Protein AF-A0A183HCG8-F1 (afdb_monomer)

Nearest PDB structures (foldseek):
  8xpn-assembly2_B  TM=3.662E-01  e=1.298E-03  Homo sapiens
  8xpn-assembly1_A  TM=2.727E-01  e=6.383E-04  Homo sapiens
  2ibi-assembly1_A  TM=2.693E-01  e=4.237E-03  Homo sapiens
  3nhe-assembly1_A  TM=2.664E-01  e=5.368E-03  Homo sapiens
  5cvo-assembly2_E  TM=2.152E-01  e=7.215E-03  Homo sapiens

Foldseek 3Di:
DVVVVVVCVPDPDPCCQFQKFKKKKWKAFPPPRDIDIDIDIDNWDFFFDDDDQWDWDKEWEDELQLDFIEIFIDTHHQQQFLLNVLVVVCVVVVHDSVQKDKFWAAPQQAGDPPLRVQNVDRNHTPVSHDPRIHIYIYGADFDPDPPDPVDGDGADKAKEFEKEKDAAPDPPCDLLRRIFIDTGFHIDIGHDDAPPDALQNRQVSVCSNQVQQFPPPDPDPDPDDDDDDPDPPLVPPCPPVDQWWKWQPASNQQAHPPDDSSVSHSGDTRDNDRDGHNDDGNHIYGYGDPSRCPPTGHSVSRPGYHYDPNVVVSCCVNVPDDDPVNSQCNQQDKDWDPFFDQDPVVRDGGIMIIGMDGPTDRNDFDFDDDPPTGMRRD

Structure (mmCIF, N/CA/C/O backbone):
data_AF-A0A183HCG8-F1
#
_entry.id   AF-A0A183HCG8-F1
#
loop_
_atom_site.group_PDB
_atom_site.id
_atom_site.type_symbol
_atom_site.label_atom_id
_atom_site.label_alt_id
_atom_site.label_comp_id
_atom_site.label_asym_id
_atom_site.label_entity_id
_atom_site.label_seq_id
_atom_site.pdbx_PDB_ins_code
_atom_site.Cartn_x
_atom_site.Cartn_y
_atom_site.Cartn_z
_atom_site.occupancy
_atom_site.B_iso_or_equiv
_atom_site.auth_seq_id
_atom_site.auth_comp_id
_atom_site.auth_asym_id
_atom_site.auth_atom_id
_atom_site.pdbx_PDB_model_num
ATOM 1 N N . MET A 1 1 ? 32.141 -0.908 -48.523 1.00 53.69 1 MET A N 1
ATOM 2 C CA . MET A 1 1 ? 32.744 -2.192 -48.948 1.00 53.69 1 MET A CA 1
ATOM 3 C C . MET A 1 1 ? 34.208 -2.301 -48.533 1.00 53.69 1 MET A C 1
ATOM 5 O O . MET A 1 1 ? 34.512 -3.203 -47.771 1.00 53.69 1 MET A O 1
ATOM 9 N N . VAL A 1 2 ? 35.066 -1.325 -48.863 1.00 76.38 2 VAL A N 1
ATOM 10 C CA . VAL A 1 2 ? 36.522 -1.360 -48.577 1.00 76.38 2 VAL A CA 1
ATOM 11 C C . VAL A 1 2 ? 36.903 -1.729 -47.131 1.00 76.38 2 VAL A C 1
ATOM 13 O O . VAL A 1 2 ? 37.800 -2.540 -46.925 1.00 76.38 2 VAL A O 1
ATOM 16 N N . ALA A 1 3 ? 36.220 -1.178 -46.120 1.00 77.81 3 ALA A N 1
ATOM 17 C CA . ALA A 1 3 ? 36.551 -1.449 -44.716 1.00 77.81 3 ALA A CA 1
ATOM 18 C C . ALA A 1 3 ? 36.284 -2.907 -44.292 1.00 77.81 3 ALA A C 1
ATOM 20 O O . ALA A 1 3 ? 37.035 -3.462 -43.495 1.00 77.81 3 ALA A O 1
ATOM 21 N N . TRP A 1 4 ? 35.238 -3.539 -44.836 1.00 83.31 4 TRP A N 1
ATOM 22 C CA . TRP A 1 4 ? 34.927 -4.943 -44.555 1.00 83.31 4 TRP A CA 1
ATOM 23 C C . TRP A 1 4 ? 35.895 -5.883 -45.275 1.00 83.31 4 TRP A C 1
ATOM 25 O O . TRP A 1 4 ? 36.419 -6.810 -44.665 1.00 83.31 4 TRP A O 1
ATOM 35 N N . ASP A 1 5 ? 36.220 -5.592 -46.536 1.00 82.81 5 ASP A N 1
ATOM 36 C CA . ASP A 1 5 ? 37.194 -6.381 -47.298 1.00 82.81 5 ASP A CA 1
ATOM 37 C C . ASP A 1 5 ? 38.589 -6.323 -46.652 1.00 82.81 5 ASP A C 1
ATOM 39 O O . ASP A 1 5 ? 39.310 -7.318 -46.613 1.00 82.81 5 ASP A O 1
ATOM 43 N N . ALA A 1 6 ? 38.963 -5.174 -46.079 1.00 81.62 6 ALA A N 1
ATOM 44 C CA . ALA A 1 6 ? 40.196 -5.015 -45.309 1.00 81.62 6 ALA A CA 1
ATOM 45 C C . ALA A 1 6 ? 40.185 -5.767 -43.964 1.00 81.62 6 ALA A C 1
ATOM 47 O O . ALA A 1 6 ? 41.242 -6.169 -43.477 1.00 81.62 6 ALA A O 1
ATOM 48 N N . HIS A 1 7 ? 39.017 -5.955 -43.345 1.00 81.19 7 HIS A N 1
ATOM 49 C CA . HIS A 1 7 ? 38.879 -6.809 -42.164 1.00 81.19 7 HIS A CA 1
ATOM 50 C C . HIS A 1 7 ? 38.998 -8.291 -42.545 1.00 81.19 7 HIS A C 1
ATOM 52 O O . HIS A 1 7 ? 39.832 -8.989 -41.977 1.00 81.19 7 HIS A O 1
ATOM 58 N N . LEU A 1 8 ? 38.288 -8.738 -43.588 1.00 83.25 8 LEU A N 1
ATOM 59 C CA . LEU A 1 8 ? 38.358 -10.120 -44.078 1.00 83.25 8 LEU A CA 1
ATOM 60 C C . LEU A 1 8 ? 39.754 -10.531 -44.559 1.00 83.25 8 LEU A C 1
ATOM 62 O O . LEU A 1 8 ? 40.122 -11.693 -44.433 1.00 83.25 8 LEU A O 1
ATOM 66 N N . LYS A 1 9 ? 40.550 -9.606 -45.109 1.00 84.44 9 LYS A N 1
ATOM 67 C CA . LYS A 1 9 ? 41.948 -9.889 -45.480 1.00 84.44 9 LYS A CA 1
ATOM 68 C C . LYS A 1 9 ? 42.846 -10.190 -44.276 1.00 84.44 9 LYS A C 1
ATOM 70 O O . LYS A 1 9 ? 43.870 -10.837 -44.462 1.00 84.44 9 LYS A O 1
ATOM 75 N N . ARG A 1 10 ? 42.493 -9.697 -43.085 1.00 82.88 10 ARG A N 1
ATOM 76 C CA . ARG A 1 10 ? 43.246 -9.920 -41.843 1.00 82.88 10 ARG A CA 1
ATOM 77 C C . ARG A 1 10 ? 42.734 -11.146 -41.093 1.00 82.88 10 ARG A C 1
ATOM 79 O O . ARG A 1 10 ? 43.531 -12.007 -40.750 1.00 82.88 10 ARG A O 1
ATOM 86 N N . ASP A 1 11 ? 41.415 -11.255 -40.937 1.00 79.44 11 ASP A N 1
ATOM 87 C CA . ASP A 1 11 ? 40.783 -12.215 -40.027 1.00 79.44 11 ASP A CA 1
ATOM 88 C C . ASP A 1 11 ? 39.715 -13.059 -40.745 1.00 79.44 11 ASP A C 1
ATOM 90 O O . ASP A 1 11 ? 38.521 -12.971 -40.464 1.00 79.44 11 ASP A O 1
ATOM 94 N N . LYS A 1 12 ? 40.123 -13.888 -41.714 1.00 85.31 12 LYS A N 1
ATOM 95 C CA . LYS A 1 12 ? 39.193 -14.787 -42.416 1.00 85.31 12 LYS A CA 1
ATOM 96 C C . LYS A 1 12 ? 38.988 -16.080 -41.627 1.00 85.31 12 LYS A C 1
ATOM 98 O O . LYS A 1 12 ? 39.884 -16.916 -41.564 1.00 85.31 12 LYS A O 1
ATOM 103 N N . SER A 1 13 ? 37.794 -16.287 -41.080 1.00 89.62 13 SER A N 1
ATOM 104 C CA . SER A 1 13 ? 37.419 -17.553 -40.440 1.00 89.62 13 SER A CA 1
ATOM 105 C C . SER A 1 13 ? 35.921 -17.831 -40.562 1.00 89.62 13 SER A C 1
ATOM 107 O O . SER A 1 13 ? 35.129 -16.919 -40.795 1.00 89.62 13 SER A O 1
ATOM 109 N N . ILE A 1 14 ? 35.525 -19.091 -40.344 1.00 87.25 14 ILE A N 1
ATOM 110 C CA . ILE A 1 14 ? 34.108 -19.486 -40.303 1.00 87.25 14 ILE A CA 1
ATOM 111 C C . ILE A 1 14 ? 33.335 -18.734 -39.212 1.00 87.25 14 ILE A C 1
ATOM 113 O O . ILE A 1 14 ? 32.168 -18.403 -39.398 1.00 87.25 14 ILE A O 1
ATOM 117 N N . ILE A 1 15 ? 34.001 -18.412 -38.098 1.00 85.75 15 ILE A N 1
ATOM 118 C CA . ILE A 1 15 ? 33.410 -17.625 -37.017 1.00 85.75 15 ILE A CA 1
ATOM 119 C C . ILE A 1 15 ? 33.109 -16.213 -37.516 1.00 85.75 15 ILE A C 1
ATOM 121 O O . ILE A 1 15 ? 31.991 -15.740 -37.350 1.00 85.75 15 ILE A O 1
ATOM 125 N N . VAL A 1 16 ? 34.051 -15.576 -38.216 1.00 85.88 16 VAL A N 1
ATOM 126 C CA . VAL A 1 16 ? 33.839 -14.232 -38.773 1.00 85.88 16 VAL A CA 1
ATOM 127 C C . VAL A 1 16 ? 32.716 -14.217 -39.813 1.00 85.88 16 VAL A C 1
ATOM 129 O O . VAL A 1 16 ? 31.877 -13.318 -39.817 1.00 85.88 16 VAL A O 1
ATOM 132 N N . ASP A 1 17 ? 32.631 -15.251 -40.649 1.00 84.62 17 ASP A N 1
ATOM 133 C CA . ASP A 1 17 ? 31.599 -15.350 -41.685 1.00 84.62 17 ASP A CA 1
ATOM 134 C C . ASP A 1 17 ? 30.179 -15.554 -41.134 1.00 84.62 17 ASP A C 1
ATOM 136 O O . ASP A 1 17 ? 29.204 -15.146 -41.781 1.00 84.62 17 ASP A O 1
ATOM 140 N N . LEU A 1 18 ? 30.050 -16.218 -39.982 1.00 86.56 18 LEU A N 1
ATOM 141 C CA . LEU A 1 18 ? 28.762 -16.552 -39.370 1.00 86.56 18 LEU A CA 1
ATOM 142 C C . LEU A 1 18 ? 28.316 -15.524 -38.325 1.00 86.56 18 LEU A C 1
ATOM 144 O O . LEU A 1 18 ? 27.137 -15.167 -38.289 1.00 86.56 18 LEU A O 1
ATOM 148 N N . PHE A 1 19 ? 29.251 -15.033 -37.514 1.00 88.00 19 PHE A N 1
ATOM 149 C CA . PHE A 1 19 ? 28.975 -14.387 -36.230 1.00 88.00 19 PHE A CA 1
ATOM 150 C C . PHE A 1 19 ? 29.461 -12.936 -36.131 1.00 88.00 19 PHE A C 1
ATOM 152 O O . PHE A 1 19 ? 29.106 -12.240 -35.181 1.00 88.00 19 PHE A O 1
ATOM 159 N N . THR A 1 20 ? 30.231 -12.435 -37.103 1.00 89.56 20 THR A N 1
ATOM 160 C CA . THR A 1 20 ? 30.727 -11.052 -37.073 1.00 89.56 20 THR A CA 1
ATOM 161 C C . THR A 1 20 ? 29.830 -10.103 -37.864 1.00 89.56 20 THR A C 1
ATOM 163 O O . THR A 1 20 ? 29.549 -10.302 -39.048 1.00 89.56 20 THR A O 1
ATOM 166 N N . GLY A 1 21 ? 29.403 -9.030 -37.201 1.00 90.94 21 GLY A N 1
ATOM 167 C CA . GLY A 1 21 ? 28.769 -7.871 -37.820 1.00 90.94 21 GLY A CA 1
ATOM 168 C C . GLY A 1 21 ? 29.730 -6.687 -37.949 1.00 90.94 21 GLY A C 1
ATOM 169 O O . GLY A 1 21 ? 30.900 -6.751 -37.568 1.00 90.94 21 GLY A O 1
ATOM 170 N N . GLN A 1 22 ? 29.230 -5.573 -38.479 1.00 92.19 22 GLN A N 1
ATOM 171 C CA . GLN A 1 22 ? 29.980 -4.319 -38.564 1.00 92.19 22 GLN A CA 1
ATOM 172 C C . GLN A 1 22 ? 29.150 -3.162 -38.014 1.00 92.19 22 GLN A C 1
ATOM 174 O O . GLN A 1 22 ? 28.020 -2.944 -38.453 1.00 92.19 22 GLN A O 1
ATOM 179 N N . LEU A 1 23 ? 29.723 -2.414 -37.075 1.00 93.19 23 LEU A N 1
ATOM 180 C CA . LEU A 1 23 ? 29.197 -1.142 -36.600 1.00 93.19 23 LEU A CA 1
ATOM 181 C C . LEU A 1 23 ? 29.728 -0.003 -37.465 1.00 93.19 23 LEU A C 1
ATOM 183 O O . LEU A 1 23 ? 30.845 -0.052 -37.984 1.00 93.19 23 LEU A O 1
ATOM 187 N N . ARG A 1 24 ? 28.931 1.053 -37.568 1.00 94.00 24 ARG A N 1
ATOM 188 C CA . ARG A 1 24 ? 29.330 2.361 -38.068 1.00 94.00 24 ARG A CA 1
ATOM 189 C C . ARG A 1 24 ? 29.208 3.360 -36.926 1.00 94.00 24 ARG A C 1
ATOM 191 O O . ARG A 1 24 ? 28.103 3.668 -36.496 1.00 94.00 24 ARG A O 1
ATOM 198 N N . SER A 1 25 ? 30.345 3.870 -36.474 1.00 93.38 25 SER A N 1
ATOM 199 C CA . SER A 1 25 ? 30.432 4.980 -35.530 1.00 93.38 25 SER A CA 1
ATOM 200 C C . SER A 1 25 ? 30.460 6.288 -36.308 1.00 93.38 25 SER A C 1
ATOM 202 O O . SER A 1 25 ? 31.381 6.516 -37.095 1.00 93.38 25 SER A O 1
ATOM 204 N N . THR A 1 26 ? 29.473 7.149 -36.104 1.00 93.69 26 THR A N 1
ATOM 205 C CA . THR A 1 26 ? 29.379 8.467 -36.732 1.00 93.69 26 THR A CA 1
ATOM 206 C C . THR A 1 26 ? 29.624 9.548 -35.691 1.00 93.69 26 THR A C 1
ATOM 208 O O . THR A 1 26 ? 28.961 9.572 -34.665 1.00 93.69 26 THR A O 1
ATOM 211 N N . LEU A 1 27 ? 30.584 10.431 -35.960 1.00 92.81 27 LEU A N 1
ATOM 212 C CA . LEU A 1 27 ? 30.895 11.603 -35.147 1.00 92.81 27 LEU A CA 1
ATOM 213 C C . LEU A 1 27 ? 30.522 12.863 -35.921 1.00 92.81 27 LEU A C 1
ATOM 215 O O . LEU A 1 27 ? 31.045 13.069 -37.021 1.00 92.81 27 LEU A O 1
ATOM 219 N N . THR A 1 28 ? 29.681 13.706 -35.332 1.00 93.38 28 THR A N 1
ATOM 220 C CA . THR A 1 28 ? 29.241 14.978 -35.915 1.00 93.38 28 THR A CA 1
ATOM 221 C C . THR A 1 28 ? 29.706 16.128 -35.032 1.00 93.38 28 THR A C 1
ATOM 223 O O . THR A 1 28 ? 29.388 16.187 -33.848 1.00 93.38 28 THR A O 1
ATOM 226 N N . CYS A 1 29 ? 30.486 17.048 -35.596 1.00 92.56 29 CYS A N 1
ATOM 227 C CA . CYS A 1 29 ? 30.934 18.237 -34.872 1.00 92.56 29 CYS A CA 1
ATOM 228 C C . CYS A 1 29 ? 29.793 19.252 -34.737 1.00 92.56 29 CYS A C 1
ATOM 230 O O . CYS A 1 29 ? 29.249 19.666 -35.754 1.00 92.56 29 CYS A O 1
ATOM 232 N N . LEU A 1 30 ? 29.499 19.734 -33.526 1.00 90.94 30 LEU A N 1
ATOM 233 C CA . LEU A 1 30 ? 28.408 20.697 -33.308 1.00 90.94 30 LEU A CA 1
ATOM 234 C C . LEU A 1 30 ? 28.749 22.140 -33.720 1.00 90.94 30 LEU A C 1
ATOM 236 O O . LEU A 1 30 ? 27.865 22.986 -33.777 1.00 90.94 30 LEU A O 1
ATOM 240 N N . ASN A 1 31 ? 30.016 22.433 -34.026 1.00 89.94 31 ASN A N 1
ATOM 241 C CA . ASN A 1 31 ? 30.445 23.766 -34.462 1.00 89.94 31 ASN A CA 1
ATOM 242 C C . ASN A 1 31 ? 30.423 23.940 -35.992 1.00 89.94 31 ASN A C 1
ATOM 244 O O . ASN A 1 31 ? 30.090 25.006 -36.493 1.00 89.94 31 ASN A O 1
ATOM 248 N N . CYS A 1 32 ? 30.806 22.907 -36.752 1.00 91.19 32 CYS A N 1
ATOM 249 C CA . CYS A 1 32 ? 30.906 22.987 -38.219 1.00 91.19 32 CYS A CA 1
ATOM 250 C C . CYS A 1 32 ? 30.088 21.923 -38.966 1.00 91.19 32 CYS A C 1
ATOM 252 O O . CYS A 1 32 ? 30.171 21.847 -40.188 1.00 91.19 32 CYS A O 1
ATOM 254 N N . ASN A 1 33 ? 29.340 21.079 -38.247 1.00 91.12 33 ASN A N 1
ATOM 255 C CA . ASN A 1 33 ? 28.532 19.976 -38.783 1.00 91.12 33 ASN A CA 1
ATOM 256 C C . ASN A 1 33 ? 29.303 18.970 -39.650 1.00 91.12 33 ASN A C 1
ATOM 258 O O . A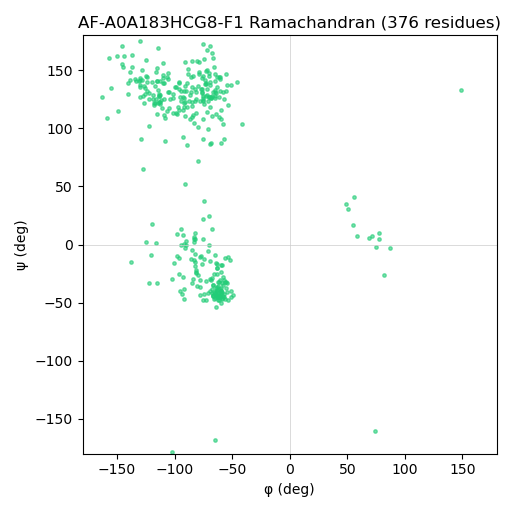SN A 1 33 ? 28.706 18.178 -40.376 1.00 91.12 33 ASN A O 1
ATOM 262 N N . ALA A 1 34 ? 30.635 18.959 -39.563 1.00 92.00 34 ALA A N 1
ATOM 263 C CA . ALA A 1 34 ? 31.439 17.967 -40.249 1.00 92.00 34 ALA A CA 1
ATOM 264 C C . ALA A 1 34 ? 31.196 16.577 -39.655 1.00 92.00 34 ALA A C 1
ATOM 266 O O . ALA A 1 34 ? 31.271 16.384 -38.437 1.00 92.00 34 ALA A O 1
ATOM 267 N N . ILE A 1 35 ? 30.954 15.613 -40.542 1.00 91.94 35 ILE A N 1
ATOM 268 C CA . ILE A 1 35 ? 30.661 14.226 -40.198 1.00 91.94 35 ILE A CA 1
ATOM 269 C C . ILE A 1 35 ? 31.891 13.373 -40.489 1.00 91.94 35 ILE A C 1
ATOM 271 O O . ILE A 1 35 ? 32.455 13.412 -41.583 1.00 91.94 35 ILE A O 1
ATOM 275 N N . SER A 1 36 ? 32.287 12.549 -39.526 1.00 90.75 36 SER A N 1
ATOM 276 C CA . SER A 1 36 ? 33.297 11.511 -39.720 1.00 90.75 36 SER A CA 1
ATOM 277 C C . SER A 1 36 ? 32.738 10.148 -39.336 1.00 90.75 36 SER A C 1
ATOM 279 O O . SER A 1 36 ? 31.922 10.033 -38.427 1.00 90.75 36 SER A O 1
ATOM 281 N N . CYS A 1 37 ? 33.132 9.108 -40.070 1.00 91.94 37 CYS A N 1
ATOM 282 C CA . CYS A 1 37 ? 32.650 7.748 -39.849 1.00 91.94 37 CYS A CA 1
ATOM 283 C C . CYS A 1 37 ? 33.821 6.794 -39.626 1.00 91.94 37 CYS A C 1
ATOM 285 O O . CYS A 1 37 ? 34.833 6.874 -40.325 1.00 91.94 37 CYS A O 1
ATOM 287 N N . ARG A 1 38 ? 33.659 5.862 -38.688 1.00 91.00 38 ARG A N 1
ATOM 288 C CA . ARG A 1 38 ? 34.541 4.707 -38.501 1.00 91.00 38 ARG A CA 1
ATOM 289 C C . ARG A 1 38 ? 33.725 3.425 -38.539 1.00 91.00 38 ARG A C 1
ATOM 291 O O . ARG A 1 38 ? 32.570 3.423 -38.125 1.00 91.00 38 ARG A O 1
ATOM 298 N N . PHE A 1 39 ? 34.322 2.371 -39.082 1.00 92.06 39 PHE A N 1
ATOM 299 C CA . PHE A 1 39 ? 33.689 1.066 -39.202 1.00 92.06 39 PHE A CA 1
ATOM 300 C C . PHE A 1 39 ? 34.481 0.052 -38.398 1.00 92.06 39 PHE A C 1
ATOM 302 O O . PHE A 1 39 ? 35.657 -0.160 -38.688 1.00 92.06 39 PHE A O 1
ATOM 309 N N . ASP A 1 40 ? 33.814 -0.592 -37.449 1.00 90.12 40 ASP A N 1
ATOM 310 C CA . ASP A 1 40 ? 34.432 -1.528 -36.518 1.00 90.12 40 ASP A CA 1
ATOM 311 C C . ASP A 1 40 ? 33.682 -2.860 -36.571 1.00 90.12 40 ASP A C 1
ATOM 313 O O . ASP A 1 40 ? 32.450 -2.898 -36.627 1.00 90.12 40 ASP A O 1
ATOM 317 N N . ALA A 1 41 ? 34.423 -3.965 -36.623 1.00 90.38 41 ALA A N 1
ATOM 318 C CA . ALA A 1 41 ? 33.840 -5.300 -36.589 1.00 90.38 41 ALA A CA 1
ATOM 319 C C . ALA A 1 41 ? 33.416 -5.647 -35.156 1.00 90.38 41 ALA A C 1
ATOM 321 O O . ALA A 1 41 ? 34.107 -5.284 -34.204 1.00 90.38 41 ALA A O 1
ATOM 322 N N . PHE A 1 42 ? 32.301 -6.360 -34.998 1.00 89.88 42 PHE A N 1
ATOM 323 C CA . PHE A 1 42 ? 31.837 -6.820 -33.691 1.00 89.88 42 PHE A CA 1
ATOM 324 C C . PHE A 1 42 ? 31.410 -8.284 -33.731 1.00 89.88 42 PHE A C 1
ATOM 326 O O . PHE A 1 42 ? 30.780 -8.737 -34.684 1.00 89.88 42 PHE A O 1
ATOM 333 N N . THR A 1 43 ? 31.717 -9.001 -32.655 1.00 87.88 43 THR A N 1
ATOM 334 C CA . THR A 1 43 ? 31.191 -10.338 -32.337 1.00 87.88 43 THR A CA 1
ATOM 335 C C . THR A 1 43 ? 30.356 -10.317 -31.060 1.00 87.88 43 THR A C 1
ATOM 337 O O . THR A 1 43 ? 29.909 -11.348 -30.608 1.00 87.88 43 THR A O 1
ATOM 340 N N . CYS A 1 44 ? 30.172 -9.173 -30.405 1.00 84.44 44 CYS A N 1
ATOM 341 C CA . CYS A 1 44 ? 29.386 -9.067 -29.178 1.00 84.44 44 CYS A CA 1
ATOM 342 C C . CYS A 1 44 ? 28.886 -7.629 -29.063 1.00 84.44 44 CYS A C 1
ATOM 344 O O . CYS A 1 44 ? 29.670 -6.698 -29.250 1.00 84.44 44 CYS A O 1
ATOM 346 N N . LEU A 1 45 ? 27.606 -7.441 -28.738 1.00 87.25 45 LEU A N 1
ATOM 347 C CA . LEU A 1 45 ? 27.027 -6.122 -28.463 1.00 87.25 45 LEU A CA 1
ATOM 348 C C . LEU A 1 45 ? 26.429 -6.108 -27.063 1.00 87.25 45 LEU A C 1
ATOM 350 O O . LEU A 1 45 ? 25.670 -6.992 -26.688 1.00 87.25 45 LEU A O 1
ATOM 354 N N . GLN A 1 46 ? 26.765 -5.101 -26.271 1.00 84.25 46 GLN A N 1
ATOM 355 C CA . GLN A 1 46 ? 26.112 -4.896 -24.983 1.00 84.25 46 GLN A CA 1
ATOM 356 C C . GLN A 1 46 ? 25.011 -3.880 -25.211 1.00 84.25 46 GLN A C 1
ATOM 358 O O . GLN A 1 46 ? 25.303 -2.755 -25.610 1.00 84.25 46 GLN A O 1
ATOM 363 N N . LEU A 1 47 ? 23.762 -4.300 -25.032 1.00 85.19 47 LEU A N 1
ATOM 364 C CA . LEU A 1 47 ? 22.634 -3.399 -25.216 1.00 85.19 47 LEU A CA 1
ATOM 365 C C . LEU A 1 47 ? 22.159 -2.897 -23.854 1.00 85.19 47 LEU A C 1
ATOM 367 O O . LEU A 1 47 ? 22.017 -3.710 -22.932 1.00 85.19 47 LEU A O 1
ATOM 371 N N . PRO A 1 48 ? 21.889 -1.590 -23.716 1.00 80.44 48 PRO A N 1
ATOM 372 C CA . PRO A 1 48 ? 21.236 -1.086 -22.526 1.00 80.44 48 PRO A CA 1
ATOM 373 C C . PRO A 1 48 ? 19.839 -1.710 -22.430 1.00 80.44 48 PRO A C 1
ATOM 375 O O . PRO A 1 48 ? 19.114 -1.837 -23.421 1.00 80.44 48 PRO A O 1
ATOM 378 N N . ILE A 1 49 ? 19.472 -2.149 -21.228 1.00 78.31 49 ILE A N 1
ATOM 379 C CA . ILE A 1 49 ? 18.069 -2.417 -20.924 1.00 78.31 49 ILE A CA 1
ATOM 380 C C . ILE A 1 49 ? 17.476 -1.048 -20.582 1.00 78.31 49 ILE A C 1
ATOM 382 O O . ILE A 1 49 ? 18.019 -0.410 -19.680 1.00 78.31 49 ILE A O 1
ATOM 386 N N . PRO A 1 50 ? 16.420 -0.580 -21.262 1.00 70.00 50 PRO A N 1
ATOM 387 C CA . PRO A 1 50 ? 15.717 0.619 -20.836 1.00 70.00 50 PRO A CA 1
ATOM 388 C C . PRO A 1 50 ? 15.181 0.387 -19.422 1.00 70.00 50 PRO A C 1
ATOM 390 O O . PRO A 1 50 ? 14.390 -0.528 -19.183 1.00 70.00 50 PRO A O 1
ATOM 393 N N . ILE A 1 51 ? 15.683 1.171 -18.471 1.00 67.31 51 ILE A N 1
ATOM 394 C CA . ILE A 1 51 ? 15.227 1.155 -17.085 1.00 67.31 51 ILE A CA 1
ATOM 395 C C . ILE A 1 51 ? 14.235 2.300 -16.955 1.00 67.31 51 ILE A C 1
ATOM 397 O O . ILE A 1 51 ? 14.612 3.468 -17.021 1.00 67.31 51 ILE A O 1
ATOM 401 N N . ASP A 1 52 ? 12.967 1.968 -16.747 1.00 68.44 52 ASP A N 1
ATOM 402 C CA . ASP A 1 52 ? 11.990 2.974 -16.361 1.00 68.44 52 ASP A CA 1
ATOM 403 C C . ASP A 1 52 ? 12.274 3.386 -14.909 1.00 68.44 52 ASP A C 1
ATOM 405 O O . ASP A 1 52 ? 12.099 2.593 -13.985 1.00 68.44 52 ASP A O 1
ATOM 409 N N . HIS A 1 53 ? 12.682 4.639 -14.686 1.00 75.19 53 HIS A N 1
ATOM 410 C CA . HIS A 1 53 ? 12.874 5.227 -13.348 1.00 75.19 53 HIS A CA 1
ATOM 411 C C . HIS A 1 53 ? 11.537 5.551 -12.649 1.00 75.19 53 HIS A C 1
ATOM 413 O O . HIS A 1 53 ? 11.393 6.579 -11.985 1.00 75.19 53 HIS A O 1
ATOM 419 N N . LEU A 1 54 ? 10.536 4.692 -12.837 1.00 85.69 54 LEU A N 1
ATOM 420 C CA . LEU A 1 54 ? 9.186 4.856 -12.321 1.00 85.69 54 LEU A CA 1
ATOM 421 C C . LEU A 1 54 ? 8.892 3.777 -11.284 1.00 85.69 54 LEU A C 1
ATOM 423 O O . LEU A 1 54 ? 9.000 2.587 -11.558 1.00 85.69 54 LEU A O 1
ATOM 427 N N . LEU A 1 55 ? 8.442 4.211 -10.116 1.00 87.12 55 LEU A N 1
ATOM 428 C CA . LEU A 1 55 ? 7.881 3.376 -9.070 1.00 87.12 55 LEU A CA 1
ATOM 429 C C . LEU A 1 55 ? 6.455 2.970 -9.441 1.00 87.12 55 LEU A C 1
ATOM 431 O O . LEU A 1 55 ? 5.632 3.822 -9.779 1.00 87.12 55 LEU A O 1
ATOM 435 N N . LEU A 1 56 ? 6.149 1.677 -9.339 1.00 89.38 56 LEU A N 1
ATOM 436 C CA . LEU A 1 56 ? 4.776 1.181 -9.346 1.00 89.38 56 LEU A CA 1
ATOM 437 C C . LEU A 1 56 ? 4.256 1.114 -7.915 1.00 89.38 56 LEU A C 1
ATOM 439 O O . LEU A 1 56 ? 4.683 0.271 -7.130 1.00 89.38 56 LEU A O 1
ATOM 443 N N . ILE A 1 57 ? 3.307 1.986 -7.598 1.00 91.12 57 ILE A N 1
ATOM 444 C CA . ILE A 1 57 ? 2.724 2.092 -6.264 1.00 91.12 57 ILE A CA 1
ATOM 445 C C . ILE A 1 57 ? 1.264 1.683 -6.340 1.00 91.12 57 ILE A C 1
ATOM 447 O O . ILE A 1 57 ? 0.487 2.289 -7.075 1.00 91.12 57 ILE A O 1
ATOM 451 N N . SER A 1 58 ? 0.892 0.663 -5.567 1.00 92.75 58 SER A N 1
ATOM 452 C CA . SER A 1 58 ? -0.497 0.240 -5.402 1.00 92.75 58 SER A CA 1
ATOM 453 C C . SER A 1 58 ? -1.031 0.653 -4.037 1.00 92.75 58 SER A C 1
ATOM 455 O O . SER A 1 58 ? -0.400 0.363 -3.021 1.00 92.75 58 SER A O 1
ATOM 457 N N . VAL A 1 59 ? -2.211 1.265 -4.011 1.00 94.19 59 VAL A N 1
ATOM 458 C CA . VAL A 1 59 ? -2.885 1.717 -2.790 1.00 94.19 59 VAL A CA 1
ATOM 459 C C . VAL A 1 59 ? -4.328 1.228 -2.775 1.00 94.19 59 VAL A C 1
ATOM 461 O O . VAL A 1 59 ? -5.028 1.295 -3.785 1.00 94.19 59 VAL A O 1
ATOM 464 N N . VAL A 1 60 ? -4.770 0.714 -1.631 1.00 94.56 60 VAL A N 1
ATOM 465 C CA . VAL A 1 60 ? -6.146 0.259 -1.413 1.00 94.56 60 VAL A CA 1
ATOM 466 C C . VAL A 1 60 ? -6.935 1.371 -0.733 1.00 94.56 60 VAL A C 1
ATOM 468 O O . VAL A 1 60 ? -6.615 1.769 0.381 1.00 94.56 60 VAL A O 1
ATOM 471 N N . VAL A 1 61 ? -7.974 1.873 -1.391 1.00 94.88 61 VAL A N 1
ATOM 472 C CA . VAL A 1 61 ? -8.857 2.912 -0.857 1.00 94.88 61 VAL A CA 1
ATOM 473 C C . VAL A 1 61 ? -10.036 2.260 -0.141 1.00 94.88 61 VAL A C 1
ATOM 475 O O . VAL A 1 61 ? -10.801 1.499 -0.742 1.00 94.88 61 VAL A O 1
ATOM 478 N N . VAL A 1 62 ? -10.188 2.582 1.141 1.00 92.00 62 VAL A N 1
ATOM 479 C CA . VAL A 1 62 ? -11.269 2.126 2.017 1.00 92.00 62 VAL A CA 1
ATOM 480 C C . VAL A 1 62 ? -12.202 3.305 2.285 1.00 92.00 62 VAL A C 1
ATOM 482 O O . VAL A 1 62 ? -11.837 4.246 2.991 1.00 92.00 62 VAL A O 1
ATOM 485 N N . LYS A 1 63 ? -13.405 3.252 1.706 1.00 89.69 63 LYS A N 1
ATOM 486 C CA . LYS A 1 63 ? -14.460 4.254 1.910 1.00 89.69 63 LYS A CA 1
ATOM 487 C C . LYS A 1 63 ? -15.280 3.955 3.167 1.00 89.69 63 LYS A C 1
ATOM 489 O O . LYS A 1 63 ? -15.338 2.812 3.631 1.00 89.69 63 LYS A O 1
ATOM 494 N N . ARG A 1 64 ? -15.937 4.978 3.718 1.00 86.62 64 ARG A N 1
ATOM 495 C CA . ARG A 1 64 ? -16.801 4.860 4.910 1.00 86.62 64 ARG A CA 1
ATOM 496 C C . ARG A 1 64 ? -18.180 4.266 4.616 1.00 86.62 64 ARG A C 1
ATOM 498 O O . ARG A 1 64 ? -18.894 3.910 5.547 1.00 86.62 64 ARG A O 1
ATOM 505 N N . ASP A 1 65 ? -18.545 4.126 3.346 1.00 81.69 65 ASP A N 1
ATOM 506 C CA . ASP A 1 65 ? -19.837 3.593 2.890 1.00 81.69 65 ASP A CA 1
ATOM 507 C C . ASP A 1 65 ? -20.022 2.077 3.115 1.00 81.69 65 ASP A C 1
ATOM 509 O O . ASP A 1 65 ? -21.101 1.539 2.866 1.00 81.69 65 ASP A O 1
ATOM 513 N N . GLY A 1 66 ? -18.983 1.379 3.584 1.00 76.75 66 GLY A N 1
ATOM 514 C CA . GLY A 1 66 ? -19.014 -0.061 3.851 1.00 76.75 66 GLY A CA 1
ATOM 515 C C . GLY A 1 66 ? -18.908 -0.933 2.596 1.00 76.75 66 GLY A C 1
ATOM 516 O O . GLY A 1 66 ? -18.991 -2.162 2.697 1.00 76.75 66 GLY A O 1
ATOM 517 N N . GLN A 1 67 ? -18.696 -0.333 1.421 1.00 83.88 67 GLN A N 1
ATOM 518 C CA . GLN A 1 67 ? -18.458 -1.075 0.189 1.00 83.88 67 GLN A CA 1
ATOM 519 C C . GLN A 1 67 ? -17.098 -1.789 0.207 1.00 83.88 67 GLN A C 1
ATOM 521 O O . GLN A 1 67 ? -16.262 -1.636 1.101 1.00 83.88 67 GLN A O 1
ATOM 526 N N . ILE A 1 68 ? -16.883 -2.641 -0.795 1.00 88.56 68 ILE A N 1
ATOM 527 C CA . ILE A 1 68 ? -15.623 -3.363 -0.969 1.00 88.56 68 ILE A CA 1
ATOM 528 C C . ILE A 1 68 ? -14.520 -2.351 -1.334 1.00 88.56 68 ILE A C 1
ATOM 530 O O . ILE A 1 68 ? -14.713 -1.594 -2.290 1.00 88.56 68 ILE A O 1
ATOM 534 N N . PRO A 1 69 ? -13.373 -2.344 -0.626 1.00 93.44 69 PRO A N 1
ATOM 535 C CA . PRO A 1 69 ? -12.247 -1.473 -0.942 1.00 93.44 69 PRO A CA 1
ATOM 536 C C . PRO A 1 69 ? -11.769 -1.623 -2.385 1.00 93.44 69 PRO A C 1
ATOM 538 O O . PRO A 1 69 ? -11.785 -2.724 -2.946 1.00 93.44 69 PRO A O 1
ATOM 541 N N . ILE A 1 70 ? -11.294 -0.523 -2.966 1.00 95.00 70 ILE A N 1
ATOM 542 C CA . ILE A 1 70 ? -10.826 -0.484 -4.354 1.00 95.00 70 ILE A CA 1
ATOM 543 C C . ILE A 1 70 ? -9.322 -0.238 -4.375 1.00 95.00 70 ILE A C 1
ATOM 545 O O . ILE A 1 70 ? -8.844 0.711 -3.758 1.00 95.00 70 ILE A O 1
ATOM 549 N N . ARG A 1 71 ? -8.573 -1.067 -5.097 1.00 96.38 71 ARG A N 1
ATOM 550 C CA . ARG A 1 71 ? -7.143 -0.878 -5.325 1.00 96.38 71 ARG A CA 1
ATOM 551 C C . ARG A 1 71 ? -6.918 -0.047 -6.577 1.00 96.38 71 ARG A C 1
ATOM 553 O O . ARG A 1 71 ? -7.466 -0.355 -7.630 1.00 96.38 71 ARG A O 1
ATOM 560 N N . TYR A 1 72 ? -6.058 0.952 -6.449 1.00 96.38 72 TYR A N 1
ATOM 561 C CA . TYR A 1 72 ? -5.542 1.767 -7.543 1.00 96.38 72 TYR A CA 1
ATOM 562 C C . TYR A 1 72 ? -4.040 1.535 -7.664 1.00 96.38 72 TYR A C 1
ATOM 564 O O . TYR A 1 72 ? -3.379 1.221 -6.668 1.00 96.38 72 TYR A O 1
ATOM 572 N N . ALA A 1 73 ? -3.489 1.697 -8.866 1.00 95.00 73 ALA A N 1
ATOM 573 C CA . ALA A 1 73 ? -2.045 1.667 -9.060 1.00 95.00 73 ALA A CA 1
ATOM 574 C C . ALA A 1 73 ? -1.571 2.828 -9.929 1.00 95.00 73 ALA A C 1
ATOM 576 O O . ALA A 1 73 ? -2.203 3.185 -10.921 1.00 95.00 73 ALA A O 1
ATOM 577 N N . PHE A 1 74 ? -0.425 3.390 -9.559 1.00 93.38 74 PHE A N 1
ATOM 578 C CA . PHE A 1 74 ? 0.161 4.552 -10.208 1.00 93.38 74 PHE A CA 1
ATOM 579 C C . PHE A 1 74 ? 1.622 4.279 -10.541 1.00 93.38 74 PHE A C 1
ATOM 581 O O . PHE A 1 74 ? 2.347 3.674 -9.752 1.00 93.38 74 PHE A O 1
ATOM 588 N N . ARG A 1 75 ? 2.056 4.765 -11.706 1.00 91.69 75 ARG A N 1
ATOM 589 C CA . ARG A 1 75 ? 3.471 4.842 -12.071 1.00 91.69 75 ARG A CA 1
ATOM 590 C C . ARG A 1 75 ? 3.961 6.257 -11.805 1.00 91.69 75 ARG A C 1
ATOM 592 O O . ARG A 1 75 ? 3.485 7.196 -12.442 1.00 91.69 75 ARG A O 1
ATOM 599 N N . LEU A 1 76 ? 4.857 6.411 -10.841 1.00 91.31 76 LEU A N 1
ATOM 600 C CA . LEU A 1 76 ? 5.307 7.708 -10.339 1.00 91.31 76 LEU A CA 1
ATOM 601 C C . LEU A 1 76 ? 6.828 7.782 -10.359 1.00 91.31 76 LEU A C 1
ATOM 603 O O . LEU A 1 76 ? 7.506 6.770 -10.235 1.00 91.31 76 LEU A O 1
ATOM 607 N N . THR A 1 77 ? 7.371 8.975 -10.535 1.00 89.50 77 THR A N 1
ATOM 608 C CA . THR A 1 77 ? 8.813 9.210 -10.465 1.00 89.50 77 THR A CA 1
ATOM 609 C C . THR A 1 77 ? 9.272 9.270 -9.004 1.00 89.50 77 THR A C 1
ATOM 611 O O . THR A 1 77 ? 8.480 9.564 -8.107 1.00 89.50 77 THR A O 1
ATOM 614 N N . TYR A 1 78 ? 10.554 9.006 -8.743 1.00 86.25 78 TYR A N 1
ATOM 615 C CA . TYR A 1 78 ? 11.119 9.021 -7.383 1.00 86.25 78 TYR A CA 1
ATOM 616 C C . TYR A 1 78 ? 11.067 10.401 -6.699 1.00 86.25 78 TYR A C 1
ATOM 618 O O . TYR A 1 78 ? 11.039 10.486 -5.474 1.00 86.25 78 TYR A O 1
ATOM 626 N N . ASP A 1 79 ? 11.039 11.479 -7.476 1.00 86.31 79 ASP A N 1
ATOM 627 C CA . ASP A 1 79 ? 10.926 12.866 -7.014 1.00 86.31 79 ASP A CA 1
ATOM 628 C C . ASP A 1 79 ? 9.474 13.314 -6.774 1.00 86.31 79 ASP A C 1
ATOM 630 O O . ASP A 1 79 ? 9.251 14.412 -6.269 1.00 86.31 79 ASP A O 1
ATOM 634 N N . THR A 1 80 ? 8.477 12.477 -7.092 1.00 89.94 80 THR A N 1
ATOM 635 C CA . THR A 1 80 ? 7.074 12.796 -6.801 1.00 89.94 80 THR A CA 1
ATOM 636 C C . THR A 1 80 ? 6.883 12.946 -5.288 1.00 89.94 80 THR A C 1
ATOM 638 O O . THR A 1 80 ? 7.228 12.047 -4.516 1.00 89.94 80 THR A O 1
ATOM 641 N N . THR A 1 81 ? 6.307 14.070 -4.861 1.00 91.94 81 THR A N 1
ATOM 642 C CA . THR A 1 81 ? 5.997 14.327 -3.449 1.00 91.94 81 THR A CA 1
ATOM 643 C C . THR A 1 81 ? 4.707 13.633 -3.016 1.00 91.94 81 THR A C 1
ATOM 645 O O . THR A 1 81 ? 3.832 13.323 -3.836 1.00 91.94 81 THR A O 1
ATOM 648 N N . ILE A 1 82 ? 4.559 13.402 -1.711 1.00 90.06 82 ILE A N 1
ATOM 649 C CA . ILE A 1 82 ? 3.360 12.778 -1.138 1.00 90.06 82 ILE A CA 1
ATOM 650 C C . ILE A 1 82 ? 2.106 13.618 -1.421 1.00 90.06 82 ILE A C 1
ATOM 652 O O . ILE A 1 82 ? 1.075 13.047 -1.778 1.00 90.06 82 ILE A O 1
ATOM 656 N N . GLY A 1 83 ? 2.190 14.951 -1.379 1.00 89.62 83 GLY A N 1
ATOM 657 C CA . GLY A 1 83 ? 1.073 15.833 -1.734 1.00 89.62 83 GLY A CA 1
ATOM 658 C C . GLY A 1 83 ? 0.605 15.661 -3.187 1.00 89.62 83 GLY A C 1
ATOM 659 O O . GLY A 1 83 ? -0.592 15.542 -3.454 1.00 89.62 83 GLY A O 1
ATOM 660 N N . MET A 1 84 ? 1.537 15.551 -4.145 1.00 91.75 84 MET A N 1
ATOM 661 C CA . MET A 1 84 ? 1.188 15.280 -5.549 1.00 91.75 84 MET A CA 1
ATOM 662 C C . MET A 1 84 ? 0.538 13.904 -5.724 1.00 91.75 84 MET A C 1
ATOM 664 O O . MET A 1 84 ? -0.391 13.751 -6.520 1.00 91.75 84 MET A O 1
ATOM 668 N N . PHE A 1 85 ? 1.004 12.904 -4.977 1.00 92.56 85 PHE A N 1
ATOM 669 C CA . PHE A 1 85 ? 0.396 11.578 -4.973 1.00 92.56 85 PHE A CA 1
ATOM 670 C C . PHE A 1 85 ? -1.014 11.582 -4.378 1.00 92.56 85 PHE A C 1
ATOM 672 O O . PHE A 1 85 ? -1.916 11.014 -4.994 1.00 92.56 85 PHE A O 1
ATOM 679 N N . LYS A 1 86 ? -1.234 12.268 -3.248 1.00 91.88 86 LYS A N 1
ATOM 680 C CA . LYS A 1 86 ? -2.567 12.450 -2.654 1.00 91.88 86 LYS A CA 1
ATOM 681 C C . LYS A 1 86 ? -3.527 13.104 -3.649 1.00 91.88 86 LYS A C 1
ATOM 683 O O . LYS A 1 86 ? -4.637 12.611 -3.805 1.00 91.88 86 LYS A O 1
ATOM 688 N N . ASN A 1 87 ? -3.092 14.127 -4.389 1.00 92.38 87 ASN A N 1
ATOM 689 C CA . ASN A 1 87 ? -3.917 14.767 -5.422 1.00 92.38 87 ASN A CA 1
ATOM 690 C C . ASN A 1 87 ? -4.290 13.803 -6.560 1.00 92.38 87 ASN A C 1
ATOM 692 O O . ASN A 1 87 ? -5.465 13.680 -6.895 1.00 92.38 87 ASN A O 1
ATOM 696 N N . LYS A 1 88 ? -3.322 13.051 -7.103 1.00 93.12 88 LYS A N 1
ATOM 697 C CA . LYS A 1 88 ? -3.599 12.035 -8.138 1.00 93.12 88 LYS A CA 1
ATOM 698 C C . LYS A 1 88 ? -4.550 10.945 -7.646 1.00 93.12 88 LYS A C 1
ATOM 700 O O . LYS A 1 88 ? -5.416 10.495 -8.394 1.00 93.12 88 LYS A O 1
ATOM 705 N N . LEU A 1 89 ? -4.384 10.508 -6.398 1.00 94.19 89 LEU A N 1
ATOM 706 C CA . LEU A 1 89 ? -5.266 9.522 -5.785 1.00 94.19 89 LEU A CA 1
ATOM 707 C C . LEU A 1 89 ? -6.680 10.085 -5.622 1.00 94.19 89 LEU A C 1
ATOM 709 O O . LEU A 1 89 ? -7.630 9.412 -6.004 1.00 94.19 89 LEU A O 1
ATOM 713 N N . ALA A 1 90 ? -6.801 11.312 -5.109 1.00 93.31 90 ALA A N 1
ATOM 714 C CA . ALA A 1 90 ? -8.056 12.027 -4.896 1.00 93.31 90 ALA A CA 1
ATOM 715 C C . ALA A 1 90 ? -8.871 12.164 -6.192 1.00 93.31 90 ALA A C 1
ATOM 717 O O . ALA A 1 90 ? -10.056 11.825 -6.220 1.00 93.31 90 ALA A O 1
ATOM 718 N N . GLU A 1 91 ? -8.216 12.569 -7.284 1.00 93.50 91 GLU A N 1
ATOM 719 C CA . GLU A 1 91 ? -8.817 12.635 -8.620 1.00 93.50 91 GLU A CA 1
ATOM 720 C C . GLU A 1 91 ? -9.332 11.263 -9.081 1.00 93.50 91 GLU A C 1
ATOM 722 O O . GLU A 1 91 ? -10.469 11.149 -9.541 1.00 93.50 91 GLU A O 1
ATOM 727 N N . ALA A 1 92 ? -8.534 10.204 -8.902 1.00 92.50 92 ALA A N 1
ATOM 728 C CA . ALA A 1 92 ? -8.901 8.851 -9.318 1.00 92.50 92 ALA A CA 1
ATOM 729 C C . ALA A 1 92 ? -10.073 8.266 -8.509 1.00 92.50 92 ALA A C 1
ATOM 731 O O . ALA A 1 92 ? -10.934 7.588 -9.068 1.00 92.50 92 ALA A O 1
ATOM 732 N N . CYS A 1 93 ? -10.131 8.521 -7.199 1.00 91.00 93 CYS A N 1
ATOM 733 C CA . CYS A 1 93 ? -11.155 7.952 -6.318 1.00 91.00 93 CYS A CA 1
ATOM 734 C C . CYS A 1 93 ? -12.386 8.854 -6.110 1.00 91.00 93 CYS A C 1
ATOM 736 O O . CYS A 1 93 ? -13.334 8.436 -5.426 1.00 91.00 93 CYS A O 1
ATOM 738 N N . SER A 1 94 ? -12.388 10.044 -6.731 1.00 90.00 94 SER A N 1
ATOM 739 C CA . SER A 1 94 ? -13.401 11.098 -6.570 1.00 90.00 94 SER A CA 1
ATOM 740 C C . SER A 1 94 ? -13.582 11.521 -5.107 1.00 90.00 94 SER A C 1
ATOM 742 O O . SER A 1 94 ? -14.706 11.693 -4.636 1.00 90.00 94 SER A O 1
ATOM 744 N N . LEU A 1 95 ? -12.470 11.639 -4.379 1.00 87.44 95 LEU A N 1
ATOM 745 C CA . LEU A 1 95 ? -12.418 12.145 -3.005 1.00 87.44 95 LEU A CA 1
ATOM 746 C C . LEU A 1 95 ? -11.632 13.460 -2.966 1.00 87.44 95 LEU A C 1
ATOM 748 O O . LEU A 1 95 ? -10.979 13.839 -3.933 1.00 87.44 95 LEU A O 1
ATOM 752 N N . LEU A 1 96 ? -11.683 14.167 -1.839 1.00 85.69 96 LEU A N 1
ATOM 753 C CA . LEU A 1 96 ? -10.858 15.356 -1.615 1.00 85.69 96 LEU A CA 1
ATOM 754 C C . LEU A 1 96 ? -9.481 14.935 -1.062 1.00 85.69 96 LEU A C 1
ATOM 756 O O . LEU A 1 96 ? -9.437 14.021 -0.236 1.00 85.69 96 LEU A O 1
ATOM 760 N N . PRO A 1 97 ? -8.368 15.607 -1.414 1.00 84.44 97 PRO A N 1
ATOM 761 C CA . PRO A 1 97 ? -7.027 15.239 -0.932 1.00 84.44 97 PRO A CA 1
ATOM 762 C C . PRO A 1 97 ? -6.891 15.173 0.597 1.00 84.44 97 PRO A C 1
ATOM 764 O O . PRO A 1 97 ? -6.176 14.324 1.116 1.00 84.44 97 PRO A O 1
ATOM 767 N N . ASN A 1 98 ? -7.633 16.020 1.318 1.00 84.38 98 ASN A N 1
ATOM 768 C CA . ASN A 1 98 ? -7.618 16.083 2.786 1.00 84.38 98 ASN A CA 1
ATOM 769 C C . ASN 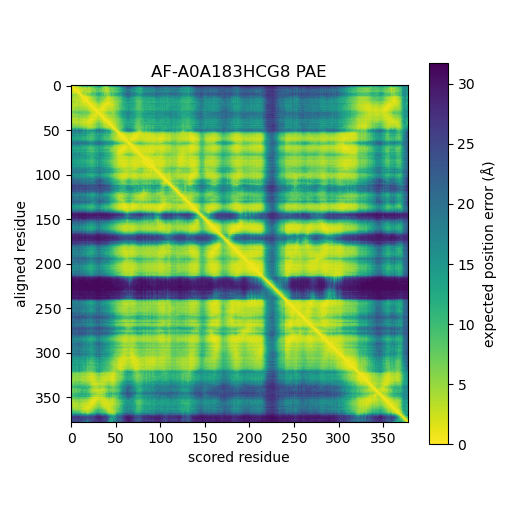A 1 98 ? -8.652 15.155 3.447 1.00 84.38 98 ASN A C 1
ATOM 771 O O . ASN A 1 98 ? -8.764 15.131 4.669 1.00 84.38 98 ASN A O 1
ATOM 775 N N . SER A 1 99 ? -9.438 14.422 2.652 1.00 88.06 99 SER A N 1
ATOM 776 C CA . SER A 1 99 ? -10.523 13.559 3.141 1.00 88.06 99 SER A CA 1
ATOM 777 C C . SER A 1 99 ? -10.110 12.117 3.391 1.00 88.06 99 SER A C 1
ATOM 779 O O . SER A 1 99 ? -10.963 11.283 3.672 1.00 88.06 99 SER A O 1
ATOM 781 N N . PHE A 1 100 ? -8.821 11.797 3.310 1.00 90.31 100 PHE A N 1
ATOM 782 C CA . PHE A 1 100 ? -8.322 10.465 3.618 1.00 90.31 100 PHE A CA 1
ATOM 783 C C . PHE A 1 100 ? -6.938 10.512 4.265 1.00 90.31 100 PHE A C 1
ATOM 785 O O . PHE A 1 100 ? -6.163 11.440 4.048 1.00 90.31 100 PHE A O 1
ATOM 792 N N . GLN A 1 101 ? -6.617 9.474 5.032 1.00 88.75 101 GLN A N 1
ATOM 793 C CA . GLN A 1 101 ? -5.293 9.259 5.612 1.00 88.75 101 GLN A CA 1
ATOM 794 C C . GLN A 1 101 ? -4.680 7.974 5.056 1.00 88.75 101 GLN A C 1
ATOM 796 O O . GLN A 1 101 ? -5.356 6.949 4.954 1.00 88.75 101 GLN A O 1
ATOM 801 N N . ILE A 1 102 ? -3.395 8.025 4.697 1.00 89.75 102 ILE A N 1
ATOM 802 C CA . ILE A 1 102 ? -2.656 6.873 4.172 1.00 89.75 102 ILE A CA 1
ATOM 803 C C . ILE A 1 102 ? -1.921 6.186 5.323 1.00 89.75 102 ILE A C 1
ATOM 805 O O . ILE A 1 102 ? -1.110 6.800 6.007 1.00 89.75 102 ILE A O 1
ATOM 809 N N . LEU A 1 103 ? -2.179 4.895 5.514 1.00 88.38 103 LEU A N 1
ATOM 810 C CA . LEU A 1 103 ? -1.492 4.043 6.475 1.00 88.38 103 LEU A CA 1
ATOM 811 C C . LEU A 1 103 ? -0.664 2.979 5.755 1.00 88.38 103 LEU A C 1
ATOM 813 O O . LEU A 1 103 ? -1.094 2.381 4.766 1.00 88.38 103 LEU A O 1
ATOM 817 N N . CYS A 1 104 ? 0.522 2.720 6.302 1.00 88.50 104 CYS A N 1
ATOM 818 C CA . CYS A 1 104 ? 1.455 1.725 5.790 1.00 88.50 104 CYS A CA 1
ATOM 819 C C . CYS A 1 104 ? 1.454 0.491 6.685 1.00 88.50 104 CYS A C 1
ATOM 821 O O . CYS A 1 104 ? 1.840 0.556 7.858 1.00 88.50 104 CYS A O 1
ATOM 823 N N . LEU A 1 105 ? 1.059 -0.643 6.119 1.00 85.81 105 LEU A N 1
ATOM 824 C CA . LEU A 1 105 ? 1.034 -1.925 6.809 1.00 85.81 105 LEU A CA 1
ATOM 825 C C . LEU A 1 105 ? 2.124 -2.836 6.253 1.00 85.81 105 LEU A C 1
ATOM 827 O O . LEU A 1 105 ? 2.423 -2.823 5.060 1.00 85.81 105 LEU A O 1
ATOM 831 N N . ASN A 1 106 ? 2.709 -3.664 7.110 1.00 81.75 106 ASN A N 1
ATOM 832 C CA . ASN A 1 106 ? 3.523 -4.780 6.650 1.00 81.75 106 ASN A CA 1
ATOM 833 C C . ASN A 1 106 ? 2.625 -5.918 6.120 1.00 81.75 106 ASN A C 1
ATOM 835 O O . ASN A 1 106 ? 1.404 -5.915 6.288 1.00 81.75 106 ASN A O 1
ATOM 839 N N . ARG A 1 107 ? 3.230 -6.955 5.528 1.00 76.00 107 ARG A N 1
ATOM 840 C CA . ARG A 1 107 ? 2.495 -8.142 5.040 1.00 76.00 107 ARG A CA 1
ATOM 841 C C . ARG A 1 107 ? 1.725 -8.899 6.134 1.00 76.00 107 ARG A C 1
ATOM 843 O O . ARG A 1 107 ? 0.850 -9.695 5.814 1.00 76.00 107 ARG A O 1
ATOM 850 N N . ALA A 1 108 ? 2.050 -8.673 7.407 1.00 69.19 108 ALA A N 1
ATOM 851 C CA . ALA A 1 108 ? 1.353 -9.249 8.553 1.00 69.19 108 ALA A CA 1
ATOM 852 C C . ALA A 1 108 ? 0.189 -8.370 9.066 1.00 69.19 108 ALA A C 1
ATOM 854 O O . ALA A 1 108 ? -0.424 -8.726 10.071 1.00 69.19 108 ALA A O 1
ATOM 855 N N . GLY A 1 109 ? -0.115 -7.244 8.406 1.00 68.06 109 GLY A N 1
ATOM 856 C CA . GLY A 1 109 ? -1.177 -6.309 8.801 1.00 68.06 109 GLY A CA 1
ATOM 857 C C . GLY A 1 109 ? -0.808 -5.397 9.975 1.00 68.06 109 GLY A C 1
ATOM 858 O O . GLY A 1 109 ? -1.664 -4.707 10.518 1.00 68.06 109 GLY A O 1
ATOM 859 N N . GLN A 1 110 ? 0.458 -5.380 10.395 1.00 73.88 110 GLN A N 1
ATOM 860 C CA . GLN A 1 110 ? 0.927 -4.499 11.462 1.00 73.88 110 GLN A CA 1
ATOM 861 C C . GLN A 1 110 ? 1.387 -3.168 10.877 1.00 73.88 110 GLN A C 1
ATOM 863 O O . GLN A 1 110 ? 2.067 -3.130 9.848 1.00 73.88 110 GLN A O 1
ATOM 868 N N . MET A 1 111 ? 1.053 -2.081 11.568 1.00 75.75 111 MET A N 1
ATOM 869 C CA . MET A 1 111 ? 1.543 -0.751 11.227 1.00 75.75 111 MET A CA 1
ATOM 870 C C . MET A 1 111 ? 3.068 -0.705 11.300 1.00 75.75 111 MET A C 1
ATOM 872 O O . MET A 1 111 ? 3.667 -1.143 12.286 1.00 75.75 111 MET A O 1
ATOM 876 N N . MET A 1 112 ? 3.696 -0.156 10.265 1.00 72.00 112 MET A N 1
ATOM 877 C CA . MET A 1 112 ? 5.141 0.044 10.271 1.00 72.00 112 MET A CA 1
ATOM 878 C C . MET A 1 112 ? 5.502 1.270 11.112 1.00 72.00 112 MET A C 1
ATOM 880 O O . MET A 1 112 ? 5.012 2.371 10.868 1.00 72.00 112 MET A O 1
ATOM 884 N N . GLN A 1 113 ? 6.359 1.072 12.116 1.00 62.50 113 GLN A N 1
ATOM 885 C CA . GLN A 1 113 ? 6.854 2.150 12.974 1.00 62.50 113 GLN A CA 1
ATOM 886 C C . GLN A 1 113 ? 7.862 3.023 12.208 1.00 62.50 113 GLN A C 1
ATOM 888 O O . GLN A 1 113 ? 8.690 2.497 11.467 1.00 62.50 113 GLN A O 1
ATOM 893 N N . GLY A 1 114 ? 7.788 4.347 12.383 1.00 59.31 114 GLY A N 1
ATOM 894 C CA . GLY A 1 114 ? 8.725 5.315 11.790 1.00 59.31 114 GLY A CA 1
ATOM 895 C C . GLY A 1 114 ? 8.386 5.805 10.375 1.00 59.31 114 GLY A C 1
ATOM 896 O O . GLY A 1 114 ? 9.092 6.663 9.861 1.00 59.31 114 GLY A O 1
ATOM 897 N N . VAL A 1 115 ? 7.315 5.295 9.753 1.00 61.91 115 VAL A N 1
ATOM 898 C CA . VAL A 1 115 ? 6.845 5.754 8.427 1.00 61.91 115 VAL A CA 1
ATOM 899 C C . VAL A 1 115 ? 5.721 6.790 8.552 1.00 61.91 115 VAL A C 1
ATOM 901 O O . VAL A 1 115 ? 5.545 7.615 7.672 1.00 61.91 115 VAL A O 1
ATOM 904 N N . SER A 1 116 ? 4.965 6.793 9.652 1.00 61.88 116 SER A N 1
ATOM 905 C CA . SER A 1 116 ? 3.816 7.694 9.829 1.00 61.88 116 SER A CA 1
ATOM 906 C C . SER A 1 116 ? 4.198 9.178 9.841 1.00 61.88 116 SER A C 1
ATOM 908 O O . SER A 1 116 ? 3.551 9.969 9.169 1.00 61.88 116 SER A O 1
ATOM 910 N N . GLU A 1 117 ? 5.274 9.551 10.539 1.00 61.34 117 GLU A N 1
ATOM 911 C CA . GLU A 1 117 ? 5.674 10.961 10.696 1.00 61.34 117 GLU A CA 1
ATOM 912 C C . GLU A 1 117 ? 6.133 11.599 9.377 1.00 61.34 117 GLU A C 1
ATOM 914 O O . GLU A 1 117 ? 5.864 12.769 9.127 1.00 61.34 117 GLU A O 1
ATOM 919 N N . SER A 1 118 ? 6.790 10.827 8.509 1.00 60.78 118 SER A N 1
ATOM 920 C CA . SER A 1 118 ? 7.223 11.277 7.182 1.00 60.78 118 SER A CA 1
ATOM 921 C C . SER A 1 118 ? 6.116 11.204 6.126 1.00 60.78 118 SER A C 1
ATOM 923 O O . SER A 1 118 ? 6.218 11.863 5.098 1.00 60.78 118 SER A O 1
ATOM 925 N N . VAL A 1 119 ? 5.054 10.429 6.368 1.00 65.06 119 VAL A N 1
ATOM 926 C CA . VAL A 1 119 ? 3.870 10.352 5.492 1.00 65.06 119 VAL A CA 1
ATOM 927 C C . VAL A 1 119 ? 2.905 11.518 5.704 1.00 65.06 119 VAL A C 1
ATOM 929 O O . VAL A 1 119 ? 2.183 11.905 4.779 1.00 65.06 119 VAL A O 1
ATOM 932 N N . ASP A 1 120 ? 2.913 12.095 6.902 1.00 68.69 120 ASP A N 1
ATOM 933 C CA . ASP A 1 120 ? 2.119 13.279 7.219 1.00 68.69 120 ASP A CA 1
ATOM 934 C C . ASP A 1 120 ? 2.732 14.573 6.635 1.00 68.69 120 ASP A C 1
ATOM 936 O O . ASP A 1 120 ? 2.020 15.564 6.482 1.00 68.69 120 ASP A O 1
ATOM 940 N N . ASP A 1 121 ? 4.012 14.564 6.236 1.00 79.56 121 ASP A N 1
ATOM 941 C CA . ASP A 1 121 ? 4.652 15.672 5.514 1.00 79.56 121 ASP A CA 1
ATOM 942 C C . ASP A 1 121 ? 4.434 15.567 3.994 1.00 79.56 121 ASP A C 1
ATOM 944 O O . ASP A 1 121 ? 5.047 14.757 3.296 1.00 79.56 121 ASP A O 1
ATOM 948 N N . ASP A 1 122 ? 3.594 16.448 3.450 1.00 81.81 122 ASP A N 1
ATOM 949 C CA . ASP A 1 122 ? 3.259 16.471 2.022 1.00 81.81 122 ASP A CA 1
ATOM 950 C C . ASP A 1 122 ? 4.456 16.764 1.100 1.00 81.81 122 ASP A C 1
ATOM 952 O O . ASP A 1 122 ? 4.397 16.429 -0.089 1.00 81.81 122 ASP A O 1
ATOM 956 N N . ASN A 1 123 ? 5.536 17.360 1.621 1.00 84.25 123 ASN A N 1
ATOM 957 C CA . ASN A 1 123 ? 6.745 17.666 0.850 1.00 84.25 123 ASN A CA 1
ATOM 958 C C . ASN A 1 123 ? 7.732 16.499 0.781 1.00 84.25 123 ASN A C 1
ATOM 960 O O . ASN A 1 123 ? 8.663 16.528 -0.029 1.00 84.25 123 ASN A O 1
ATOM 964 N N . SER A 1 124 ? 7.538 15.471 1.605 1.00 85.38 124 SER A N 1
ATOM 965 C CA . SER A 1 124 ? 8.385 14.288 1.589 1.00 85.38 124 SER A CA 1
ATOM 966 C C . SER A 1 124 ? 8.241 13.527 0.265 1.00 85.38 124 SER A C 1
ATOM 968 O O . SER A 1 124 ? 7.189 13.521 -0.384 1.00 85.38 124 SER A O 1
ATOM 970 N N . SER A 1 125 ? 9.336 12.902 -0.174 1.00 85.62 125 SER A N 1
ATOM 971 C CA . SER A 1 125 ? 9.353 12.085 -1.393 1.00 85.62 125 SER A CA 1
ATOM 972 C C . SER A 1 125 ? 8.557 10.802 -1.181 1.00 85.62 125 SER A C 1
ATOM 974 O O . SER A 1 125 ? 8.611 10.174 -0.125 1.00 85.62 125 SER A O 1
ATOM 976 N N . ILE A 1 126 ? 7.888 10.343 -2.234 1.00 85.38 126 ILE A N 1
ATOM 977 C CA . ILE A 1 126 ? 7.162 9.078 -2.214 1.00 85.38 126 ILE A CA 1
ATOM 978 C C . ILE A 1 126 ? 8.058 7.844 -2.008 1.00 85.38 126 ILE A C 1
ATOM 980 O O . ILE A 1 126 ? 7.576 6.780 -1.622 1.00 85.38 126 ILE A O 1
ATOM 984 N N . SER A 1 127 ? 9.372 7.985 -2.207 1.00 80.94 127 SER A N 1
ATOM 985 C CA . SER A 1 127 ? 10.363 6.934 -1.933 1.00 80.94 127 SER A CA 1
ATOM 986 C C . SER A 1 127 ? 10.484 6.554 -0.450 1.00 80.94 127 SER A C 1
ATOM 988 O O . SER A 1 127 ? 11.121 5.554 -0.126 1.00 80.94 127 SER A O 1
ATOM 990 N N . VAL A 1 128 ? 9.848 7.315 0.448 1.00 81.88 128 VAL A N 1
ATOM 991 C CA . VAL A 1 128 ? 9.709 6.982 1.872 1.00 81.88 128 VAL A CA 1
ATOM 992 C C . VAL A 1 128 ? 8.947 5.667 2.082 1.00 81.88 128 VAL A C 1
ATOM 994 O O . VAL A 1 128 ? 9.213 4.957 3.054 1.00 81.88 128 VAL A O 1
ATOM 997 N N . TYR A 1 129 ? 8.018 5.310 1.186 1.00 81.50 129 TYR A N 1
ATOM 998 C CA . TYR A 1 129 ? 7.266 4.063 1.302 1.00 81.50 129 TYR A CA 1
ATOM 999 C C . TYR A 1 129 ? 8.160 2.847 1.002 1.00 81.50 129 TYR A C 1
ATOM 1001 O O . TYR A 1 129 ? 8.717 2.751 -0.093 1.00 81.50 129 TYR A O 1
ATOM 1009 N N . PRO A 1 130 ? 8.276 1.873 1.925 1.00 78.75 130 PRO A N 1
ATOM 1010 C CA . PRO A 1 130 ? 9.034 0.651 1.669 1.00 78.75 130 PRO A CA 1
ATOM 1011 C C . PRO A 1 130 ? 8.448 -0.155 0.500 1.00 78.75 130 PRO A C 1
ATOM 1013 O O . PRO A 1 130 ? 7.232 -0.278 0.384 1.00 78.75 130 PRO A O 1
ATOM 1016 N N . ASN A 1 131 ? 9.300 -0.794 -0.308 1.00 72.31 131 ASN A N 1
ATOM 1017 C CA . ASN A 1 131 ? 8.864 -1.572 -1.484 1.00 72.31 131 ASN A CA 1
ATOM 1018 C C . ASN A 1 131 ? 7.882 -2.716 -1.156 1.00 72.31 131 ASN A C 1
ATOM 1020 O O . ASN A 1 131 ? 7.077 -3.094 -2.000 1.00 72.31 131 ASN A O 1
ATOM 1024 N N . ASP A 1 132 ? 7.945 -3.272 0.058 1.00 77.25 132 ASP A N 1
ATOM 1025 C CA . ASP A 1 132 ? 7.068 -4.360 0.521 1.00 77.25 132 ASP A CA 1
ATOM 1026 C C . ASP A 1 132 ? 5.877 -3.878 1.371 1.00 77.25 132 ASP A C 1
ATOM 1028 O O . ASP A 1 132 ? 5.172 -4.692 1.981 1.00 77.25 132 ASP A O 1
ATOM 1032 N N . ALA A 1 133 ? 5.661 -2.563 1.445 1.00 84.56 133 ALA A N 1
ATOM 1033 C CA . ALA A 1 133 ? 4.570 -1.967 2.199 1.00 84.56 133 ALA A CA 1
ATOM 1034 C C . ALA A 1 133 ? 3.223 -2.162 1.495 1.00 84.56 133 ALA A C 1
ATOM 1036 O O . ALA A 1 133 ? 3.089 -1.960 0.290 1.00 84.56 133 ALA A O 1
ATOM 1037 N N . LEU A 1 134 ? 2.193 -2.478 2.275 1.00 88.50 134 LEU A N 1
ATOM 1038 C CA . LEU A 1 134 ? 0.807 -2.403 1.836 1.00 88.50 134 LEU A CA 1
ATOM 1039 C C . LEU A 1 134 ? 0.252 -1.028 2.210 1.00 88.50 134 LEU A C 1
ATOM 1041 O O . LEU A 1 134 ? 0.149 -0.700 3.394 1.00 88.50 134 LEU A O 1
ATOM 1045 N N . LEU A 1 135 ? -0.104 -0.230 1.205 1.00 91.88 135 LEU A N 1
ATOM 1046 C CA . LEU A 1 135 ? -0.661 1.106 1.402 1.00 91.88 135 LEU A CA 1
ATOM 1047 C C . LEU A 1 135 ? -2.186 1.050 1.432 1.00 91.88 135 LEU A C 1
ATOM 1049 O O . LEU A 1 135 ? -2.813 0.554 0.492 1.00 91.88 135 LEU A O 1
ATOM 1053 N N . TYR A 1 136 ? -2.773 1.609 2.485 1.00 91.94 136 TYR A N 1
ATOM 1054 C CA . TYR A 1 136 ? -4.216 1.761 2.630 1.00 91.94 136 TYR A CA 1
ATOM 1055 C C . TYR A 1 136 ? -4.567 3.233 2.821 1.00 91.94 136 TYR A C 1
ATOM 1057 O O . TYR A 1 136 ? -4.051 3.869 3.732 1.00 91.94 136 TYR A O 1
ATOM 1065 N N . ALA A 1 137 ? -5.448 3.769 1.984 1.00 93.44 137 ALA A N 1
ATOM 1066 C CA . ALA A 1 137 ? -6.003 5.108 2.132 1.00 93.44 137 ALA A CA 1
ATOM 1067 C C . ALA A 1 137 ? -7.413 5.005 2.722 1.00 93.44 137 ALA A C 1
ATOM 1069 O O . ALA A 1 137 ? -8.318 4.473 2.080 1.00 93.44 137 ALA A O 1
ATOM 1070 N N . PHE A 1 138 ? -7.596 5.495 3.943 1.00 92.00 138 PHE A N 1
ATOM 1071 C CA . PHE A 1 138 ? -8.865 5.444 4.664 1.00 92.00 138 PHE A CA 1
ATOM 1072 C C . PHE A 1 138 ? -9.568 6.789 4.601 1.00 92.00 138 PHE A C 1
ATOM 1074 O O . PHE A 1 138 ? -8.990 7.800 4.993 1.00 92.00 138 PHE A O 1
ATOM 1081 N N . GLU A 1 139 ? -10.816 6.793 4.148 1.00 92.19 139 GLU A N 1
ATOM 1082 C CA . GLU A 1 139 ? -11.657 7.985 4.152 1.00 92.19 139 GLU A CA 1
ATOM 1083 C C . GLU A 1 139 ? -11.949 8.451 5.590 1.00 92.19 139 GLU A C 1
ATOM 1085 O O . GLU A 1 139 ? -12.395 7.684 6.450 1.00 92.19 139 GLU A O 1
ATOM 1090 N N . LEU A 1 140 ? -11.688 9.730 5.845 1.00 89.94 140 LEU A N 1
ATOM 1091 C CA . LEU A 1 140 ? -11.832 10.373 7.139 1.00 89.94 140 LEU A CA 1
ATOM 1092 C C . LEU A 1 140 ? -13.257 10.913 7.324 1.00 89.94 140 LEU A C 1
ATOM 1094 O O . LEU A 1 140 ? -13.894 11.367 6.373 1.00 89.94 140 LEU A O 1
ATOM 1098 N N . PRO A 1 141 ? -13.777 10.906 8.559 1.00 85.94 141 PRO A N 1
ATOM 1099 C CA . PRO A 1 141 ? -15.023 11.589 8.867 1.00 85.94 141 PRO A CA 1
ATOM 1100 C C . PRO A 1 141 ? -14.844 13.113 8.783 1.00 85.94 141 PRO A C 1
ATOM 1102 O O . PRO A 1 141 ? -13.877 13.637 9.326 1.00 85.94 141 PRO A O 1
ATOM 1105 N N . ALA A 1 142 ? -15.798 13.832 8.188 1.00 83.25 142 ALA A N 1
ATOM 1106 C CA . ALA A 1 142 ? -15.831 15.301 8.233 1.00 83.25 142 ALA A CA 1
ATOM 1107 C C . ALA A 1 142 ? -16.225 15.818 9.630 1.00 83.25 142 ALA A C 1
ATOM 1109 O O . ALA A 1 142 ? -16.986 15.148 10.331 1.00 83.25 142 ALA A O 1
ATOM 1110 N N . GLU A 1 143 ? -15.764 16.997 10.043 1.00 80.19 143 GLU A N 1
ATOM 1111 C CA . GLU A 1 143 ? -16.362 17.720 11.172 1.00 80.19 143 GLU A CA 1
ATOM 1112 C C . GLU A 1 143 ? -17.751 18.261 10.811 1.00 80.19 143 GLU A C 1
ATOM 1114 O O . GLU A 1 143 ? -18.032 18.601 9.664 1.00 80.19 143 GLU A O 1
ATOM 1119 N N . GLU A 1 144 ? -18.644 18.316 11.799 1.00 67.75 144 GLU A N 1
ATOM 1120 C CA . GLU A 1 144 ? -20.050 18.707 11.614 1.00 67.75 144 GLU A CA 1
ATOM 1121 C C . GLU A 1 144 ? -20.261 20.239 11.578 1.00 67.75 144 GLU A C 1
ATOM 1123 O O . GLU A 1 144 ? -21.403 20.691 11.480 1.00 67.75 144 GLU A O 1
ATOM 1128 N N . ASP A 1 145 ? -19.195 21.050 11.621 1.00 57.25 145 ASP A N 1
ATOM 1129 C CA . ASP A 1 145 ? -19.305 22.511 11.719 1.00 57.25 145 ASP A CA 1
ATOM 1130 C C . ASP A 1 145 ? -19.584 23.190 10.361 1.00 57.25 145 ASP A C 1
ATOM 1132 O O . ASP A 1 145 ? -18.769 23.235 9.441 1.00 57.25 145 ASP A O 1
ATOM 1136 N N . GLN A 1 146 ? -20.787 23.765 10.271 1.00 54.00 146 GLN A N 1
ATOM 1137 C CA . GLN A 1 146 ? -21.473 24.298 9.083 1.00 54.00 146 GLN A CA 1
ATOM 1138 C C . GLN A 1 146 ? -20.941 25.648 8.561 1.00 54.00 146 GLN A C 1
ATOM 1140 O O . GLN A 1 146 ? -21.668 26.381 7.889 1.00 54.00 146 GLN A O 1
ATOM 1145 N N . SER A 1 147 ? -19.705 26.032 8.874 1.00 59.25 147 SER A N 1
ATOM 1146 C CA . SER A 1 147 ? -19.223 27.388 8.578 1.00 59.25 147 SER A CA 1
ATOM 1147 C C . SER A 1 147 ? -18.757 27.576 7.130 1.00 59.25 147 SER A C 1
ATOM 1149 O O . SER A 1 147 ? -18.822 28.699 6.631 1.00 59.25 147 SER A O 1
ATOM 1151 N N . ASN A 1 148 ? -18.359 26.511 6.414 1.00 57.16 148 ASN A N 1
ATOM 1152 C CA . ASN A 1 148 ? -18.050 26.606 4.984 1.00 57.16 148 ASN A CA 1
ATOM 1153 C C . ASN A 1 148 ? -18.124 25.240 4.249 1.00 57.16 148 ASN A C 1
ATOM 1155 O O . ASN A 1 148 ? -17.228 24.414 4.405 1.00 57.16 148 ASN A O 1
ATOM 1159 N N . PRO A 1 149 ? -19.131 24.981 3.390 1.00 56.62 149 PRO A N 1
ATOM 1160 C CA . PRO A 1 149 ? -19.298 23.695 2.696 1.00 56.62 149 PRO A CA 1
ATOM 1161 C C . PRO A 1 149 ? -18.244 23.406 1.606 1.00 56.62 149 PRO A C 1
ATOM 1163 O O . PRO A 1 149 ? -18.311 22.366 0.956 1.00 56.62 149 PRO A O 1
ATOM 1166 N N . GLN A 1 150 ? -17.289 24.316 1.375 1.00 57.25 150 GLN A N 1
ATOM 1167 C CA . GLN A 1 150 ? -16.209 24.151 0.393 1.00 57.25 150 GLN A CA 1
ATOM 1168 C C . GLN A 1 150 ? -14.879 23.661 0.985 1.00 57.25 150 GLN A C 1
ATOM 1170 O O . GLN A 1 150 ? -13.985 23.312 0.214 1.00 57.25 150 GLN A O 1
ATOM 1175 N N . CYS A 1 151 ? -14.718 23.604 2.313 1.00 60.81 151 CYS A N 1
ATOM 1176 C CA . CYS A 1 151 ? -13.515 23.051 2.937 1.00 60.81 151 CYS A CA 1
ATOM 1177 C C . CYS A 1 151 ? -13.845 21.800 3.763 1.00 60.81 151 CYS A C 1
ATOM 1179 O O . CYS A 1 151 ? -14.702 21.815 4.639 1.00 60.81 151 CYS A O 1
ATOM 1181 N N . PHE A 1 152 ? -13.156 20.693 3.475 1.00 72.94 152 PHE A N 1
ATOM 1182 C CA . PHE A 1 152 ? -13.225 19.494 4.307 1.00 72.94 152 PHE A CA 1
ATOM 1183 C C . PHE A 1 152 ? -12.296 19.665 5.510 1.00 72.94 152 PHE A C 1
ATOM 1185 O O . PHE A 1 152 ? -11.098 19.898 5.336 1.00 72.94 152 PHE A O 1
ATOM 1192 N N . ILE A 1 153 ? -12.845 19.511 6.713 1.00 77.81 153 ILE A N 1
ATOM 1193 C CA . ILE A 1 153 ? -12.090 19.447 7.966 1.00 77.81 153 ILE A CA 1
ATOM 1194 C C . ILE A 1 153 ? -12.248 18.027 8.503 1.00 77.81 153 ILE A C 1
ATOM 1196 O O . ILE A 1 153 ? -13.371 17.565 8.703 1.00 77.81 153 ILE A O 1
ATOM 1200 N N . ALA A 1 154 ? -11.135 17.318 8.691 1.00 77.94 154 ALA A N 1
ATOM 1201 C CA . ALA A 1 154 ? -11.152 15.974 9.253 1.00 77.94 154 ALA A CA 1
ATOM 1202 C C . ALA A 1 154 ? -11.515 16.038 10.740 1.00 77.94 154 ALA A C 1
ATOM 1204 O O . ALA A 1 154 ? -10.863 16.747 11.506 1.00 77.94 154 ALA A O 1
ATOM 1205 N N . ALA A 1 155 ? -12.519 15.270 11.159 1.00 81.75 155 ALA A N 1
ATOM 1206 C CA . ALA A 1 155 ? -12.824 15.115 12.571 1.00 81.75 155 ALA A CA 1
ATOM 1207 C C . ALA A 1 155 ? -11.675 14.395 13.295 1.00 81.75 155 ALA A C 1
ATOM 1209 O O . ALA A 1 155 ? -10.976 13.588 12.678 1.00 81.75 155 ALA A O 1
ATOM 1210 N N . PRO A 1 156 ? -11.493 14.627 14.606 1.00 85.50 156 PRO A N 1
ATOM 1211 C CA . PRO A 1 156 ? -10.517 13.895 15.398 1.00 85.50 156 PRO A CA 1
ATOM 1212 C C . PRO A 1 156 ? -10.763 12.387 15.290 1.00 85.50 156 PRO A C 1
ATOM 1214 O O . PRO A 1 156 ? -11.904 11.928 15.417 1.00 85.50 156 PRO A O 1
ATOM 1217 N N . THR A 1 157 ? -9.704 11.621 15.030 1.00 90.38 157 THR A N 1
ATOM 1218 C CA . THR A 1 157 ? -9.788 10.172 14.824 1.00 90.38 157 THR A CA 1
ATOM 1219 C C . THR A 1 157 ? -8.868 9.390 15.752 1.00 90.38 157 THR A C 1
ATOM 1221 O O . THR A 1 157 ? -7.893 9.912 16.289 1.00 90.38 157 THR A O 1
ATOM 1224 N N . VAL A 1 158 ? -9.192 8.111 15.944 1.00 91.62 158 VAL A N 1
ATOM 1225 C CA . VAL A 1 158 ? -8.361 7.129 16.643 1.00 91.62 158 VAL A CA 1
ATOM 1226 C C . VAL A 1 158 ? -8.249 5.861 15.801 1.00 91.62 158 VAL A C 1
ATOM 1228 O O . VAL A 1 158 ? -9.219 5.421 15.178 1.00 91.62 158 VAL A O 1
ATOM 1231 N N . ILE A 1 159 ? -7.061 5.257 15.787 1.00 91.81 159 ILE A N 1
ATOM 1232 C CA . ILE A 1 159 ? -6.826 3.998 15.078 1.00 91.81 159 ILE A CA 1
ATOM 1233 C C . ILE A 1 159 ? -7.315 2.840 15.944 1.00 91.81 159 ILE A C 1
ATOM 1235 O O . ILE A 1 159 ? -6.955 2.722 17.123 1.00 91.81 159 ILE A O 1
ATOM 1239 N N . ALA A 1 160 ? -8.100 1.957 15.335 1.00 93.31 160 ALA A N 1
ATOM 1240 C CA . ALA A 1 160 ? -8.513 0.698 15.919 1.00 93.31 160 ALA A CA 1
ATOM 1241 C C . ALA A 1 160 ? -7.951 -0.490 15.137 1.00 93.31 160 ALA A C 1
ATOM 1243 O O . ALA A 1 160 ? -7.916 -0.465 13.912 1.00 93.31 160 ALA A O 1
ATOM 1244 N N . ALA A 1 161 ? -7.526 -1.549 15.822 1.00 92.75 161 ALA A N 1
ATOM 1245 C CA . ALA A 1 161 ? -7.006 -2.745 15.159 1.00 92.75 161 ALA A CA 1
ATOM 1246 C C . ALA A 1 161 ? -7.655 -4.022 15.693 1.00 92.75 161 ALA A C 1
ATOM 1248 O O . ALA A 1 161 ? -7.911 -4.150 16.896 1.00 92.75 161 ALA A O 1
ATOM 1249 N N . HIS A 1 162 ? -7.897 -4.986 14.802 1.00 92.50 162 HIS A N 1
ATOM 1250 C CA . HIS A 1 162 ? -8.411 -6.297 15.182 1.00 92.50 162 HIS A CA 1
ATOM 1251 C C . HIS A 1 162 ? -7.363 -7.073 15.961 1.00 92.50 162 HIS A C 1
ATOM 1253 O O . HIS A 1 162 ? -6.235 -7.252 15.502 1.00 92.50 162 HIS A O 1
ATOM 1259 N N . ARG A 1 163 ? -7.738 -7.555 17.144 1.00 91.94 163 ARG A N 1
ATOM 1260 C CA . ARG A 1 163 ? -6.825 -8.245 18.047 1.00 91.94 163 ARG A CA 1
ATOM 1261 C C . ARG A 1 163 ? -7.425 -9.565 18.504 1.00 91.94 163 ARG A C 1
ATOM 1263 O O . ARG A 1 163 ? -8.607 -9.667 18.824 1.00 91.94 163 ARG A O 1
ATOM 1270 N N . LYS A 1 164 ? -6.585 -10.598 18.519 1.00 90.06 164 LYS A N 1
ATOM 1271 C CA . LYS A 1 164 ? -6.890 -11.892 19.130 1.00 90.06 164 LYS A CA 1
ATOM 1272 C C . LYS A 1 164 ? -5.894 -12.190 20.238 1.00 90.06 164 LYS A C 1
ATOM 1274 O O . LYS A 1 164 ? -4.693 -11.959 20.087 1.00 90.06 164 LYS A O 1
ATOM 1279 N N . MET A 1 165 ? -6.403 -12.741 21.330 1.00 87.25 165 MET A N 1
ATOM 1280 C CA . MET A 1 165 ? -5.591 -13.235 22.435 1.00 87.25 165 MET A CA 1
ATOM 1281 C C . MET A 1 165 ? -5.280 -14.714 22.209 1.00 87.25 165 MET A C 1
ATOM 1283 O O . MET A 1 165 ? -6.185 -15.517 21.986 1.00 87.25 165 MET A O 1
ATOM 1287 N N . GLN A 1 166 ? -3.999 -15.071 22.232 1.00 82.62 166 GLN A N 1
ATOM 1288 C CA . GLN A 1 166 ? -3.528 -16.450 22.152 1.00 82.62 166 GLN A CA 1
ATOM 1289 C C . GLN A 1 166 ? -2.934 -16.854 23.495 1.00 82.62 166 GLN A C 1
ATOM 1291 O O . GLN A 1 166 ? -1.948 -16.268 23.944 1.00 82.62 166 GLN A O 1
ATOM 1296 N N . TYR A 1 167 ? -3.537 -17.855 24.126 1.00 78.19 167 TYR A N 1
ATOM 1297 C CA . TYR A 1 167 ? -3.040 -18.435 25.364 1.00 78.19 167 TYR A CA 1
ATOM 1298 C C . TYR A 1 167 ? -2.105 -19.592 25.011 1.00 78.19 167 TYR A C 1
ATOM 1300 O O . TYR A 1 167 ? -2.489 -20.489 24.266 1.00 78.19 167 TYR A O 1
ATOM 1308 N N . ASN A 1 168 ? -0.865 -19.528 25.486 1.00 69.69 168 ASN A N 1
ATOM 1309 C CA . ASN A 1 168 ? 0.099 -20.607 25.344 1.00 69.69 168 ASN A CA 1
ATOM 1310 C C . ASN A 1 168 ? -0.100 -21.610 26.484 1.00 69.69 168 ASN A C 1
ATOM 1312 O O . ASN A 1 168 ? -0.165 -21.213 27.645 1.00 69.69 168 ASN A O 1
ATOM 1316 N N . ASP A 1 169 ? -0.086 -22.901 26.155 1.00 58.41 169 ASP A N 1
ATOM 1317 C CA . ASP A 1 169 ? -0.178 -24.005 27.124 1.00 58.41 169 ASP A CA 1
ATOM 1318 C C . ASP A 1 169 ? 1.130 -24.248 27.906 1.00 58.41 169 ASP A C 1
ATOM 1320 O O . ASP A 1 169 ? 1.250 -25.206 28.670 1.00 58.41 169 ASP A O 1
ATOM 1324 N N . SER A 1 170 ? 2.158 -23.416 27.715 1.00 60.78 170 SER A N 1
ATOM 1325 C CA . SER A 1 170 ? 3.437 -23.583 28.398 1.00 60.78 170 SER A CA 1
ATOM 1326 C C . SER A 1 170 ? 3.351 -23.150 29.867 1.00 60.78 170 SER A C 1
ATOM 1328 O O . SER A 1 170 ? 3.068 -21.999 30.187 1.00 60.78 170 SER A O 1
ATOM 1330 N N . TYR A 1 171 ? 3.692 -24.079 30.768 1.00 57.94 171 TYR A N 1
ATOM 1331 C CA . TYR A 1 171 ? 3.693 -23.929 32.234 1.00 57.94 171 TYR A CA 1
ATOM 1332 C C . TYR A 1 171 ? 4.554 -22.770 32.783 1.00 57.94 171 TYR A C 1
ATOM 1334 O O . TYR A 1 171 ? 4.445 -22.418 33.957 1.00 57.94 171 TYR A O 1
ATOM 1342 N N . LEU A 1 172 ? 5.403 -22.152 31.954 1.00 57.06 172 LEU A N 1
ATOM 1343 C CA . LEU A 1 172 ? 6.179 -20.964 32.307 1.00 57.06 172 LEU A CA 1
ATOM 1344 C C . LEU A 1 172 ? 5.380 -19.698 31.976 1.00 57.06 172 LEU A C 1
ATOM 1346 O O . LEU A 1 172 ? 5.533 -19.087 30.916 1.00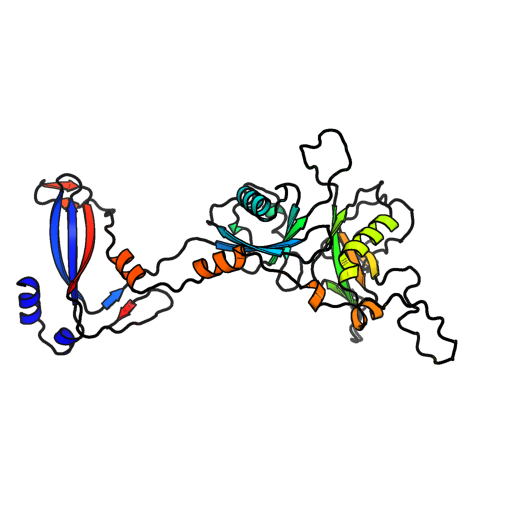 57.06 172 LEU A O 1
ATOM 1350 N N . LEU A 1 173 ? 4.536 -19.286 32.921 1.00 60.00 173 LEU A N 1
ATOM 1351 C CA . LEU A 1 173 ? 3.869 -17.987 32.904 1.00 60.00 173 LEU A CA 1
ATOM 1352 C C . LEU A 1 173 ? 4.918 -16.886 33.144 1.00 60.00 173 LEU A C 1
ATOM 1354 O O . LEU A 1 173 ? 5.162 -16.477 34.276 1.00 60.00 173 LEU A O 1
ATOM 1358 N N . GLY A 1 174 ? 5.570 -16.414 32.079 1.00 62.19 174 GLY A N 1
ATOM 1359 C CA . GLY A 1 174 ? 6.402 -15.208 32.134 1.00 62.19 174 GLY A CA 1
ATOM 1360 C C . GLY A 1 174 ? 5.577 -13.944 32.432 1.00 62.19 174 GLY A C 1
ATOM 1361 O O . GLY A 1 174 ? 4.378 -14.008 32.712 1.00 62.19 174 GLY A O 1
ATOM 1362 N N . ALA A 1 175 ? 6.185 -12.764 32.274 1.00 62.12 175 ALA A N 1
ATOM 1363 C CA . ALA A 1 175 ? 5.537 -11.447 32.424 1.00 62.12 175 ALA A CA 1
ATOM 1364 C C . ALA A 1 175 ? 4.233 -11.268 31.605 1.00 62.12 175 ALA A C 1
ATOM 1366 O O . ALA A 1 175 ? 3.464 -10.341 31.817 1.00 62.12 175 ALA A O 1
ATOM 1367 N N . THR A 1 176 ? 3.952 -12.154 30.654 1.00 67.50 176 THR A N 1
ATOM 1368 C CA . THR A 1 176 ? 2.757 -12.136 29.809 1.00 67.50 176 THR A CA 1
ATOM 1369 C C . THR A 1 176 ? 1.584 -12.953 30.363 1.00 67.50 176 THR A C 1
ATOM 1371 O O . THR A 1 176 ? 0.545 -13.014 29.705 1.00 67.50 176 THR A O 1
ATOM 1374 N N . ARG A 1 177 ? 1.730 -13.599 31.535 1.00 67.38 177 ARG A N 1
ATOM 1375 C CA . ARG A 1 177 ? 0.748 -14.544 32.115 1.00 67.38 177 ARG A CA 1
ATOM 1376 C C . ARG A 1 177 ? 0.269 -15.600 31.106 1.00 67.38 177 ARG A C 1
ATOM 1378 O O . ARG A 1 177 ? -0.900 -15.970 31.098 1.00 67.38 177 ARG A O 1
ATOM 1385 N N . GLY A 1 178 ? 1.162 -16.043 30.217 1.00 72.69 178 GLY A N 1
ATOM 1386 C CA . GLY A 1 178 ? 0.853 -17.053 29.200 1.00 72.69 178 GLY A CA 1
ATOM 1387 C C . GLY A 1 178 ? -0.054 -16.568 28.066 1.00 72.69 178 GLY A C 1
ATOM 1388 O O . GLY A 1 178 ? -0.445 -17.377 27.238 1.00 72.69 178 GLY A O 1
ATOM 1389 N N . CYS A 1 179 ? -0.381 -15.275 27.984 1.00 77.94 179 CYS A N 1
ATOM 1390 C CA . CYS A 1 179 ? -1.234 -14.722 26.934 1.00 77.94 179 CYS A CA 1
ATOM 1391 C C . CYS A 1 179 ? -0.446 -13.776 26.024 1.00 77.94 179 CYS A C 1
ATOM 1393 O O . CYS A 1 179 ? 0.205 -12.838 26.492 1.00 77.94 179 CYS A O 1
ATOM 1395 N N . THR A 1 180 ? -0.522 -14.003 24.716 1.00 83.69 180 THR A N 1
ATOM 1396 C CA . THR A 1 180 ? 0.080 -13.161 23.681 1.00 83.69 180 THR A CA 1
ATOM 1397 C C . THR A 1 180 ? -1.009 -12.494 22.850 1.00 83.69 180 THR A C 1
ATOM 1399 O O . THR A 1 180 ? -1.949 -13.135 22.384 1.00 83.69 180 THR A O 1
ATOM 1402 N N . ALA A 1 181 ? -0.893 -11.180 22.687 1.00 87.75 181 ALA A N 1
ATOM 1403 C CA . ALA A 1 181 ? -1.783 -10.405 21.840 1.00 87.75 181 ALA A CA 1
ATOM 1404 C C . ALA A 1 181 ? -1.268 -10.448 20.399 1.00 87.75 181 ALA A C 1
ATOM 1406 O O . ALA A 1 181 ? -0.090 -10.192 20.158 1.00 87.75 181 ALA A O 1
ATOM 1407 N N . ARG A 1 182 ? -2.142 -10.746 19.435 1.00 88.38 182 ARG A N 1
ATOM 1408 C CA . ARG A 1 182 ? -1.812 -10.651 18.010 1.00 88.38 182 ARG A CA 1
ATOM 1409 C C . ARG A 1 182 ? -2.829 -9.793 17.289 1.00 88.38 182 ARG A C 1
ATOM 1411 O O . ARG A 1 182 ? -4.019 -10.105 17.292 1.00 88.38 182 ARG A O 1
ATOM 1418 N N . VAL A 1 183 ? -2.330 -8.736 16.661 1.00 89.69 183 VAL A N 1
ATOM 1419 C CA . VAL A 1 183 ? -3.094 -7.945 15.700 1.00 89.69 183 VAL A CA 1
ATOM 1420 C C . VAL A 1 183 ? -3.186 -8.718 14.389 1.00 89.69 183 VAL A C 1
ATOM 1422 O O . VAL A 1 183 ? -2.261 -9.453 14.034 1.00 89.69 183 VAL A O 1
ATOM 1425 N N . PHE A 1 184 ? -4.310 -8.594 13.702 1.00 88.75 184 PHE A N 1
ATOM 1426 C CA . PHE A 1 184 ? -4.516 -9.162 12.379 1.00 88.75 184 PHE A CA 1
ATOM 1427 C C . PHE A 1 184 ? -5.404 -8.241 11.548 1.00 88.75 184 PHE A C 1
ATOM 1429 O O . PHE A 1 184 ? -5.994 -7.302 12.079 1.00 88.75 184 PHE A O 1
ATOM 1436 N N . GLY A 1 185 ? -5.518 -8.545 10.258 1.00 87.31 185 GLY A N 1
ATOM 1437 C CA . GLY A 1 185 ? -6.476 -7.864 9.404 1.00 87.31 185 GLY A CA 1
ATOM 1438 C C . GLY A 1 185 ? -6.075 -6.437 9.040 1.00 87.31 185 GLY A C 1
ATOM 1439 O O . GLY A 1 185 ? -4.901 -6.065 9.109 1.00 87.31 185 GLY A O 1
ATOM 1440 N N . VAL A 1 186 ? -7.065 -5.659 8.618 1.00 88.69 186 VAL A N 1
ATOM 1441 C CA . VAL A 1 186 ? -6.915 -4.252 8.231 1.00 88.69 186 VAL A CA 1
ATOM 1442 C C . VAL A 1 186 ? -7.406 -3.372 9.390 1.00 88.69 186 VAL A C 1
ATOM 1444 O O . VAL A 1 186 ? -8.501 -3.608 9.899 1.00 88.69 186 VAL A O 1
ATOM 1447 N N . PRO A 1 187 ? -6.629 -2.374 9.854 1.00 91.25 187 PRO A N 1
ATOM 1448 C CA . PRO A 1 187 ? -7.082 -1.472 10.906 1.00 91.25 187 PRO A CA 1
ATOM 1449 C C . PRO A 1 187 ? -8.234 -0.583 10.424 1.00 91.25 187 PRO A C 1
ATOM 1451 O O . PRO A 1 187 ? -8.483 -0.434 9.230 1.00 91.25 187 PRO A O 1
ATOM 1454 N N . LEU A 1 188 ? -8.916 0.042 11.376 1.00 91.06 188 LEU A N 1
ATOM 1455 C CA . LEU A 1 188 ? -10.004 0.982 11.155 1.00 91.06 188 LEU A CA 1
ATOM 1456 C C . LEU A 1 188 ? -9.607 2.364 11.671 1.00 91.06 188 LEU A C 1
ATOM 1458 O O . LEU A 1 188 ? -8.899 2.478 12.673 1.00 91.06 188 LEU A O 1
ATOM 1462 N N . ILE A 1 189 ? -10.117 3.406 11.022 1.00 91.00 189 ILE A N 1
ATOM 1463 C CA . ILE A 1 189 ? -10.029 4.782 11.513 1.00 91.00 189 ILE A CA 1
ATOM 1464 C C . ILE A 1 189 ? -11.409 5.185 12.023 1.00 91.00 189 ILE A C 1
ATOM 1466 O O . ILE A 1 189 ? -12.365 5.250 11.252 1.00 91.00 189 ILE A O 1
ATOM 1470 N N . LEU A 1 190 ? -11.507 5.434 13.327 1.00 91.00 190 LEU A N 1
ATOM 1471 C CA . LEU A 1 190 ? -12.760 5.759 14.007 1.00 91.00 190 LEU A CA 1
ATOM 1472 C C . LEU A 1 190 ? -12.793 7.240 14.364 1.00 91.00 190 LEU A C 1
ATOM 1474 O O . LEU A 1 190 ? -11.765 7.793 14.756 1.00 91.00 190 LEU A O 1
ATOM 1478 N N . ARG A 1 191 ? -13.962 7.878 14.291 1.00 90.56 191 ARG A N 1
ATOM 1479 C CA . ARG A 1 191 ? -14.156 9.223 14.832 1.00 90.56 191 ARG A CA 1
ATOM 1480 C C . ARG A 1 191 ? -14.083 9.153 16.356 1.00 90.56 191 ARG A C 1
ATOM 1482 O O . ARG A 1 191 ? -14.827 8.421 17.003 1.00 90.56 191 ARG A O 1
ATOM 1489 N N . PHE A 1 192 ? -13.214 9.959 16.950 1.00 90.31 192 PHE A N 1
ATOM 1490 C CA . PHE A 1 192 ? -13.100 10.038 18.395 1.00 90.31 192 PHE A CA 1
ATOM 1491 C C . PHE A 1 192 ? -12.663 11.423 18.851 1.00 90.31 192 PHE A C 1
ATOM 1493 O O . PHE A 1 192 ? -11.535 11.849 18.631 1.00 90.31 192 PHE A O 1
ATOM 1500 N N . THR A 1 193 ? -13.554 12.095 19.571 1.00 88.94 193 THR A N 1
ATOM 1501 C CA . THR A 1 193 ? -13.264 13.340 20.284 1.00 88.94 193 THR A CA 1
ATOM 1502 C C . THR A 1 193 ? -13.463 13.128 21.790 1.00 88.94 193 THR A C 1
ATOM 1504 O O . THR A 1 193 ? -14.596 12.807 22.191 1.00 88.94 193 THR A O 1
ATOM 1507 N N . PRO A 1 194 ? -12.413 13.320 22.617 1.00 87.94 194 PRO A N 1
ATOM 1508 C CA . PRO A 1 194 ? -12.523 13.280 24.075 1.00 87.94 194 PRO A CA 1
ATOM 1509 C C . PRO A 1 194 ? -13.599 14.251 24.570 1.00 87.94 194 PRO A C 1
ATOM 1511 O O . PRO A 1 194 ? -13.727 15.361 24.053 1.00 87.94 194 PRO A O 1
ATOM 1514 N N . GLY A 1 195 ? -14.417 13.827 25.531 1.00 86.31 195 GLY A N 1
ATOM 1515 C CA . GLY A 1 195 ? -15.482 14.659 26.102 1.00 86.31 195 GLY A CA 1
ATOM 1516 C C . GLY A 1 195 ? -16.727 14.844 25.218 1.00 86.31 195 GLY A C 1
ATOM 1517 O O . GLY A 1 195 ? -17.688 15.470 25.656 1.00 86.31 195 GLY A O 1
ATOM 1518 N N . LYS A 1 196 ? -16.762 14.287 23.996 1.00 87.88 196 LYS A N 1
ATOM 1519 C CA . LYS A 1 196 ? -17.962 14.288 23.124 1.00 87.88 196 LYS A CA 1
ATOM 1520 C C . LYS A 1 196 ? -18.431 12.889 22.720 1.00 87.88 196 LYS A C 1
ATOM 1522 O O . LYS A 1 196 ? -19.625 12.670 22.507 1.00 87.88 196 LYS A O 1
ATOM 1527 N N . THR A 1 197 ? -17.504 11.948 22.560 1.00 89.00 197 THR A N 1
ATOM 1528 C CA . THR A 1 197 ? -17.803 10.612 22.018 1.00 89.00 197 THR A CA 1
ATOM 1529 C C . THR A 1 197 ? -18.239 9.675 23.137 1.00 89.00 197 THR A C 1
ATOM 1531 O O . THR A 1 197 ? -17.555 9.568 24.154 1.00 89.00 197 THR A O 1
ATOM 1534 N N . THR A 1 198 ? -19.374 8.998 22.959 1.00 92.19 198 THR A N 1
ATOM 1535 C CA . THR A 1 198 ? -19.862 7.991 23.911 1.00 92.19 198 THR A CA 1
ATOM 1536 C C . THR A 1 198 ? -19.361 6.601 23.545 1.00 92.19 198 THR A C 1
ATOM 1538 O O . THR A 1 198 ? -19.064 6.328 22.378 1.00 92.19 198 THR A O 1
ATOM 1541 N N . GLY A 1 199 ? -19.319 5.699 24.529 1.00 89.00 199 GLY A N 1
ATOM 1542 C CA . GLY A 1 199 ? -18.990 4.293 24.294 1.00 89.00 199 GLY A CA 1
ATOM 1543 C C . GLY A 1 199 ? -19.868 3.664 23.209 1.00 89.00 199 GLY A C 1
ATOM 1544 O O . GLY A 1 199 ? -19.354 3.081 22.259 1.00 89.00 199 GLY A O 1
ATOM 1545 N N . ASN A 1 200 ? -21.187 3.867 23.277 1.00 90.12 200 ASN A N 1
ATOM 1546 C CA . ASN A 1 200 ? -22.128 3.352 22.278 1.00 90.12 200 ASN A CA 1
ATOM 1547 C C . ASN A 1 200 ? -21.825 3.823 20.852 1.00 90.12 200 ASN A C 1
ATOM 1549 O O . ASN A 1 200 ? -21.775 2.987 19.954 1.00 90.12 200 ASN A O 1
ATOM 1553 N N . LYS A 1 201 ? -21.539 5.118 20.647 1.00 91.25 201 LYS A N 1
ATOM 1554 C CA . LYS A 1 201 ? -21.180 5.644 19.319 1.00 91.25 201 LYS A CA 1
ATOM 1555 C C . LYS A 1 201 ? -19.925 4.971 18.758 1.00 91.25 201 LYS A C 1
ATOM 1557 O O . LYS A 1 201 ? -19.882 4.649 17.576 1.00 91.25 201 LYS A O 1
ATOM 1562 N N . LEU A 1 202 ? -18.928 4.719 19.608 1.00 92.06 202 LEU A N 1
ATOM 1563 C CA . LEU A 1 202 ? -17.687 4.057 19.202 1.00 92.06 202 LEU A CA 1
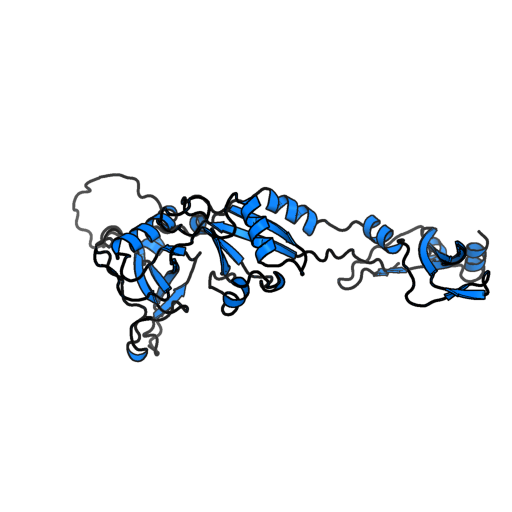ATOM 1564 C C . LEU A 1 202 ? -17.927 2.594 18.785 1.00 92.06 202 LEU A C 1
ATOM 1566 O O . LEU A 1 202 ? -17.399 2.145 17.769 1.00 92.06 202 LEU A O 1
ATOM 1570 N N . TYR A 1 203 ? -18.742 1.852 19.544 1.00 93.00 203 TYR A N 1
ATOM 1571 C CA . TYR A 1 203 ? -19.121 0.477 19.191 1.00 93.00 203 TYR A CA 1
ATOM 1572 C C . TYR A 1 203 ? -19.956 0.417 17.908 1.00 93.00 203 TYR A C 1
ATOM 1574 O O . TYR A 1 203 ? -19.715 -0.459 17.078 1.00 93.00 203 TYR A O 1
ATOM 1582 N N . GLU A 1 204 ? -20.903 1.339 17.728 1.00 90.62 204 GLU A N 1
ATOM 1583 C CA . GLU A 1 204 ? -21.705 1.448 16.505 1.00 90.62 204 GLU A CA 1
ATOM 1584 C C . GLU A 1 204 ? -20.825 1.725 15.282 1.00 90.62 204 GLU A C 1
ATOM 1586 O O . GLU A 1 204 ? -20.978 1.061 14.258 1.00 90.62 204 GLU A O 1
ATOM 1591 N N . GLU A 1 205 ? -19.857 2.639 15.392 1.00 90.38 205 GLU A N 1
ATOM 1592 C CA . GLU A 1 205 ? -18.926 2.938 14.300 1.00 90.38 205 GLU A CA 1
ATOM 1593 C C . GLU A 1 205 ? -18.056 1.727 13.941 1.00 90.38 205 GLU A C 1
ATOM 1595 O O . GLU A 1 205 ? -17.938 1.375 12.767 1.00 90.38 205 GLU A O 1
ATOM 1600 N N . VAL A 1 206 ? -17.514 1.013 14.935 1.00 92.19 206 VAL A N 1
ATOM 1601 C CA . VAL A 1 206 ? -16.782 -0.239 14.677 1.00 92.19 206 VAL A CA 1
ATOM 1602 C C . VAL A 1 206 ? -17.701 -1.256 14.004 1.00 92.19 206 VAL A C 1
ATOM 1604 O O . VAL A 1 206 ? -17.314 -1.881 13.017 1.00 92.19 206 VAL A O 1
ATOM 1607 N N . TRP A 1 207 ? -18.932 -1.414 14.493 1.00 90.31 207 TRP A N 1
ATOM 1608 C CA . TRP A 1 207 ? -19.899 -2.354 13.935 1.00 90.31 207 TRP A CA 1
ATOM 1609 C C . TRP A 1 207 ? -20.233 -2.072 12.470 1.00 90.31 207 TRP A C 1
ATOM 1611 O O . TRP A 1 207 ? -20.280 -3.011 11.670 1.00 90.31 207 TRP A O 1
ATOM 1621 N N . LEU A 1 208 ? -20.399 -0.801 12.093 1.00 87.88 208 LEU A N 1
ATOM 1622 C CA . LEU A 1 208 ? -20.625 -0.393 10.704 1.00 87.88 208 LEU A CA 1
ATOM 1623 C C . LEU A 1 208 ? -19.524 -0.918 9.773 1.00 87.88 208 LEU A C 1
ATOM 1625 O O . LEU A 1 208 ? -19.829 -1.436 8.700 1.00 87.88 208 LEU A O 1
ATOM 1629 N N . HIS A 1 209 ? -18.263 -0.876 10.203 1.00 87.19 209 HIS A N 1
ATOM 1630 C CA . HIS A 1 209 ? -17.136 -1.339 9.391 1.00 87.19 209 HIS A CA 1
ATOM 1631 C C . HIS A 1 209 ? -16.970 -2.866 9.362 1.00 87.19 209 HIS A C 1
ATOM 1633 O O . HIS A 1 209 ? -16.593 -3.423 8.327 1.00 87.19 209 HIS A O 1
ATOM 1639 N N . VAL A 1 210 ? -17.242 -3.550 10.478 1.00 89.06 210 VAL A N 1
ATOM 1640 C CA . VAL A 1 210 ? -16.888 -4.975 10.649 1.00 89.06 210 VAL A CA 1
ATOM 1641 C C . VAL A 1 210 ? -18.050 -5.936 10.438 1.00 89.06 210 VAL A C 1
ATOM 1643 O O . VAL A 1 210 ? -17.828 -7.133 10.252 1.00 89.06 210 VAL A O 1
ATOM 1646 N N . SER A 1 211 ? -19.291 -5.443 10.456 1.00 87.12 211 SER A N 1
ATOM 1647 C CA . SER A 1 211 ? -20.496 -6.268 10.297 1.00 87.12 211 SER A CA 1
ATOM 1648 C C . SER A 1 211 ? -20.467 -7.100 9.012 1.00 87.12 211 SER A C 1
ATOM 1650 O O . SER A 1 211 ? -20.833 -8.275 9.037 1.00 87.12 211 SER A O 1
ATOM 1652 N N . ARG A 1 212 ? -19.928 -6.543 7.918 1.00 85.94 212 ARG A N 1
ATOM 1653 C CA . ARG A 1 212 ? -19.763 -7.226 6.623 1.00 85.94 212 ARG A CA 1
ATOM 1654 C C . ARG A 1 212 ? -18.830 -8.442 6.660 1.00 85.94 212 ARG A C 1
ATOM 1656 O O . ARG A 1 212 ? -18.904 -9.283 5.771 1.00 85.94 212 ARG A O 1
ATOM 1663 N N . PHE A 1 213 ? -17.952 -8.548 7.659 1.00 86.69 213 PHE A N 1
ATOM 1664 C CA . PHE A 1 213 ? -17.027 -9.680 7.807 1.00 86.69 213 PHE A CA 1
ATOM 1665 C C . PHE A 1 213 ? -17.673 -10.880 8.489 1.00 86.69 213 PHE A C 1
ATOM 1667 O O . PHE A 1 213 ? -17.098 -11.967 8.508 1.00 86.69 213 PHE A O 1
ATOM 1674 N N . LEU A 1 214 ? -18.844 -10.703 9.092 1.00 85.94 214 LEU A N 1
ATOM 1675 C CA . LEU A 1 214 ? -19.525 -11.758 9.816 1.00 85.94 214 LEU A CA 1
ATOM 1676 C C . LEU A 1 214 ? -20.545 -12.420 8.902 1.00 85.94 214 LEU A C 1
ATOM 1678 O O . LEU A 1 214 ? -21.347 -11.748 8.259 1.00 85.94 214 LEU A O 1
ATOM 1682 N N . LYS A 1 215 ? -20.573 -13.758 8.897 1.00 70.38 215 LYS A N 1
ATOM 1683 C CA . LYS A 1 215 ? -21.664 -14.496 8.250 1.00 70.38 215 LYS A CA 1
ATOM 1684 C C . LYS A 1 215 ? -22.997 -13.991 8.807 1.00 70.38 215 LYS A C 1
ATOM 1686 O O . LYS A 1 215 ? -23.244 -14.122 10.013 1.00 70.38 215 LYS A O 1
ATOM 1691 N N . ASN A 1 216 ? -23.859 -13.464 7.934 1.00 58.84 216 ASN A N 1
ATOM 1692 C CA . ASN A 1 216 ? -25.245 -13.163 8.273 1.00 58.84 216 ASN A CA 1
ATOM 1693 C C . ASN A 1 216 ? -25.905 -14.459 8.747 1.00 58.84 216 ASN A C 1
ATOM 1695 O O . ASN A 1 216 ? -26.237 -15.340 7.956 1.00 58.84 216 ASN A O 1
ATOM 1699 N N . SER A 1 217 ? -26.094 -14.586 10.057 1.00 45.62 217 SER A N 1
ATOM 1700 C CA . SER A 1 217 ? -27.143 -15.457 10.566 1.00 45.62 217 SER A CA 1
ATOM 1701 C C . SER A 1 217 ? -28.427 -14.818 10.064 1.00 45.62 217 SER A C 1
ATOM 1703 O O . SER A 1 217 ? -28.704 -13.673 10.415 1.00 45.62 217 SER A O 1
ATOM 1705 N N . GLY A 1 218 ? -29.127 -15.488 9.148 1.00 39.09 218 GLY A N 1
ATOM 1706 C CA . GLY A 1 218 ? -30.370 -14.975 8.590 1.00 39.09 218 GLY A CA 1
ATOM 1707 C C . GLY A 1 218 ? -31.265 -14.433 9.701 1.00 39.09 218 GLY A C 1
ATOM 1708 O O . GLY A 1 218 ? -31.333 -15.008 10.788 1.00 39.09 218 GLY A O 1
ATOM 1709 N N . VAL A 1 219 ? -31.920 -13.308 9.428 1.00 37.88 219 VAL A N 1
ATOM 1710 C CA . VAL A 1 219 ? -32.974 -12.746 10.271 1.00 37.88 219 VAL A CA 1
ATOM 1711 C C . VAL A 1 219 ? -34.095 -13.781 10.358 1.00 37.88 219 VAL A C 1
ATOM 1713 O O . VAL A 1 219 ? -35.018 -13.811 9.554 1.00 37.88 219 VAL A O 1
ATOM 1716 N N . GLY A 1 220 ? -33.970 -14.685 11.318 1.00 33.62 220 GLY A N 1
ATOM 1717 C CA . GLY A 1 220 ? -34.928 -15.718 11.639 1.00 33.62 220 GLY A CA 1
ATOM 1718 C C . GLY A 1 220 ? -35.181 -15.648 13.129 1.00 33.62 220 GLY A C 1
ATOM 1719 O O . GLY A 1 220 ? -34.490 -16.293 13.911 1.00 33.62 220 GLY A O 1
ATOM 1720 N N . LYS A 1 221 ? -36.191 -14.866 13.523 1.00 38.69 221 LYS A N 1
ATOM 1721 C CA . LYS A 1 221 ? -36.896 -15.089 14.787 1.00 38.69 221 LYS A CA 1
ATOM 1722 C C . LYS A 1 221 ? -37.444 -16.519 14.746 1.00 38.69 221 LYS A C 1
ATOM 1724 O O . LYS A 1 221 ? -38.541 -16.743 14.250 1.00 38.69 221 LYS A O 1
ATOM 1729 N N . GLN A 1 222 ? -36.688 -17.491 15.232 1.00 34.53 222 GLN A N 1
ATOM 1730 C CA . GLN A 1 222 ? -37.237 -18.781 15.616 1.00 34.53 222 GLN A CA 1
ATOM 1731 C C . GLN A 1 222 ? -36.892 -19.001 17.080 1.00 34.53 222 GLN A C 1
ATOM 1733 O O . GLN A 1 222 ? -35.767 -19.346 17.425 1.00 34.53 222 GLN A O 1
ATOM 1738 N N . GLN A 1 223 ? -37.902 -18.780 17.929 1.00 39.81 223 GLN A N 1
ATOM 1739 C CA . GLN A 1 223 ? -38.054 -19.500 19.188 1.00 39.81 223 GLN A CA 1
ATOM 1740 C C . GLN A 1 223 ? -37.722 -20.970 18.919 1.00 39.81 223 GLN A C 1
ATOM 1742 O O . GLN A 1 223 ? -38.518 -21.677 18.302 1.00 39.81 223 GLN A O 1
ATOM 1747 N N . ARG A 1 224 ? -36.536 -21.423 19.329 1.00 36.72 224 ARG A N 1
ATOM 1748 C CA . ARG A 1 224 ? -36.253 -22.850 19.422 1.00 36.72 224 ARG A CA 1
ATOM 1749 C C . ARG A 1 224 ? -36.301 -23.256 20.882 1.00 36.72 224 ARG A C 1
ATOM 1751 O O . ARG A 1 224 ? -35.724 -22.629 21.764 1.00 36.72 224 ARG A O 1
ATOM 1758 N N . ILE A 1 225 ? -37.149 -24.250 21.068 1.00 37.97 225 ILE A N 1
ATOM 1759 C CA . ILE A 1 225 ? -37.583 -24.899 22.290 1.00 37.97 225 ILE A CA 1
ATOM 1760 C C . ILE A 1 225 ? -36.372 -25.323 23.125 1.00 37.97 225 ILE A C 1
ATOM 1762 O O . ILE A 1 225 ? -35.388 -25.839 22.602 1.00 37.97 225 ILE A O 1
ATOM 1766 N N . ARG A 1 226 ? -36.487 -25.085 24.436 1.00 43.44 226 ARG A N 1
A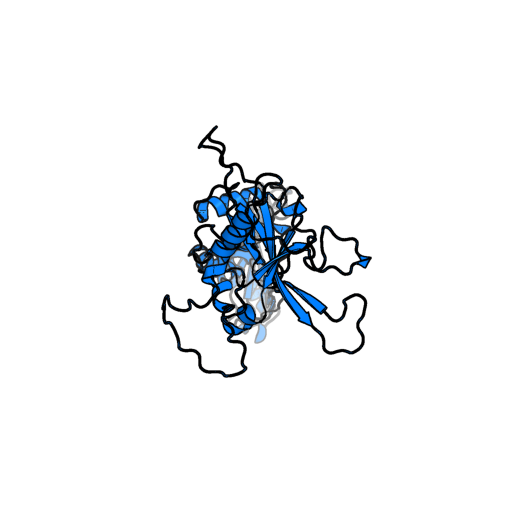TOM 1767 C CA . ARG A 1 226 ? -35.575 -25.565 25.473 1.00 43.44 226 ARG A CA 1
ATOM 1768 C C . ARG A 1 226 ? -35.546 -27.091 25.455 1.00 43.44 226 ARG A C 1
ATOM 1770 O O . ARG A 1 226 ? -36.482 -27.710 25.950 1.00 43.44 226 ARG A O 1
ATOM 1777 N N . GLU A 1 227 ? -34.449 -27.674 24.994 1.00 33.22 227 GLU A N 1
ATOM 1778 C CA . GLU A 1 227 ? -34.060 -29.024 25.393 1.00 33.22 227 GLU A CA 1
ATOM 1779 C C . GLU A 1 227 ? -32.621 -29.009 25.899 1.00 33.22 227 GLU A C 1
ATOM 1781 O O . GLU A 1 227 ? -31.712 -28.443 25.295 1.00 33.22 227 GLU A O 1
ATOM 1786 N N . ALA A 1 228 ? -32.464 -29.566 27.095 1.00 46.94 228 ALA A N 1
ATOM 1787 C CA . ALA A 1 228 ? -31.270 -29.506 27.908 1.00 46.94 228 ALA A CA 1
ATOM 1788 C C . ALA A 1 228 ? -30.147 -30.356 27.305 1.00 46.94 228 ALA A C 1
ATOM 1790 O O . ALA A 1 228 ? -30.081 -31.558 27.539 1.00 46.94 228 ALA A O 1
ATOM 1791 N N . ASN A 1 229 ? -29.219 -29.709 26.604 1.00 41.50 229 ASN A N 1
ATOM 1792 C CA . ASN A 1 229 ? -27.880 -30.230 26.373 1.00 41.50 229 ASN A CA 1
ATOM 1793 C C . ASN A 1 229 ? -26.866 -29.186 26.841 1.00 41.50 229 ASN A C 1
ATOM 1795 O O . ASN A 1 229 ? -26.947 -28.013 26.506 1.00 41.50 229 ASN A O 1
ATOM 1799 N N . ARG A 1 230 ? -25.916 -29.632 27.663 1.00 47.66 230 ARG A N 1
ATOM 1800 C CA . ARG A 1 230 ? -24.896 -28.845 28.381 1.00 47.66 230 ARG A CA 1
ATOM 1801 C C . ARG A 1 230 ? -23.807 -28.235 27.477 1.00 47.66 230 ARG A C 1
ATOM 1803 O O . ARG A 1 230 ? -22.696 -27.999 27.942 1.00 47.66 230 ARG A O 1
ATOM 1810 N N . ALA A 1 231 ? -24.098 -28.011 26.200 1.00 42.84 231 ALA A N 1
ATOM 1811 C CA . ALA A 1 231 ? -23.254 -27.212 25.327 1.00 42.84 231 ALA A CA 1
ATOM 1812 C C . ALA A 1 231 ? -23.762 -25.771 25.409 1.00 42.84 231 ALA A C 1
ATOM 1814 O O . ALA A 1 231 ? -24.919 -25.511 25.099 1.00 42.84 231 ALA A O 1
ATOM 1815 N N . ILE A 1 232 ? -22.917 -24.853 25.877 1.00 43.91 232 ILE A N 1
ATOM 1816 C CA . ILE A 1 232 ? -23.202 -23.418 25.795 1.00 43.91 232 ILE A CA 1
ATOM 1817 C C . ILE A 1 232 ? -23.301 -23.107 24.305 1.00 43.91 232 ILE A C 1
ATOM 1819 O O . ILE A 1 232 ? -22.302 -23.197 23.585 1.00 43.91 232 ILE A O 1
ATOM 1823 N N . ASP A 1 233 ? -24.509 -22.824 23.826 1.00 46.81 233 ASP A N 1
ATOM 1824 C CA . ASP A 1 233 ? -24.713 -22.442 22.440 1.00 46.81 233 ASP A CA 1
ATOM 1825 C C . ASP A 1 233 ? -23.865 -21.200 22.164 1.00 46.81 233 ASP A C 1
ATOM 1827 O O . ASP A 1 233 ? -23.919 -20.208 22.890 1.00 46.81 233 ASP A O 1
ATOM 1831 N N . ALA A 1 234 ? -23.099 -21.224 21.074 1.00 46.31 234 ALA A N 1
ATOM 1832 C CA . ALA A 1 234 ? -22.274 -20.106 20.605 1.00 46.31 234 ALA A CA 1
ATOM 1833 C C . ALA A 1 234 ? -23.050 -18.776 20.432 1.00 46.31 234 ALA A C 1
ATOM 1835 O O . ALA A 1 234 ? -22.450 -17.723 20.207 1.00 46.31 234 ALA A O 1
ATOM 1836 N N . ALA A 1 235 ? -24.383 -18.829 20.503 1.00 49.53 235 ALA A N 1
ATOM 1837 C CA . ALA A 1 235 ? -25.293 -17.696 20.486 1.00 49.53 235 ALA A CA 1
ATOM 1838 C C . ALA A 1 235 ? -25.449 -16.986 21.851 1.00 49.53 235 ALA A C 1
ATOM 1840 O O . ALA A 1 235 ? -25.823 -15.815 21.862 1.00 49.53 235 ALA A O 1
ATOM 1841 N N . GLU A 1 236 ? -25.153 -17.636 22.985 1.00 47.91 236 GLU A N 1
ATOM 1842 C CA . GLU A 1 236 ? -25.424 -17.097 24.333 1.00 47.91 236 GLU A CA 1
ATOM 1843 C C . GLU A 1 236 ? -24.353 -16.115 24.859 1.00 47.91 236 GLU A C 1
ATOM 1845 O O . GLU A 1 236 ? -24.621 -15.344 25.782 1.00 47.91 236 GLU A O 1
ATOM 1850 N N . ASP A 1 237 ? -23.162 -16.051 24.249 1.00 48.69 237 ASP A N 1
ATOM 1851 C CA . ASP A 1 237 ? -22.068 -15.158 24.690 1.00 48.69 237 ASP A CA 1
ATOM 1852 C C . ASP A 1 237 ? -22.163 -13.705 24.174 1.00 48.69 237 ASP A C 1
ATOM 1854 O O . ASP A 1 237 ? -21.301 -12.853 24.442 1.00 48.69 237 ASP A O 1
ATOM 1858 N N . ILE A 1 238 ? -23.251 -13.364 23.479 1.00 57.72 238 ILE A N 1
ATOM 1859 C CA . ILE A 1 238 ? -23.539 -12.003 23.006 1.00 57.72 238 ILE A CA 1
ATOM 1860 C C . ILE A 1 238 ? -24.361 -11.243 24.063 1.00 57.72 238 ILE A C 1
ATOM 1862 O O . ILE A 1 238 ? -25.407 -10.670 23.777 1.00 57.72 238 ILE A O 1
ATOM 1866 N N . ARG A 1 239 ? -23.894 -11.224 25.318 1.00 47.50 239 ARG A N 1
ATOM 1867 C CA . ARG A 1 239 ? -24.580 -10.526 26.428 1.00 47.50 239 ARG A CA 1
ATOM 1868 C C . ARG A 1 239 ? -24.768 -9.011 26.207 1.00 47.50 239 ARG A C 1
ATOM 1870 O O . ARG A 1 239 ? -25.713 -8.456 26.751 1.00 47.50 239 ARG A O 1
ATOM 1877 N N . ASN A 1 240 ? -23.939 -8.380 25.362 1.00 52.12 240 ASN A N 1
ATOM 1878 C CA . ASN A 1 240 ? -23.945 -6.930 25.081 1.00 52.12 240 ASN A CA 1
ATOM 1879 C C . ASN A 1 240 ? -24.222 -6.570 23.602 1.00 52.12 240 ASN A C 1
ATOM 1881 O O . ASN A 1 240 ? -23.886 -5.480 23.155 1.00 52.12 240 ASN A O 1
ATOM 1885 N N . GLY A 1 241 ? -24.770 -7.483 22.796 1.00 74.44 241 GLY A N 1
ATOM 1886 C CA . GLY A 1 241 ? -25.102 -7.214 21.384 1.00 74.44 241 GLY A CA 1
ATOM 1887 C C . GLY A 1 241 ? -23.942 -7.319 20.376 1.00 74.44 241 GLY A C 1
ATOM 1888 O O . GLY A 1 241 ? -24.195 -7.690 19.230 1.00 74.44 241 GLY A O 1
ATOM 1889 N N . TYR A 1 242 ? -22.682 -7.106 20.786 1.00 86.25 242 TYR A N 1
ATOM 1890 C CA . TYR A 1 242 ? -21.510 -7.153 19.892 1.00 86.25 242 TYR A CA 1
ATOM 1891 C C . TYR A 1 242 ? -20.624 -8.417 20.062 1.00 86.25 242 TYR A C 1
ATOM 1893 O O . TYR A 1 242 ? -20.505 -8.964 21.168 1.00 86.25 242 TYR A O 1
ATOM 1901 N N . PRO A 1 243 ? -19.980 -8.908 18.978 1.00 88.81 243 PRO A N 1
ATOM 1902 C CA . PRO A 1 243 ? -19.086 -10.078 18.989 1.00 88.81 243 PRO A CA 1
ATOM 1903 C C . PRO A 1 243 ? -17.635 -9.788 19.417 1.00 88.81 243 PRO A C 1
ATOM 1905 O O . PRO A 1 243 ? -16.779 -10.673 19.339 1.00 88.81 243 PRO A O 1
ATOM 1908 N N . PHE A 1 244 ? -17.352 -8.567 19.850 1.00 91.50 244 PHE A N 1
ATOM 1909 C CA . PHE A 1 244 ? -16.043 -8.099 20.291 1.00 91.50 244 PHE A CA 1
ATOM 1910 C C . PHE A 1 244 ? -16.215 -7.121 21.453 1.00 91.50 244 PHE A C 1
ATOM 1912 O O . PHE A 1 244 ? -17.297 -6.559 21.631 1.00 91.50 244 PHE A O 1
ATOM 1919 N N . ASP A 1 245 ? -15.131 -6.901 22.186 1.00 92.25 245 ASP A N 1
ATOM 1920 C CA . ASP A 1 245 ? -15.011 -5.868 23.207 1.00 92.25 245 ASP A CA 1
ATOM 1921 C C . ASP A 1 245 ? -13.949 -4.849 22.760 1.00 92.25 245 ASP A C 1
ATOM 1923 O O . ASP A 1 245 ? -12.930 -5.207 22.166 1.00 92.25 245 ASP A O 1
ATOM 1927 N N . LEU A 1 246 ? -14.190 -3.562 23.000 1.00 94.38 246 LEU A N 1
ATOM 1928 C CA . LEU A 1 246 ? -13.233 -2.501 22.686 1.00 94.38 246 LEU A CA 1
ATOM 1929 C C . LEU A 1 246 ? -12.339 -2.231 23.891 1.00 94.38 246 LEU A C 1
ATOM 1931 O O . LEU A 1 246 ? -12.833 -2.038 24.999 1.00 94.38 246 LEU A O 1
ATOM 1935 N N . CYS A 1 247 ? -11.028 -2.164 23.677 1.00 94.31 247 CYS A N 1
ATOM 1936 C CA . CYS A 1 247 ? -10.038 -2.012 24.741 1.00 94.31 247 CYS A CA 1
ATOM 1937 C C . CYS A 1 247 ? -9.104 -0.821 24.490 1.00 94.31 247 CYS A C 1
ATOM 1939 O O . CYS A 1 247 ? -8.571 -0.659 23.395 1.00 94.31 247 CYS A O 1
ATOM 1941 N N . CYS A 1 248 ? -8.832 -0.024 25.527 1.00 94.12 248 CYS A N 1
ATOM 1942 C CA . CYS A 1 248 ? -7.866 1.079 25.469 1.00 94.12 248 CYS A CA 1
ATOM 1943 C C . CYS A 1 248 ? -6.432 0.534 25.474 1.00 94.12 248 CYS A C 1
ATOM 1945 O O . CYS A 1 248 ? -6.030 -0.125 26.440 1.00 94.12 248 CYS A O 1
ATOM 1947 N N . VAL A 1 249 ? -5.643 0.831 24.441 1.00 93.19 249 VAL A N 1
ATOM 1948 C CA . VAL A 1 249 ? -4.283 0.294 24.282 1.00 93.19 249 VAL A CA 1
ATOM 1949 C C . VAL A 1 249 ? -3.288 1.357 23.826 1.00 93.19 249 VAL A C 1
ATOM 1951 O O . VAL A 1 249 ? -3.658 2.428 23.349 1.00 93.19 249 VAL A O 1
ATOM 1954 N N . LYS A 1 250 ? -1.996 1.065 23.997 1.00 91.00 250 LYS A N 1
ATOM 1955 C CA . LYS A 1 250 ? -0.906 1.820 23.361 1.00 91.00 250 LYS A CA 1
ATOM 1956 C C . LYS A 1 250 ? -0.862 1.518 21.858 1.00 91.00 250 LYS A C 1
ATOM 1958 O O . LYS A 1 250 ? -1.416 0.514 21.420 1.00 91.00 250 LYS A O 1
ATOM 1963 N N . LEU A 1 251 ? -0.110 2.311 21.092 1.00 86.62 251 LEU A N 1
ATOM 1964 C CA . LEU A 1 251 ? 0.088 2.119 19.642 1.00 86.62 251 LEU A CA 1
ATOM 1965 C C . LEU A 1 251 ? 0.702 0.759 19.256 1.00 86.62 251 LEU A C 1
ATOM 1967 O O . LEU A 1 251 ? 0.596 0.343 18.110 1.00 86.62 251 LEU A O 1
ATOM 1971 N N . SER A 1 252 ? 1.324 0.037 20.197 1.00 86.56 252 SER A N 1
ATOM 1972 C CA . SER A 1 252 ? 1.772 -1.342 19.957 1.00 86.56 252 SER A CA 1
ATOM 1973 C C . SER A 1 252 ? 0.632 -2.366 19.948 1.00 86.56 252 SER A C 1
ATOM 1975 O O . SER A 1 252 ? 0.855 -3.511 19.577 1.00 86.56 252 SER A O 1
ATOM 1977 N N . PHE A 1 253 ? -0.570 -1.990 20.400 1.00 89.75 253 PHE A N 1
ATOM 1978 C CA . PHE A 1 253 ? -1.738 -2.856 20.599 1.00 89.75 253 PHE A CA 1
ATOM 1979 C C . PHE A 1 253 ? -1.528 -4.034 21.569 1.00 89.75 253 PHE A C 1
ATOM 1981 O O . PHE A 1 253 ? -2.419 -4.866 21.737 1.00 89.75 253 PHE A O 1
ATOM 1988 N N . GLU A 1 254 ? -0.392 -4.115 22.265 1.00 88.06 254 GLU A N 1
ATOM 1989 C CA . GLU A 1 254 ? -0.089 -5.220 23.186 1.00 88.06 254 GLU A CA 1
ATOM 1990 C C . GLU A 1 254 ? -0.493 -4.953 24.639 1.00 88.06 254 GLU A C 1
ATOM 1992 O O . GLU A 1 254 ? -0.739 -5.892 25.403 1.00 88.06 254 GLU A O 1
ATOM 1997 N N . TRP A 1 255 ? -0.515 -3.681 25.038 1.00 90.50 255 TRP A N 1
ATOM 1998 C CA . TRP A 1 255 ? -0.624 -3.262 26.434 1.00 90.50 255 TRP A CA 1
ATOM 1999 C C . TRP A 1 255 ? -1.599 -2.104 26.595 1.00 90.50 255 TRP A C 1
ATOM 2001 O O . TRP A 1 255 ? -1.771 -1.290 25.685 1.00 90.50 255 TRP A O 1
ATOM 2011 N N . CYS A 1 256 ? -2.198 -2.014 27.782 1.00 92.69 256 CYS A N 1
ATOM 2012 C CA . CYS A 1 256 ? -3.091 -0.922 28.149 1.00 92.69 256 CYS A CA 1
ATOM 2013 C C . CYS A 1 256 ? -2.380 0.441 28.100 1.00 92.69 256 CYS A C 1
ATOM 2015 O O . CYS A 1 256 ? -1.217 0.560 28.495 1.00 92.69 256 CYS A O 1
ATOM 2017 N N . SER A 1 257 ? -3.091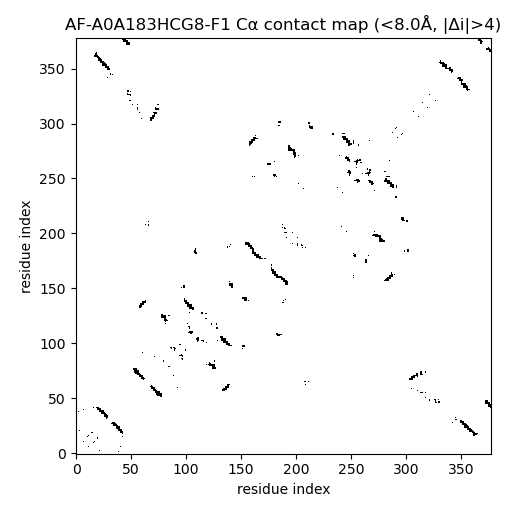 1.475 27.645 1.00 92.06 257 SER A N 1
ATOM 2018 C CA . SER A 1 257 ? -2.627 2.869 27.696 1.00 92.06 257 SER A CA 1
ATOM 2019 C C . SER A 1 257 ? -2.842 3.533 29.059 1.00 92.06 257 SER A C 1
ATOM 2021 O O . SER A 1 257 ? -2.109 4.457 29.391 1.00 92.06 257 SER A O 1
ATOM 2023 N N . LYS A 1 258 ? -3.807 3.054 29.857 1.00 89.69 258 LYS A N 1
ATOM 2024 C CA . LYS A 1 258 ? -4.198 3.662 31.143 1.00 89.69 258 LYS A CA 1
ATOM 2025 C C . LYS A 1 258 ? -3.477 3.062 32.350 1.00 89.69 258 LYS A C 1
ATOM 2027 O O . LYS A 1 258 ? -3.070 3.774 33.260 1.00 89.69 258 LYS A O 1
ATOM 2032 N N . CYS A 1 259 ? -3.343 1.738 32.390 1.00 89.81 259 CYS A N 1
ATOM 2033 C CA . CYS A 1 259 ? -2.767 1.054 33.545 1.00 89.81 259 CYS A CA 1
ATOM 2034 C C . CYS A 1 259 ? -1.239 1.146 33.566 1.00 89.81 259 CYS A C 1
ATOM 2036 O O . CYS A 1 259 ? -0.581 1.048 32.528 1.00 89.81 259 CYS A O 1
ATOM 2038 N N . ALA A 1 260 ? -0.669 1.204 34.771 1.00 88.06 260 ALA A N 1
ATOM 2039 C CA . ALA A 1 260 ? 0.762 1.018 34.962 1.00 88.06 260 ALA A CA 1
ATOM 2040 C C . ALA A 1 260 ? 1.204 -0.379 34.484 1.00 88.06 260 ALA A C 1
ATOM 2042 O O . ALA A 1 260 ? 0.493 -1.370 34.670 1.00 88.06 260 ALA A O 1
ATOM 2043 N N . TRP A 1 261 ? 2.407 -0.465 33.907 1.00 81.81 261 TRP A N 1
ATOM 2044 C CA . TRP A 1 261 ? 2.962 -1.704 33.345 1.00 81.81 261 TRP A CA 1
ATOM 2045 C C . TRP A 1 261 ? 2.921 -2.927 34.296 1.00 81.81 261 TRP A C 1
ATOM 2047 O O . TRP A 1 261 ? 2.536 -4.000 33.827 1.00 81.81 261 TRP A O 1
ATOM 2057 N N . PRO A 1 262 ? 3.185 -2.805 35.620 1.00 86.38 262 PRO A N 1
ATOM 2058 C CA . PRO A 1 262 ? 3.144 -3.943 36.550 1.00 86.38 262 PRO A CA 1
ATOM 2059 C C . PRO A 1 262 ? 1.763 -4.588 36.727 1.00 86.38 262 PRO A C 1
ATOM 2061 O O . PRO A 1 262 ? 1.666 -5.704 37.232 1.00 86.38 262 PRO A O 1
ATOM 2064 N N . ALA A 1 263 ? 0.684 -3.915 36.312 1.00 86.44 263 ALA A N 1
ATOM 2065 C CA . ALA A 1 263 ? -0.651 -4.504 36.325 1.00 86.44 263 ALA A CA 1
ATOM 2066 C C . ALA A 1 263 ? -0.803 -5.631 35.287 1.00 86.44 263 ALA A C 1
ATOM 2068 O O . ALA A 1 263 ? -1.788 -6.367 35.328 1.00 86.44 263 ALA A O 1
ATOM 2069 N N . PHE A 1 264 ? 0.137 -5.746 34.335 1.00 85.31 264 PHE A N 1
ATOM 2070 C CA . PHE A 1 264 ? 0.077 -6.668 33.197 1.00 85.31 264 PHE A CA 1
ATOM 2071 C C . PHE A 1 264 ? -1.254 -6.583 32.429 1.00 85.31 264 PHE A C 1
ATOM 2073 O O . PHE A 1 264 ? -1.738 -7.559 31.856 1.00 85.31 264 PHE A O 1
ATOM 2080 N N . CYS A 1 265 ? -1.860 -5.392 32.425 1.00 89.38 265 CYS A N 1
ATOM 2081 C CA . CYS A 1 265 ? -3.143 -5.142 31.789 1.00 89.38 265 CYS A CA 1
ATOM 2082 C C . CYS A 1 265 ? -2.978 -5.078 30.265 1.00 89.38 265 CYS A C 1
ATOM 2084 O O . CYS A 1 265 ? -2.207 -4.270 29.737 1.00 89.38 265 CYS A O 1
ATOM 2086 N N . ARG A 1 266 ? -3.741 -5.909 29.549 1.00 88.81 266 ARG A N 1
ATOM 2087 C CA . ARG A 1 266 ? -3.757 -5.962 28.076 1.00 88.81 266 ARG A CA 1
ATOM 2088 C C . ARG A 1 266 ? -4.648 -4.900 27.433 1.00 88.81 266 ARG A C 1
ATOM 2090 O O . ARG A 1 266 ? -4.601 -4.720 26.221 1.00 88.81 266 ARG A O 1
ATOM 2097 N N . GLY A 1 267 ? -5.424 -4.178 28.228 1.00 91.69 267 GLY A N 1
ATOM 2098 C CA . GLY A 1 267 ? -6.300 -3.100 27.786 1.00 91.69 267 GLY A CA 1
ATOM 2099 C C . GLY A 1 267 ? -7.523 -3.023 28.686 1.00 91.69 267 GLY A C 1
ATOM 2100 O O . GLY A 1 267 ? -8.116 -4.048 29.006 1.00 91.69 267 GLY A O 1
ATOM 2101 N N . CYS A 1 268 ? -7.874 -1.819 29.130 1.00 92.38 268 CYS A N 1
ATOM 2102 C CA . CYS A 1 268 ? -9.120 -1.605 29.862 1.00 92.38 268 CYS A CA 1
ATOM 2103 C C . CYS A 1 268 ? -10.287 -1.605 28.878 1.00 92.38 268 CYS A C 1
ATOM 2105 O O . CYS A 1 268 ? -10.235 -0.876 27.883 1.00 92.38 268 CYS A O 1
ATOM 2107 N N . VAL A 1 269 ? -11.323 -2.386 29.179 1.00 92.31 269 VAL A N 1
ATOM 2108 C CA . VAL A 1 269 ? -12.541 -2.452 28.368 1.00 92.31 269 VAL A CA 1
ATOM 2109 C C . VAL A 1 269 ? -13.257 -1.102 28.402 1.00 92.31 269 VAL A C 1
ATOM 2111 O O . VAL A 1 269 ? -13.461 -0.519 29.466 1.00 92.31 269 VAL A O 1
ATOM 2114 N N . ILE A 1 270 ? -13.629 -0.613 27.225 1.00 91.25 270 ILE A N 1
ATOM 2115 C CA . ILE A 1 270 ? -14.516 0.527 27.026 1.00 91.25 270 ILE A CA 1
ATOM 2116 C C . ILE A 1 270 ? -15.938 -0.021 27.081 1.00 91.25 270 ILE A C 1
ATOM 2118 O O . ILE A 1 270 ? -16.289 -0.926 26.320 1.00 91.25 270 ILE A O 1
ATOM 2122 N N . LEU A 1 271 ? -16.754 0.500 27.992 1.00 88.81 271 LEU A N 1
ATOM 2123 C CA . LEU A 1 271 ? -18.135 0.058 28.143 1.00 88.81 271 LEU A CA 1
ATOM 2124 C C . LEU A 1 271 ? -18.991 0.565 26.976 1.00 88.81 271 LEU A C 1
ATOM 2126 O O . LEU A 1 271 ? -18.883 1.717 26.565 1.00 88.81 271 LEU A O 1
ATOM 2130 N N . SER A 1 272 ? -19.866 -0.295 26.454 1.00 85.69 272 SER A N 1
ATOM 2131 C CA . SER A 1 272 ? -20.893 0.074 25.474 1.00 85.69 272 SER A CA 1
ATOM 2132 C C . SER A 1 272 ? -22.079 0.724 26.196 1.00 85.69 272 SER A C 1
ATOM 2134 O O . SER A 1 272 ? -23.127 0.107 26.402 1.00 85.69 272 SER A O 1
ATOM 2136 N N . ASN A 1 273 ? -21.879 1.944 26.684 1.00 87.62 273 ASN A N 1
ATOM 2137 C CA . ASN A 1 273 ? -22.904 2.732 27.357 1.00 87.62 273 ASN A CA 1
ATOM 2138 C C . ASN A 1 273 ? -22.981 4.151 26.767 1.00 87.62 273 ASN A C 1
ATOM 2140 O O . ASN A 1 273 ? -22.212 4.539 25.884 1.00 87.62 273 ASN A O 1
ATOM 2144 N N . ASN A 1 274 ? -23.951 4.930 27.244 1.00 88.38 274 ASN A N 1
ATOM 2145 C CA . ASN A 1 274 ? -24.120 6.331 26.851 1.00 88.38 274 ASN A CA 1
ATOM 2146 C C . ASN A 1 274 ? -23.202 7.285 27.633 1.00 88.38 274 ASN A C 1
ATOM 2148 O O . ASN A 1 274 ? -23.380 8.497 27.539 1.00 88.38 274 ASN A O 1
ATOM 2152 N N . GLU A 1 275 ? -22.241 6.769 28.405 1.00 88.25 275 GLU A N 1
ATOM 2153 C CA . GLU A 1 275 ? -21.283 7.615 29.110 1.00 88.25 275 GLU A CA 1
ATOM 2154 C C . GLU A 1 275 ? -20.274 8.191 28.119 1.00 88.25 275 GLU A C 1
ATOM 2156 O O . GLU A 1 275 ? -19.853 7.540 27.154 1.00 88.25 275 GLU A O 1
ATOM 2161 N N . ILE A 1 276 ? -19.924 9.451 28.351 1.00 89.25 276 ILE A N 1
ATOM 2162 C CA . ILE A 1 276 ? -18.946 10.173 27.552 1.00 89.25 276 ILE A CA 1
ATOM 2163 C C . ILE A 1 276 ? -17.556 9.709 27.972 1.00 89.25 276 ILE A C 1
ATOM 2165 O O . ILE A 1 276 ? -17.238 9.630 29.156 1.00 89.25 276 ILE A O 1
ATOM 2169 N N . ILE A 1 277 ? -16.715 9.423 26.986 1.00 88.56 277 ILE A N 1
ATOM 2170 C CA . ILE A 1 277 ? -15.320 9.081 27.226 1.00 88.56 277 ILE A CA 1
ATOM 2171 C C . ILE A 1 277 ? -14.540 10.391 27.366 1.00 88.56 277 ILE A C 1
ATOM 2173 O O . ILE A 1 277 ? -14.291 11.083 26.378 1.00 88.56 277 ILE A O 1
ATOM 2177 N N . GLU A 1 278 ? -14.174 10.744 28.595 1.00 86.06 278 GLU A N 1
ATOM 2178 C CA . GLU A 1 278 ? -13.360 11.937 28.881 1.00 86.06 278 GLU A CA 1
ATOM 2179 C C . GLU A 1 278 ? -11.872 11.717 28.573 1.00 86.06 278 GLU A C 1
ATOM 2181 O O . GLU A 1 278 ? -11.170 12.645 28.177 1.00 86.06 278 GLU A O 1
ATOM 2186 N N . ASP A 1 279 ? -11.395 10.479 28.707 1.00 84.94 279 ASP A N 1
ATOM 2187 C CA . ASP A 1 279 ? -9.989 10.133 28.513 1.00 84.94 279 ASP A CA 1
ATOM 2188 C C . ASP A 1 279 ? -9.545 10.239 27.046 1.00 84.94 279 ASP A C 1
ATOM 2190 O O . ASP A 1 279 ? -10.219 9.757 26.134 1.00 84.94 279 ASP A O 1
ATOM 2194 N N . CYS A 1 280 ? -8.331 10.746 26.816 1.00 85.31 280 CYS A N 1
ATOM 2195 C CA . CYS A 1 280 ? -7.682 10.660 25.509 1.00 85.31 280 CYS A CA 1
ATOM 2196 C C . CYS A 1 280 ? -7.279 9.210 25.194 1.00 85.31 280 CYS A C 1
ATOM 2198 O O . CYS A 1 280 ? -6.453 8.604 25.883 1.00 85.31 280 CYS A O 1
ATOM 2200 N N . LEU A 1 281 ? -7.836 8.650 24.120 1.00 88.69 281 LEU A N 1
ATOM 2201 C CA . LEU A 1 281 ? -7.486 7.319 23.632 1.00 88.69 281 LEU A CA 1
ATOM 2202 C C . LEU A 1 281 ? -6.295 7.400 22.671 1.00 88.69 281 LEU A C 1
ATOM 2204 O O . LEU A 1 281 ? -6.363 8.093 21.663 1.00 88.69 281 LEU A O 1
ATOM 2208 N N . MET A 1 282 ? -5.218 6.661 22.962 1.00 90.31 282 MET A N 1
ATOM 2209 C CA . MET A 1 282 ? -4.077 6.541 22.039 1.00 90.31 282 MET A CA 1
ATOM 2210 C C . MET A 1 282 ? -4.396 5.620 20.855 1.00 90.31 282 MET A C 1
ATOM 2212 O O . MET A 1 282 ? -4.102 5.944 19.711 1.00 90.31 282 MET A O 1
ATOM 2216 N N . ALA A 1 283 ? -4.961 4.450 21.147 1.00 92.25 283 ALA A N 1
ATOM 2217 C CA . ALA A 1 283 ? -5.413 3.465 20.175 1.00 92.25 283 ALA A CA 1
ATOM 2218 C C . ALA A 1 283 ? -6.479 2.563 20.811 1.00 92.25 283 ALA A C 1
ATOM 2220 O O . ALA A 1 283 ? -6.572 2.451 22.043 1.00 92.25 283 ALA A O 1
ATOM 2221 N N . VAL A 1 284 ? -7.263 1.895 19.966 1.00 95.12 284 VAL A N 1
ATOM 2222 C CA . VAL A 1 284 ? -8.321 0.970 20.388 1.00 95.12 284 VAL A CA 1
ATOM 2223 C C . VAL A 1 284 ? -8.032 -0.432 19.853 1.00 95.12 284 VAL A C 1
ATOM 2225 O O . VAL A 1 284 ? -7.798 -0.634 18.667 1.00 95.12 284 VAL A O 1
ATOM 2228 N N . ALA A 1 285 ? -8.048 -1.441 20.714 1.00 94.88 285 ALA A N 1
ATOM 2229 C CA . ALA A 1 285 ? -8.031 -2.830 20.275 1.00 94.88 285 ALA A CA 1
ATOM 2230 C C . ALA A 1 285 ? -9.461 -3.365 20.183 1.00 94.88 285 ALA A C 1
ATOM 2232 O O . ALA A 1 285 ? -10.239 -3.203 21.121 1.00 94.88 285 ALA A O 1
ATOM 2233 N N . ILE A 1 286 ? -9.781 -4.018 19.068 1.00 95.06 286 ILE A N 1
ATOM 2234 C CA . ILE A 1 286 ? -11.032 -4.750 18.870 1.00 95.06 286 ILE A CA 1
ATOM 2235 C C . ILE A 1 286 ? -10.757 -6.198 19.274 1.00 95.06 286 ILE A C 1
ATOM 2237 O O . ILE A 1 286 ? -10.266 -6.992 18.465 1.00 95.06 286 ILE A O 1
ATOM 2241 N N . ASP A 1 287 ? -11.018 -6.516 20.540 1.00 93.19 287 ASP A N 1
ATOM 2242 C CA . ASP A 1 287 ? -10.814 -7.848 21.098 1.00 93.19 287 ASP A CA 1
ATOM 2243 C C . ASP A 1 287 ? -11.977 -8.748 20.714 1.00 93.19 287 ASP A C 1
ATOM 2245 O O . ASP A 1 287 ? -13.067 -8.699 21.284 1.00 93.19 287 ASP A O 1
ATOM 2249 N N . TRP A 1 288 ? -11.742 -9.589 19.712 1.00 91.12 288 TRP A N 1
ATOM 2250 C CA . TRP A 1 288 ? -12.758 -10.516 19.249 1.00 91.12 288 TRP A CA 1
ATOM 2251 C C . TRP A 1 288 ? -12.982 -11.644 20.249 1.00 91.12 288 TRP A C 1
ATOM 2253 O O . TRP A 1 288 ? -12.040 -12.317 20.681 1.00 91.12 288 TRP A O 1
ATOM 2263 N N . LYS A 1 289 ? -14.255 -11.931 20.536 1.00 87.81 289 LYS A N 1
ATOM 2264 C CA . LYS A 1 289 ? -14.621 -13.117 21.311 1.00 87.81 289 LYS A CA 1
ATOM 2265 C C . LYS A 1 289 ? -14.238 -14.367 20.509 1.00 87.81 289 LYS A C 1
ATOM 2267 O O . LYS A 1 289 ? -14.595 -14.434 19.327 1.00 87.81 289 LYS A O 1
ATOM 2272 N N . PRO A 1 290 ? -13.574 -15.376 21.112 1.00 86.25 290 PRO A N 1
ATOM 2273 C CA . PRO A 1 290 ? -13.093 -16.556 20.389 1.00 86.25 290 PRO A CA 1
ATOM 2274 C C . PRO A 1 290 ? -14.175 -17.215 19.528 1.00 86.25 290 PRO A C 1
ATOM 2276 O O . PRO A 1 290 ? -13.966 -17.475 18.347 1.00 86.25 290 PRO A O 1
ATOM 2279 N N . THR A 1 291 ? -15.371 -17.393 20.085 1.00 82.56 291 THR A N 1
ATOM 2280 C CA . THR A 1 291 ? -16.521 -17.990 19.399 1.00 82.56 291 THR A CA 1
ATOM 2281 C C . THR A 1 291 ? -16.909 -17.227 18.130 1.00 82.56 291 THR A C 1
ATOM 2283 O O . THR A 1 291 ? -17.134 -17.831 17.082 1.00 82.56 291 THR A O 1
ATOM 2286 N N . ALA A 1 292 ? -16.949 -15.894 18.184 1.00 85.50 292 ALA A N 1
ATOM 2287 C CA . ALA A 1 292 ? -17.286 -15.084 17.019 1.00 85.50 292 ALA A CA 1
ATOM 2288 C C . ALA A 1 292 ? -16.164 -15.089 15.973 1.00 85.50 292 ALA A C 1
ATOM 2290 O O . ALA A 1 292 ? -16.442 -15.247 14.782 1.00 85.50 292 ALA A O 1
ATOM 2291 N N . LEU A 1 293 ? -14.908 -14.984 16.418 1.00 87.69 293 LEU A N 1
ATOM 2292 C CA . LEU A 1 293 ? -13.743 -14.996 15.537 1.00 87.69 293 LEU A CA 1
ATOM 2293 C C . LEU A 1 293 ? -13.603 -16.319 14.776 1.00 87.69 293 LEU A C 1
ATOM 2295 O O . LEU A 1 293 ? -13.351 -16.318 13.576 1.00 87.69 293 LEU A O 1
ATOM 2299 N N . TYR A 1 294 ? -13.767 -17.454 15.455 1.00 85.81 294 TYR A N 1
ATOM 2300 C CA . TYR A 1 294 ? -13.524 -18.762 14.845 1.00 85.81 294 TYR A CA 1
ATOM 2301 C C . TYR A 1 294 ? -14.722 -19.304 14.057 1.00 85.81 294 TYR A C 1
ATOM 2303 O O . TYR A 1 294 ? -14.520 -20.027 13.084 1.00 85.81 294 TYR A O 1
ATOM 2311 N N . LEU A 1 295 ? -15.961 -18.966 14.439 1.00 84.25 295 LEU A N 1
ATOM 2312 C CA . LEU A 1 295 ? -17.158 -19.543 13.808 1.00 84.25 295 LEU A CA 1
ATOM 2313 C C . LEU A 1 295 ? -17.839 -18.612 12.797 1.00 84.25 295 LEU A C 1
ATOM 2315 O O . LEU A 1 295 ? -18.476 -19.092 11.854 1.00 84.25 295 LEU A O 1
ATOM 2319 N N . ARG A 1 296 ? -17.745 -17.288 12.986 1.00 85.50 296 ARG A N 1
ATOM 2320 C CA . ARG A 1 296 ? -18.541 -16.308 12.223 1.00 85.50 296 ARG A CA 1
ATOM 2321 C C . ARG A 1 296 ? -17.705 -15.392 11.338 1.00 85.50 296 ARG A C 1
ATOM 2323 O O . ARG A 1 296 ? -18.199 -15.009 10.279 1.00 85.50 296 ARG A O 1
ATOM 2330 N N . TYR A 1 297 ? -16.488 -15.051 11.754 1.00 88.88 297 TYR A N 1
ATOM 2331 C CA . TYR A 1 297 ? -15.618 -14.115 11.044 1.00 88.88 297 TYR A CA 1
ATOM 2332 C C . TYR A 1 297 ? -15.051 -14.704 9.745 1.00 88.88 297 TYR A C 1
ATOM 2334 O O . TYR A 1 297 ? -14.477 -15.794 9.723 1.00 88.88 297 TYR A O 1
ATOM 2342 N N . GLN A 1 298 ? -15.195 -13.969 8.647 1.00 89.06 298 GLN A N 1
ATOM 2343 C CA . GLN A 1 298 ? -14.772 -14.369 7.310 1.00 89.06 298 GLN A CA 1
ATOM 2344 C C . GLN A 1 298 ? -13.548 -13.561 6.871 1.00 89.06 298 GLN A C 1
ATOM 2346 O O . GLN A 1 298 ? -13.668 -12.542 6.196 1.00 89.06 298 GLN A O 1
ATOM 2351 N N . HIS A 1 299 ? -12.355 -14.071 7.187 1.00 86.38 299 HIS A N 1
ATOM 2352 C CA . HIS A 1 299 ? -11.078 -13.454 6.798 1.00 86.38 299 HIS A CA 1
ATOM 2353 C C . HIS A 1 299 ? -10.962 -13.200 5.282 1.00 86.38 299 HIS A C 1
ATOM 2355 O O . HIS A 1 299 ? -10.366 -12.216 4.857 1.00 86.38 299 HIS A O 1
ATOM 2361 N N . SER A 1 300 ? -11.556 -14.062 4.449 1.00 86.06 300 SER A N 1
ATOM 2362 C CA . SER A 1 300 ? -11.565 -13.880 2.992 1.00 86.06 300 SER A CA 1
ATOM 2363 C C . SER A 1 300 ? -12.396 -12.681 2.530 1.00 86.06 300 SER A C 1
ATOM 2365 O O . SER A 1 300 ? -12.097 -12.110 1.488 1.00 86.06 300 SER A O 1
ATOM 2367 N N . VAL A 1 301 ? -13.432 -12.301 3.285 1.00 87.06 301 VAL A N 1
ATOM 2368 C CA . VAL A 1 301 ? -14.284 -11.141 2.978 1.00 87.06 301 VAL A CA 1
ATOM 2369 C C . VAL A 1 301 ? -13.611 -9.850 3.430 1.00 87.06 301 VAL A C 1
ATOM 2371 O O . VAL A 1 301 ? -13.710 -8.840 2.742 1.00 87.06 301 VAL A O 1
ATOM 2374 N N . GLU A 1 302 ? -12.890 -9.887 4.551 1.00 87.31 302 GLU A N 1
ATOM 2375 C CA . GLU A 1 302 ? -12.098 -8.748 5.023 1.00 87.31 302 GLU A CA 1
ATOM 2376 C C . GLU A 1 302 ? -11.052 -8.303 3.999 1.00 87.31 302 GLU A C 1
ATOM 2378 O O . GLU A 1 302 ? -10.952 -7.118 3.690 1.00 87.31 302 GLU A O 1
ATOM 2383 N N . LEU A 1 303 ? -10.312 -9.264 3.445 1.00 85.00 303 LEU A N 1
ATOM 2384 C CA . LEU A 1 303 ? -9.246 -9.010 2.476 1.00 85.00 303 LEU A CA 1
ATOM 2385 C C . LEU A 1 303 ? -9.758 -8.840 1.038 1.00 85.00 303 LEU A C 1
ATOM 2387 O O . LEU A 1 303 ? -8.957 -8.687 0.115 1.00 85.00 303 LEU A O 1
ATOM 2391 N N . LEU A 1 304 ? -11.077 -8.891 0.824 1.00 89.06 304 LEU A N 1
ATOM 2392 C CA . LEU A 1 304 ? -11.663 -8.705 -0.495 1.00 89.06 304 LEU A CA 1
ATOM 2393 C C . LEU A 1 304 ? -11.398 -7.275 -0.974 1.00 89.06 304 LEU A C 1
ATOM 2395 O O . LEU A 1 304 ? -11.747 -6.300 -0.307 1.00 89.06 304 LEU A O 1
ATOM 2399 N N . CYS A 1 305 ? -10.823 -7.160 -2.164 1.00 91.38 305 CYS A N 1
ATOM 2400 C CA . CYS A 1 305 ? -10.516 -5.890 -2.796 1.00 91.38 305 CYS A CA 1
ATOM 2401 C C . CYS A 1 305 ? -10.814 -5.981 -4.293 1.00 91.38 305 CYS A C 1
ATOM 2403 O O . CYS A 1 305 ? -10.553 -7.010 -4.921 1.00 91.38 305 CYS A O 1
ATOM 2405 N N . ARG A 1 306 ? -11.394 -4.918 -4.854 1.00 94.25 306 ARG A N 1
ATOM 2406 C CA . ARG A 1 306 ? -11.642 -4.797 -6.292 1.00 94.25 306 ARG A CA 1
ATOM 2407 C C . ARG A 1 306 ? -10.551 -3.950 -6.927 1.00 94.25 306 ARG A C 1
ATOM 2409 O O . ARG A 1 306 ? -10.254 -2.873 -6.428 1.00 94.25 306 ARG A O 1
ATOM 2416 N N . ASP A 1 307 ? -10.029 -4.385 -8.060 1.00 95.94 307 ASP A N 1
ATOM 2417 C CA . ASP A 1 307 ? -9.078 -3.579 -8.821 1.00 95.94 307 ASP A CA 1
ATOM 2418 C C . ASP A 1 307 ? -9.802 -2.557 -9.695 1.00 95.94 307 ASP A C 1
ATOM 2420 O O . ASP A 1 307 ? -10.773 -2.881 -10.382 1.00 95.94 307 ASP A O 1
ATOM 2424 N N . ASP A 1 308 ? -9.319 -1.320 -9.660 1.00 96.50 308 ASP A N 1
ATOM 2425 C CA . ASP A 1 308 ? -9.657 -0.308 -10.650 1.00 96.50 308 ASP A CA 1
ATOM 2426 C C . ASP A 1 308 ? -8.933 -0.575 -11.986 1.00 96.50 308 ASP A C 1
ATOM 2428 O O . ASP A 1 308 ? -7.899 -1.250 -12.035 1.00 96.50 308 ASP A O 1
ATOM 2432 N N . ALA A 1 309 ? -9.447 -0.014 -13.085 1.00 94.38 309 ALA A N 1
ATOM 2433 C CA . ALA A 1 309 ? -8.827 -0.130 -14.406 1.00 94.38 309 ALA A CA 1
ATOM 2434 C C . ALA A 1 309 ? -7.372 0.383 -14.432 1.00 94.38 309 ALA A C 1
ATOM 2436 O O . ALA A 1 309 ? -6.545 -0.163 -15.170 1.00 94.38 309 ALA A O 1
ATOM 2437 N N . SER A 1 310 ? -7.038 1.374 -13.593 1.00 94.88 310 SER A N 1
ATOM 2438 C CA . SER A 1 310 ? -5.672 1.888 -13.417 1.00 94.88 310 SER A CA 1
ATOM 2439 C C . SER A 1 310 ? -4.665 0.807 -13.027 1.00 94.88 310 SER A C 1
ATOM 2441 O O . SER A 1 310 ? -3.513 0.872 -13.453 1.00 94.88 310 SER A O 1
ATOM 2443 N N . VAL A 1 311 ? -5.084 -0.220 -12.276 1.00 94.38 311 VAL A N 1
ATOM 2444 C CA . VAL A 1 311 ? -4.197 -1.301 -11.824 1.00 94.38 311 VAL A CA 1
ATOM 2445 C C . VAL A 1 311 ? -3.658 -2.082 -13.009 1.00 94.38 311 VAL A C 1
ATOM 2447 O O . VAL A 1 311 ? -2.444 -2.202 -13.175 1.00 94.38 311 VAL A O 1
ATOM 2450 N N . LEU A 1 312 ? -4.559 -2.569 -13.862 1.00 92.94 312 LEU A N 1
ATOM 2451 C CA . LEU A 1 312 ? -4.185 -3.359 -15.031 1.00 92.94 312 LEU A CA 1
ATOM 2452 C C . LEU A 1 312 ? -3.353 -2.532 -16.014 1.00 92.94 312 LEU A C 1
ATOM 2454 O O . LEU A 1 312 ? -2.319 -3.009 -16.474 1.00 92.94 312 LEU A O 1
ATOM 2458 N N . GLN A 1 313 ? -3.744 -1.279 -16.269 1.00 92.62 313 GLN A N 1
ATOM 2459 C CA . GLN A 1 313 ? -3.000 -0.380 -17.156 1.00 92.62 313 GLN A CA 1
ATOM 2460 C C . GLN A 1 313 ? -1.582 -0.106 -16.635 1.00 92.62 313 GLN A C 1
ATOM 2462 O O . GLN A 1 313 ? -0.609 -0.218 -17.379 1.00 92.62 313 GLN A O 1
ATOM 2467 N N . ALA A 1 314 ? -1.436 0.222 -15.349 1.00 91.31 314 ALA A N 1
ATOM 2468 C CA . ALA A 1 314 ? -0.130 0.485 -14.755 1.00 91.31 314 ALA A CA 1
ATOM 2469 C C . ALA A 1 314 ? 0.763 -0.764 -14.772 1.00 91.31 314 ALA A C 1
ATOM 2471 O O . ALA A 1 314 ? 1.956 -0.656 -15.063 1.00 91.31 314 ALA A O 1
ATOM 2472 N N . TRP A 1 315 ? 0.197 -1.943 -14.497 1.00 90.31 315 TRP A N 1
ATOM 2473 C CA . TRP A 1 315 ? 0.919 -3.216 -14.518 1.00 90.31 315 TRP A CA 1
ATOM 2474 C C . TRP A 1 315 ? 1.368 -3.610 -15.917 1.00 90.31 315 TRP A C 1
ATOM 2476 O O . TRP A 1 315 ? 2.520 -4.005 -16.083 1.00 90.31 315 TRP A O 1
ATOM 2486 N N . GLU A 1 316 ? 0.497 -3.476 -16.918 1.00 89.88 316 GLU A N 1
ATOM 2487 C CA . GLU A 1 316 ? 0.816 -3.827 -18.302 1.00 89.88 316 GLU A CA 1
ATOM 2488 C C . GLU A 1 316 ? 2.003 -3.016 -18.821 1.00 89.88 316 GLU A C 1
ATOM 2490 O O . GLU A 1 316 ? 2.885 -3.569 -19.474 1.00 89.88 316 GLU A O 1
ATOM 2495 N N . ILE A 1 317 ? 2.069 -1.724 -18.485 1.00 86.25 317 ILE A N 1
ATOM 2496 C CA . ILE A 1 317 ? 3.179 -0.868 -18.907 1.00 86.25 317 ILE A CA 1
ATOM 2497 C C . ILE A 1 317 ? 4.425 -1.127 -18.046 1.00 86.25 317 ILE A C 1
ATOM 2499 O O . ILE A 1 317 ? 5.519 -1.234 -18.591 1.00 86.25 317 ILE A O 1
ATOM 2503 N N . HIS A 1 318 ? 4.287 -1.248 -16.721 1.00 84.88 318 HIS A N 1
ATOM 2504 C CA . HIS A 1 318 ? 5.434 -1.428 -15.823 1.00 84.88 318 HIS A CA 1
ATOM 2505 C C . HIS A 1 318 ? 6.136 -2.779 -16.017 1.00 84.88 318 HIS A C 1
ATOM 2507 O O . HIS A 1 318 ? 7.361 -2.850 -16.008 1.00 84.88 318 HIS A O 1
ATOM 2513 N N . TYR A 1 319 ? 5.375 -3.860 -16.193 1.00 83.69 319 TYR A N 1
ATOM 2514 C CA . TYR A 1 319 ? 5.914 -5.201 -16.435 1.00 83.69 319 TYR A CA 1
ATOM 2515 C C . TYR A 1 319 ? 6.012 -5.534 -17.925 1.00 83.69 319 TYR A C 1
ATOM 2517 O O . TYR A 1 319 ? 6.211 -6.698 -18.288 1.00 83.69 319 TYR A O 1
ATOM 2525 N N . ARG A 1 320 ? 5.883 -4.527 -18.800 1.00 83.31 320 ARG A N 1
ATOM 2526 C CA . ARG A 1 320 ? 5.991 -4.720 -20.242 1.00 83.31 320 ARG A CA 1
ATOM 2527 C C . ARG A 1 320 ? 7.352 -5.339 -20.567 1.00 83.31 320 ARG A C 1
ATOM 2529 O O . ARG A 1 320 ? 8.384 -4.766 -20.215 1.00 83.31 320 ARG A O 1
ATOM 2536 N N . PRO A 1 321 ? 7.397 -6.477 -21.279 1.00 79.00 321 PRO A N 1
ATOM 2537 C CA . PRO A 1 321 ? 8.667 -7.062 -21.668 1.00 79.00 321 PRO A CA 1
ATOM 2538 C C . PRO A 1 321 ? 9.395 -6.114 -22.624 1.00 79.00 321 PRO A C 1
ATOM 2540 O O . PRO A 1 321 ? 8.834 -5.665 -23.629 1.00 79.00 321 PRO A O 1
ATOM 2543 N N . CYS A 1 322 ? 10.664 -5.834 -22.338 1.00 78.12 322 CYS A N 1
ATOM 2544 C CA . CYS A 1 322 ? 11.480 -5.034 -23.237 1.00 78.12 322 CYS A CA 1
ATOM 2545 C C . CYS A 1 322 ? 11.761 -5.805 -24.535 1.00 78.12 322 CYS A C 1
ATOM 2547 O O . CYS A 1 322 ? 12.273 -6.933 -24.525 1.00 78.12 322 CYS A O 1
ATOM 2549 N N . SER A 1 323 ? 11.447 -5.183 -25.673 1.00 84.19 323 SER A N 1
ATOM 2550 C CA . SER A 1 323 ? 11.760 -5.750 -26.985 1.00 84.19 323 SER A CA 1
A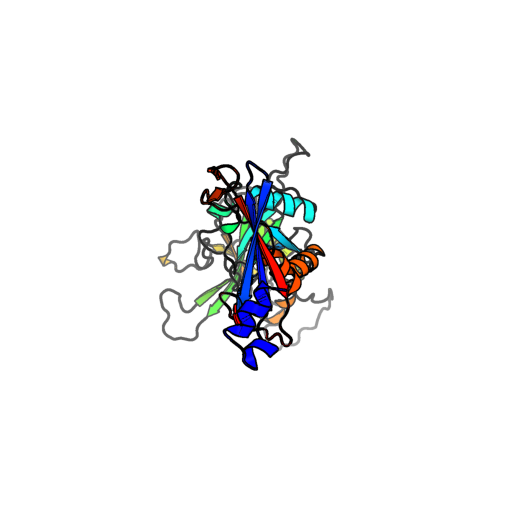TOM 2551 C C . SER A 1 323 ? 13.235 -5.536 -27.335 1.00 84.19 323 SER A C 1
ATOM 2553 O O . SER A 1 323 ? 13.827 -4.520 -26.975 1.00 84.19 323 SER A O 1
ATOM 2555 N N . LEU A 1 324 ? 13.827 -6.471 -28.087 1.00 83.81 324 LEU A N 1
ATOM 2556 C CA . LEU A 1 324 ? 15.194 -6.318 -28.605 1.00 83.81 324 LEU A CA 1
ATOM 2557 C C . LEU A 1 324 ? 15.331 -5.053 -29.467 1.00 83.81 324 LEU A C 1
ATOM 2559 O O . LEU A 1 324 ? 16.367 -4.399 -29.439 1.00 83.81 324 LEU A O 1
ATOM 2563 N N . LEU A 1 325 ? 14.276 -4.704 -30.207 1.00 85.81 325 LEU A N 1
ATOM 2564 C CA . LEU A 1 325 ? 14.249 -3.509 -31.042 1.00 85.81 325 LEU A CA 1
ATOM 2565 C C . LEU A 1 325 ? 14.371 -2.229 -30.206 1.00 85.81 325 LEU A C 1
ATOM 2567 O O . LEU 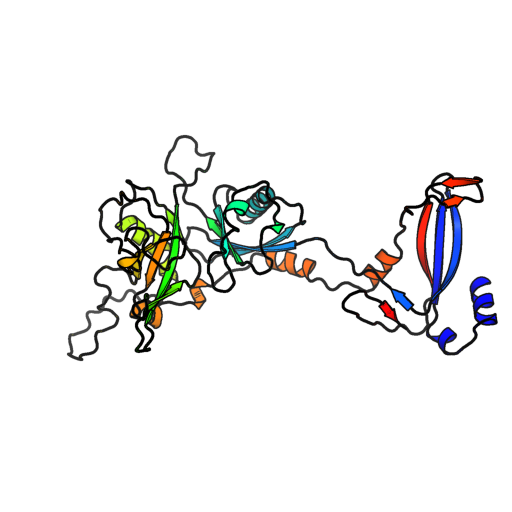A 1 325 ? 15.111 -1.339 -30.602 1.00 85.81 325 LEU A O 1
ATOM 2571 N N . SER A 1 326 ? 13.707 -2.159 -29.046 1.00 84.00 326 SER A N 1
ATOM 2572 C CA . SER A 1 326 ? 13.851 -1.023 -28.123 1.00 84.00 326 SER A CA 1
ATOM 2573 C C . SER A 1 326 ? 15.301 -0.871 -27.674 1.00 84.00 326 SER A C 1
ATOM 2575 O O . SER A 1 326 ? 15.888 0.184 -27.867 1.00 84.00 326 SER A O 1
ATOM 2577 N N . CYS A 1 327 ? 15.919 -1.959 -27.201 1.00 86.00 327 CYS A N 1
ATOM 2578 C CA . CYS A 1 327 ? 17.320 -1.945 -26.780 1.00 86.00 327 CYS A CA 1
ATOM 2579 C C . CYS A 1 327 ? 18.280 -1.534 -27.911 1.00 86.00 327 CYS A C 1
ATOM 2581 O O . CYS A 1 327 ? 19.280 -0.862 -27.672 1.00 86.00 327 CYS A O 1
ATOM 2583 N N . LEU A 1 328 ? 18.003 -1.965 -29.148 1.00 87.50 328 LEU A N 1
ATOM 2584 C CA . LEU A 1 328 ? 18.798 -1.589 -30.318 1.00 87.50 328 LEU A CA 1
ATOM 2585 C C . LEU A 1 328 ? 18.620 -0.114 -30.678 1.00 87.50 328 LEU A C 1
ATOM 2587 O O . LEU A 1 328 ? 19.600 0.532 -31.032 1.00 87.50 328 LEU A O 1
ATOM 2591 N N . ASN A 1 329 ? 17.401 0.416 -30.591 1.00 87.69 329 ASN A N 1
ATOM 2592 C CA . ASN A 1 329 ? 17.141 1.830 -30.840 1.00 87.69 329 ASN A CA 1
ATOM 2593 C C . ASN A 1 329 ? 17.867 2.710 -29.818 1.00 87.69 329 ASN A C 1
ATOM 2595 O O . ASN A 1 329 ? 18.544 3.648 -30.229 1.00 87.69 329 ASN A O 1
ATOM 2599 N N . ASP A 1 330 ? 17.808 2.354 -28.533 1.00 85.56 330 ASP A N 1
ATOM 2600 C CA . ASP A 1 330 ? 18.512 3.072 -27.464 1.00 85.56 330 ASP A CA 1
ATOM 2601 C C . ASP A 1 330 ? 20.033 3.020 -27.678 1.00 85.56 330 ASP A C 1
ATOM 2603 O O . ASP A 1 330 ? 20.719 4.033 -27.584 1.00 85.56 330 ASP A O 1
ATOM 2607 N N . PHE A 1 331 ? 20.572 1.856 -28.062 1.00 88.44 331 PHE A N 1
ATOM 2608 C CA . PHE A 1 331 ? 21.993 1.703 -28.401 1.00 88.44 331 PHE A CA 1
ATOM 2609 C C . PHE A 1 331 ? 22.433 2.545 -29.611 1.00 88.44 331 PHE A C 1
ATOM 2611 O O . PHE A 1 331 ? 23.589 2.959 -29.694 1.00 88.44 331 PHE A O 1
ATOM 2618 N N . MET A 1 332 ? 21.539 2.761 -30.578 1.00 90.62 332 MET A N 1
ATOM 2619 C CA . MET A 1 332 ? 21.829 3.523 -31.796 1.00 90.62 332 MET A CA 1
ATOM 2620 C C . MET A 1 332 ? 21.521 5.021 -31.665 1.00 90.62 332 MET A C 1
ATOM 2622 O O . MET A 1 332 ? 21.764 5.781 -32.608 1.00 90.62 332 MET A O 1
ATOM 2626 N N . GLN A 1 333 ? 20.990 5.464 -30.523 1.00 90.19 333 GLN A N 1
ATOM 2627 C CA . GLN A 1 333 ? 20.687 6.867 -30.282 1.00 90.19 333 GLN A CA 1
ATOM 2628 C C . GLN A 1 333 ? 21.975 7.705 -30.267 1.00 90.19 333 GLN A C 1
ATOM 2630 O O . GLN A 1 333 ? 23.017 7.281 -29.771 1.00 90.19 333 GLN A O 1
ATOM 2635 N N . ALA A 1 334 ? 21.915 8.904 -30.850 1.00 91.19 334 ALA A N 1
ATOM 2636 C CA . ALA A 1 334 ? 23.041 9.827 -30.827 1.00 91.19 334 ALA A CA 1
ATOM 2637 C C . ALA A 1 334 ? 23.202 10.432 -29.425 1.00 91.19 334 ALA A C 1
ATOM 2639 O O . ALA A 1 334 ? 22.259 11.017 -28.895 1.00 91.19 334 ALA A O 1
ATOM 2640 N N . GLU A 1 335 ? 24.404 10.344 -28.866 1.00 91.19 335 GLU A N 1
ATOM 2641 C CA . GLU A 1 335 ? 24.772 10.921 -27.573 1.00 91.19 335 GLU A CA 1
ATOM 2642 C C . GLU A 1 335 ? 25.743 12.093 -27.763 1.00 91.19 335 GLU A C 1
ATOM 2644 O O . GLU A 1 335 ? 26.592 12.079 -28.661 1.00 91.19 335 GLU A O 1
ATOM 2649 N N . CYS A 1 336 ? 25.615 13.134 -26.938 1.00 91.06 336 CYS A N 1
ATOM 2650 C CA . CYS A 1 336 ? 26.638 14.174 -26.831 1.00 91.06 336 CYS A CA 1
ATOM 2651 C C . CYS A 1 336 ? 27.802 13.628 -26.009 1.00 91.06 336 CYS A C 1
ATOM 2653 O O . CYS A 1 336 ? 27.589 13.033 -24.960 1.00 91.06 336 CYS A O 1
ATOM 2655 N N . LEU A 1 337 ? 29.024 13.839 -26.482 1.00 89.19 337 LEU A N 1
ATOM 2656 C CA . LEU A 1 337 ? 30.209 13.437 -25.736 1.00 89.19 337 LEU A CA 1
ATOM 2657 C C . LEU A 1 337 ? 30.520 14.461 -24.642 1.00 89.19 337 LEU A C 1
ATOM 2659 O O . LEU A 1 337 ? 30.496 15.662 -24.915 1.00 89.19 337 LEU A O 1
ATOM 2663 N N . ASP A 1 338 ? 30.851 13.973 -23.445 1.00 85.94 338 ASP A N 1
ATOM 2664 C CA . ASP A 1 338 ? 31.252 14.812 -22.306 1.00 85.94 338 ASP A CA 1
ATOM 2665 C C . ASP A 1 338 ? 32.551 15.581 -22.599 1.00 85.94 338 ASP A C 1
ATOM 2667 O O . ASP A 1 338 ? 32.703 16.745 -22.226 1.00 85.94 338 ASP A O 1
ATOM 2671 N N . ASP A 1 339 ? 33.473 14.939 -23.321 1.00 87.94 339 ASP A N 1
ATOM 2672 C CA . ASP A 1 339 ? 34.752 15.519 -23.712 1.00 87.94 339 ASP A CA 1
ATOM 2673 C C . ASP A 1 339 ? 34.681 16.223 -25.074 1.00 87.94 339 ASP A C 1
ATOM 2675 O O . ASP A 1 339 ? 34.197 15.684 -26.077 1.00 87.94 339 ASP A O 1
ATOM 2679 N N . GLU A 1 340 ? 35.283 17.409 -25.154 1.00 89.19 340 GLU A N 1
ATOM 2680 C CA . GLU A 1 340 ? 35.458 18.113 -26.421 1.00 89.19 340 GLU A CA 1
ATOM 2681 C C . GLU A 1 340 ? 36.481 17.410 -27.325 1.00 89.19 340 GLU A C 1
ATOM 2683 O O . GLU A 1 340 ? 37.649 17.211 -26.971 1.00 89.19 340 GLU A O 1
ATOM 2688 N N . ILE A 1 341 ? 36.078 17.116 -28.562 1.00 86.62 341 ILE A N 1
ATOM 2689 C CA . ILE A 1 341 ? 36.939 16.475 -29.558 1.00 86.62 341 ILE A CA 1
ATOM 2690 C C . ILE A 1 341 ? 37.566 17.528 -30.469 1.00 86.62 341 ILE A C 1
ATOM 2692 O O . ILE A 1 341 ? 36.910 18.457 -30.942 1.00 86.62 341 ILE A O 1
ATOM 2696 N N . MET A 1 342 ? 38.850 17.344 -30.785 1.00 89.12 342 MET A N 1
ATOM 2697 C CA . MET A 1 342 ? 39.514 18.115 -31.833 1.00 89.12 342 MET A CA 1
ATOM 2698 C C . MET A 1 342 ? 38.943 17.749 -33.207 1.00 89.12 342 MET A C 1
ATOM 2700 O O . MET A 1 342 ? 39.160 16.656 -33.738 1.00 89.12 342 MET A O 1
ATOM 2704 N N . CYS A 1 343 ? 38.221 18.683 -33.807 1.00 88.94 343 CYS A N 1
ATOM 2705 C CA . CYS A 1 343 ? 37.607 18.501 -35.110 1.00 88.94 343 CYS A CA 1
ATOM 2706 C C . CYS A 1 343 ? 38.624 18.827 -36.218 1.00 88.94 343 CYS A C 1
ATOM 2708 O O . CYS A 1 343 ? 39.113 19.951 -36.312 1.00 88.94 343 CYS A O 1
ATOM 2710 N N . LYS A 1 344 ? 38.954 17.847 -37.077 1.00 88.25 344 LYS A N 1
ATOM 2711 C CA . LYS A 1 344 ? 39.976 18.024 -38.132 1.00 88.25 344 LYS A CA 1
ATOM 2712 C C . LYS A 1 344 ? 39.656 19.166 -39.116 1.00 88.25 344 LYS A C 1
ATOM 2714 O O . LYS A 1 344 ? 40.581 19.893 -39.453 1.00 88.25 344 LYS A O 1
ATOM 2719 N N . PRO A 1 345 ? 38.397 19.356 -39.563 1.00 88.75 345 PRO A N 1
ATOM 2720 C CA . PRO A 1 345 ? 38.040 20.470 -40.445 1.00 88.75 345 PRO A CA 1
ATOM 2721 C C . PRO A 1 345 ? 38.172 21.864 -39.828 1.00 88.75 345 PRO A C 1
ATOM 2723 O O . PRO A 1 345 ? 38.621 22.774 -40.513 1.00 88.75 345 PRO A O 1
ATOM 2726 N N . CYS A 1 346 ? 37.778 22.059 -38.565 1.00 86.25 346 CYS A N 1
ATOM 2727 C CA . CYS A 1 346 ? 37.806 23.391 -37.948 1.00 86.25 346 CYS A CA 1
ATOM 2728 C C . CYS A 1 346 ? 39.067 23.656 -37.106 1.00 86.25 346 CYS A C 1
ATOM 2730 O O . CYS A 1 346 ? 39.300 24.795 -36.709 1.00 86.25 346 CYS A O 1
ATOM 2732 N N . GLY A 1 347 ? 39.867 22.624 -36.815 1.00 86.50 347 GLY A N 1
ATOM 2733 C CA . GLY A 1 347 ? 41.114 22.712 -36.049 1.00 86.50 347 GLY A CA 1
ATOM 2734 C C . GLY A 1 347 ? 40.936 23.036 -34.561 1.00 86.50 347 GLY A C 1
ATOM 2735 O O . GLY A 1 347 ? 41.926 23.232 -33.861 1.00 86.50 347 GLY A O 1
ATOM 2736 N N . LYS A 1 348 ? 39.695 23.102 -34.065 1.00 87.12 348 LYS A N 1
ATOM 2737 C CA . LYS A 1 348 ? 39.356 23.473 -32.684 1.00 87.12 348 LYS A CA 1
ATOM 2738 C C . LYS A 1 348 ? 38.828 22.269 -31.904 1.00 87.12 348 LYS A C 1
ATOM 2740 O O . LYS A 1 348 ? 38.306 21.319 -32.494 1.00 87.12 348 LYS A O 1
ATOM 2745 N N . LYS A 1 349 ? 38.956 22.325 -30.576 1.00 89.81 349 LYS A N 1
ATOM 2746 C CA . LYS A 1 349 ? 38.212 21.448 -29.666 1.00 89.81 349 LYS A CA 1
ATOM 2747 C C . LYS A 1 349 ? 36.771 21.936 -29.604 1.00 89.81 349 LYS A C 1
ATOM 2749 O O . LYS A 1 349 ? 36.536 23.132 -29.439 1.00 89.81 349 LYS A O 1
ATOM 2754 N N . CYS A 1 350 ? 35.832 21.039 -29.868 1.00 87.12 350 CYS A N 1
ATOM 2755 C CA . CYS A 1 350 ? 34.411 21.352 -29.898 1.00 87.12 350 CYS A CA 1
ATOM 2756 C C . CYS A 1 350 ? 33.609 20.159 -29.369 1.00 87.12 350 CYS A C 1
ATOM 2758 O O . CYS A 1 350 ? 34.038 19.013 -29.553 1.00 87.12 350 CYS A O 1
ATOM 2760 N N . PRO A 1 351 ? 32.416 20.398 -28.804 1.00 91.19 351 PRO A N 1
ATOM 2761 C CA . PRO A 1 351 ? 31.492 19.321 -28.493 1.00 91.19 351 PRO A CA 1
ATOM 2762 C C . PRO A 1 351 ? 31.057 18.614 -29.786 1.00 91.19 351 PRO A C 1
ATOM 2764 O O . PRO A 1 351 ? 30.926 19.222 -30.861 1.00 91.19 351 PRO A O 1
ATOM 2767 N N . ALA A 1 352 ? 30.877 17.302 -29.695 1.00 91.06 352 ALA A N 1
ATOM 2768 C CA . ALA A 1 352 ? 30.505 16.450 -30.814 1.00 91.06 352 ALA A CA 1
ATOM 2769 C C . ALA A 1 352 ? 29.466 15.425 -30.366 1.00 91.06 352 ALA A C 1
ATOM 2771 O O . ALA A 1 352 ? 29.491 14.964 -29.226 1.00 91.06 352 ALA A O 1
ATOM 2772 N N . THR A 1 353 ? 28.578 15.048 -31.280 1.00 93.50 353 THR A N 1
ATOM 2773 C CA . THR A 1 353 ? 27.667 13.924 -31.067 1.00 93.50 353 THR A CA 1
ATOM 2774 C C . THR A 1 353 ? 28.239 12.663 -31.688 1.00 93.50 353 THR A C 1
ATOM 2776 O O . THR A 1 353 ? 28.815 12.697 -32.781 1.00 93.50 353 THR A O 1
ATOM 2779 N N . LYS A 1 354 ? 28.083 11.540 -30.992 1.00 92.38 354 LYS A N 1
ATOM 2780 C CA . LYS A 1 354 ? 28.447 10.209 -31.463 1.00 92.38 354 LYS A CA 1
ATOM 2781 C C . LYS A 1 354 ? 27.184 9.373 -31.606 1.00 92.38 354 LYS A C 1
ATOM 2783 O O . LYS A 1 354 ? 26.363 9.334 -30.705 1.00 92.38 354 LYS A O 1
ATOM 2788 N N . ALA A 1 355 ? 27.042 8.691 -32.732 1.00 93.69 355 ALA A N 1
ATOM 2789 C CA . ALA A 1 355 ? 25.971 7.731 -32.963 1.00 93.69 355 ALA A CA 1
ATOM 2790 C C . ALA A 1 355 ? 26.564 6.412 -33.450 1.00 93.69 355 ALA A C 1
ATOM 2792 O O . ALA A 1 355 ? 27.515 6.403 -34.240 1.00 93.69 355 ALA A O 1
ATOM 2793 N N . LEU A 1 356 ? 26.000 5.300 -32.993 1.00 92.81 356 LEU A N 1
ATOM 2794 C CA . LEU A 1 356 ? 26.336 3.966 -33.471 1.00 92.81 356 LEU A CA 1
ATOM 2795 C C . LEU A 1 356 ? 25.205 3.459 -34.364 1.00 92.81 356 LEU A C 1
ATOM 2797 O O . LEU A 1 356 ? 24.036 3.692 -34.096 1.00 92.81 356 LEU A O 1
ATOM 2801 N N . ALA A 1 357 ? 25.543 2.741 -35.427 1.00 92.38 357 ALA A N 1
ATOM 2802 C CA . ALA A 1 357 ? 24.563 2.048 -36.253 1.00 92.38 357 ALA A CA 1
ATOM 2803 C C . ALA A 1 357 ? 25.088 0.671 -36.645 1.00 92.38 357 ALA A C 1
ATOM 2805 O O . ALA A 1 357 ? 26.271 0.517 -36.963 1.00 92.38 357 ALA A O 1
ATOM 2806 N N . ILE A 1 358 ? 24.212 -0.332 -36.675 1.00 91.50 358 ILE A N 1
ATOM 2807 C CA . ILE A 1 358 ? 24.562 -1.639 -37.233 1.00 91.50 358 ILE A CA 1
ATOM 2808 C C . ILE A 1 358 ? 24.573 -1.505 -38.756 1.00 91.50 358 ILE A C 1
ATOM 2810 O O . ILE A 1 358 ? 23.536 -1.373 -39.398 1.00 91.50 358 ILE A O 1
ATOM 2814 N N . TRP A 1 359 ? 25.768 -1.521 -39.337 1.00 90.88 359 TRP A N 1
ATOM 2815 C CA . TRP A 1 359 ? 25.974 -1.403 -40.778 1.00 90.88 359 TRP A CA 1
ATOM 2816 C C . TRP A 1 359 ? 25.856 -2.749 -41.492 1.00 90.88 359 TRP A C 1
ATOM 2818 O O . TRP A 1 359 ? 25.396 -2.826 -42.630 1.00 90.88 359 TRP A O 1
ATOM 2828 N N . ARG A 1 360 ? 26.272 -3.824 -40.816 1.00 89.12 360 ARG A N 1
ATOM 2829 C CA . ARG A 1 360 ? 26.144 -5.201 -41.293 1.00 89.12 360 ARG A CA 1
ATOM 2830 C C . ARG A 1 360 ? 25.761 -6.112 -40.136 1.00 89.12 360 ARG A C 1
ATOM 2832 O O . ARG A 1 360 ? 26.430 -6.102 -39.104 1.00 89.12 360 ARG A O 1
ATOM 2839 N N . LEU A 1 361 ? 24.725 -6.918 -40.343 1.00 88.50 361 LEU A N 1
ATOM 2840 C CA . LEU A 1 361 ? 24.302 -7.956 -39.407 1.00 88.50 361 LEU A CA 1
ATOM 2841 C C . LEU A 1 361 ? 25.116 -9.246 -39.622 1.00 88.50 361 LEU A C 1
ATOM 2843 O O . LEU A 1 361 ? 25.456 -9.561 -40.770 1.00 88.50 361 LEU A O 1
ATOM 2847 N N . PRO A 1 362 ? 25.421 -9.998 -38.551 1.00 89.06 362 PRO A N 1
ATOM 2848 C CA . PRO A 1 362 ? 25.923 -11.363 -38.676 1.00 89.06 362 PRO A CA 1
ATOM 2849 C C . PRO A 1 362 ? 24.841 -12.282 -39.265 1.00 89.06 362 PRO A C 1
ATOM 2851 O O . PRO A 1 362 ? 23.651 -11.962 -39.234 1.00 89.06 362 PRO A O 1
ATOM 2854 N N . LYS A 1 363 ? 25.240 -13.438 -39.807 1.00 86.44 363 LYS A N 1
ATOM 2855 C CA . LYS A 1 363 ? 24.291 -14.420 -40.365 1.00 86.44 363 LYS A CA 1
ATOM 2856 C C . LYS A 1 363 ? 23.505 -15.142 -39.275 1.00 86.44 363 LYS A C 1
ATOM 2858 O O . LYS A 1 363 ? 22.367 -15.536 -39.507 1.00 86.44 363 LYS A O 1
ATOM 2863 N N . ILE A 1 364 ? 24.124 -15.332 -38.113 1.00 86.12 364 ILE A N 1
ATOM 2864 C CA . ILE A 1 364 ? 23.520 -15.965 -36.944 1.00 86.12 364 ILE A CA 1
ATOM 2865 C C . ILE A 1 364 ? 23.626 -14.995 -35.769 1.00 86.12 364 ILE A C 1
ATOM 2867 O O . ILE A 1 364 ? 24.691 -14.438 -35.510 1.00 86.12 364 ILE A O 1
ATOM 2871 N N . LEU A 1 365 ? 22.513 -14.806 -35.060 1.00 82.69 365 LEU A N 1
ATOM 2872 C CA . LEU A 1 365 ? 22.431 -13.985 -33.856 1.00 82.69 365 LEU A CA 1
ATOM 2873 C C . LEU A 1 365 ? 22.004 -14.863 -32.678 1.00 82.69 365 LEU A C 1
ATOM 2875 O O . LEU A 1 365 ? 20.967 -15.521 -32.736 1.00 82.69 365 LEU A O 1
ATOM 2879 N N . VAL A 1 366 ? 22.801 -14.858 -31.612 1.00 78.62 366 VAL A N 1
ATOM 2880 C CA . VAL A 1 366 ? 22.525 -15.567 -30.354 1.00 78.62 366 VAL A CA 1
ATOM 2881 C C . VAL A 1 366 ? 22.221 -14.525 -29.282 1.00 78.62 366 VAL A C 1
ATOM 2883 O O . VAL A 1 366 ? 22.867 -13.486 -29.248 1.00 78.62 366 VAL A O 1
ATOM 2886 N N . ARG A 1 367 ? 21.222 -14.758 -28.422 1.00 73.06 367 ARG A N 1
ATOM 2887 C CA . ARG A 1 367 ? 20.830 -13.818 -27.357 1.00 73.06 367 ARG A CA 1
ATOM 2888 C C . ARG A 1 367 ? 21.134 -14.414 -25.987 1.00 73.06 367 ARG A C 1
ATOM 2890 O O . ARG A 1 367 ? 20.580 -15.450 -25.636 1.00 73.06 367 ARG A O 1
ATOM 2897 N N . PHE A 1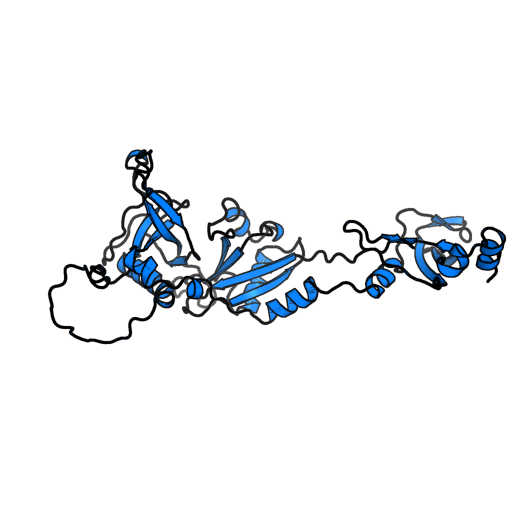 368 ? 21.936 -13.706 -25.198 1.00 69.06 368 PHE A N 1
ATOM 2898 C CA . PHE A 1 368 ? 22.211 -14.043 -23.803 1.00 69.06 368 PHE A CA 1
ATOM 2899 C C . PHE A 1 368 ? 21.534 -13.037 -22.869 1.00 69.06 368 PHE A C 1
ATOM 2901 O O . PHE A 1 368 ? 21.540 -11.833 -23.127 1.00 69.06 368 PHE A O 1
ATOM 2908 N N . TYR A 1 369 ? 20.959 -13.536 -21.775 1.00 62.53 369 TYR A N 1
ATOM 2909 C CA . TYR A 1 369 ? 20.409 -12.717 -20.698 1.00 62.53 369 TYR A CA 1
ATOM 2910 C C . TYR A 1 369 ? 21.318 -12.865 -19.480 1.00 62.53 369 TYR A C 1
ATOM 2912 O O . TYR A 1 369 ? 21.379 -13.936 -18.884 1.00 62.53 369 TYR A O 1
ATOM 2920 N N . HIS A 1 370 ? 22.035 -11.803 -19.114 1.00 56.66 370 HIS A N 1
ATOM 2921 C CA . HIS A 1 370 ? 22.809 -11.757 -17.876 1.00 56.66 370 HIS A CA 1
ATOM 2922 C C . HIS A 1 370 ? 22.170 -10.708 -16.965 1.00 56.66 370 HIS A C 1
ATOM 2924 O O . HIS A 1 370 ? 22.036 -9.553 -17.362 1.00 56.66 370 HIS A O 1
ATOM 2930 N N . MET A 1 371 ? 21.768 -11.099 -15.753 1.00 45.47 371 MET A N 1
ATOM 2931 C CA . MET A 1 371 ? 20.884 -10.325 -14.860 1.00 45.47 371 MET A CA 1
ATOM 2932 C C . MET A 1 371 ? 21.484 -9.019 -14.288 1.00 45.47 371 MET A C 1
ATOM 2934 O O . MET A 1 371 ? 20.916 -8.449 -13.368 1.00 45.47 371 MET A O 1
ATOM 2938 N N . TYR A 1 372 ? 22.610 -8.533 -14.825 1.00 43.75 372 TYR A N 1
ATOM 2939 C CA . TYR A 1 372 ? 23.247 -7.278 -14.398 1.00 43.75 372 TYR A CA 1
ATOM 2940 C C . TYR A 1 372 ? 23.768 -6.379 -15.530 1.00 43.75 372 TYR A C 1
ATOM 2942 O O . TYR A 1 372 ? 23.996 -5.208 -15.276 1.00 43.75 372 TYR A O 1
ATOM 2950 N N . VAL A 1 373 ? 23.900 -6.865 -16.768 1.00 39.84 373 VAL A N 1
ATOM 2951 C CA . VAL A 1 373 ? 24.091 -6.080 -18.006 1.00 39.84 373 VAL A CA 1
ATOM 2952 C C . VAL A 1 373 ? 23.750 -7.044 -19.142 1.00 39.84 373 VAL A C 1
ATOM 2954 O O . VAL A 1 373 ? 24.328 -8.133 -19.201 1.00 39.84 373 VAL A O 1
ATOM 2957 N N . SER A 1 374 ? 22.847 -6.679 -20.055 1.00 34.72 374 SER A N 1
ATOM 2958 C CA . SER A 1 374 ? 22.574 -7.488 -21.251 1.00 34.72 374 SER A CA 1
ATOM 2959 C C . SER A 1 374 ? 23.782 -7.464 -22.185 1.00 34.72 374 SER A C 1
ATOM 2961 O O . SER A 1 374 ? 23.888 -6.630 -23.081 1.00 34.72 374 SER A O 1
ATOM 2963 N N . LYS A 1 375 ? 24.724 -8.382 -21.981 1.00 32.91 375 LYS A N 1
ATOM 2964 C CA . LYS A 1 375 ? 25.766 -8.669 -22.962 1.00 32.91 375 LYS A CA 1
ATOM 2965 C C . LYS A 1 375 ? 25.206 -9.678 -23.961 1.00 32.91 375 LYS A C 1
ATOM 2967 O O . LYS A 1 375 ? 24.998 -10.835 -23.608 1.00 32.91 375 LYS A O 1
ATOM 2972 N N . ILE A 1 376 ? 24.961 -9.253 -25.199 1.00 35.84 376 ILE A N 1
ATOM 2973 C CA . ILE A 1 376 ? 24.773 -10.173 -26.324 1.00 35.84 376 ILE A CA 1
ATOM 2974 C C . ILE A 1 376 ? 26.158 -10.685 -26.692 1.00 35.84 376 ILE A C 1
ATOM 2976 O O . ILE A 1 376 ? 26.861 -10.052 -27.477 1.00 35.84 376 ILE A O 1
ATOM 2980 N N . PHE A 1 377 ? 26.558 -11.798 -26.087 1.00 36.19 377 PHE A N 1
ATOM 2981 C CA . PHE A 1 377 ? 27.676 -12.592 -26.581 1.00 36.19 377 PHE A CA 1
ATOM 2982 C C . PHE A 1 377 ? 27.251 -13.319 -27.863 1.00 36.19 377 PHE A C 1
ATOM 2984 O O . PHE A 1 377 ? 26.072 -13.633 -28.031 1.00 36.19 377 PHE A O 1
ATOM 2991 N N . VAL A 1 378 ? 28.192 -13.556 -28.771 1.00 43.34 378 VAL A N 1
ATOM 2992 C CA . VAL A 1 378 ? 27.990 -14.410 -29.946 1.00 43.34 378 VAL A CA 1
ATOM 2993 C C . VAL A 1 378 ? 28.885 -15.628 -29.836 1.00 43.34 378 VAL A C 1
ATOM 2995 O O . VAL A 1 378 ? 30.024 -15.463 -29.336 1.00 43.34 378 VAL A O 1
#

Secondary structure (DSSP, 8-state):
-HHHHHHHTT---HHHHHH-EEEEEEEEETTT--EEEEEEEESEEEPPPP---EEEEEEEEE-TT-PPPEEEEEEEETT-BHHHHHHHHHHHHT--GGGEEEEEE-TTSPBPTTSHHHHS-TTSBGGGS-TT-EEEEEEPPBP--TT-TTS--BPPEEEEEEEEEEE---S---TTTTEEEEEEEEEEEEE--TTT-BHHHHHHHHHHHHGGGB---------------SS--TTTT-TTS-SEEEEEE-TTSSSBSSS-GGG--S-EEEPSSS-B--SPPSEEEEEE-HHHHHHTB-HHHHT--EEPHHHHHHHHHHTPPPPHHHHHHHHHS-EE-SSPEE-TTT-SEE-EEEEEEEEE--SS------TTS-EEE-

pLDDT: mean 81.62, std 15.01, range [32.91, 96.5]

Sequence (378 aa):
MVAWDAHLKRDKSIIVDLFTGQLRSTLTCLNCNAISCRFDAFTCLQLPIPIDHLLLISVVVVKRDGQIPIRYAFRLTYDTTIGMFKNKLAEACSLLPNSFQILCLNRAGQMMQGVSESVDDDNSSISVYPNDALLYAFELPAEEDQSNPQCFIAAPTVIAAHRKMQYNDSYLLGATRGCTARVFGVPLILRFTPGKTTGNKLYEEVWLHVSRFLKNSGVGKQQRIREANRAIDAAEDIRNGYPFDLCCVKLSFEWCSKCAWPAFCRGCVILSNNEIIEDCLMAVAIDWKPTALYLRYQHSVELLCRDDASVLQAWEIHYRPCSLLSCLNDFMQAECLDDEIMCKPCGKKCPATKALAIWRLPKILVRFYHMYVSKIFV

Organism: NCBI:txid387005

InterPro domains:
  IPR001394 Peptidase C19, ubiquitin carboxyl-terminal hydrolase [PF00443] (4-366)
  IPR038765 Papain-like cysteine peptidase superfamily [SSF54001] (3-366)
  IPR050185 Ubiquitin carboxyl-terminal hydrolase [PTHR21646] (4-368)

Radius of gyration: 32.69 Å; Cα contacts (8 Å, |Δi|>4): 667; chains: 1; bounding box: 81×58×86 Å

Solvent-accessible surface area (backbone atoms only — not comparable to full-atom values): 21889 Å² total; per-residue (Å²): 111,69,72,59,55,60,45,46,75,74,58,73,45,75,62,46,69,36,38,34,24,28,37,33,43,37,39,34,33,74,84,76,67,52,73,46,77,48,76,46,80,37,50,59,51,74,37,59,74,87,75,76,76,52,48,81,49,60,37,34,39,38,60,80,86,61,64,77,28,38,30,41,33,45,75,40,50,63,81,40,27,38,45,60,51,38,46,56,48,15,67,74,71,75,48,58,59,72,40,44,48,79,45,52,21,40,91,69,41,44,74,52,84,86,49,61,75,58,66,72,36,45,82,34,46,51,67,73,60,57,94,75,48,45,36,38,35,37,48,51,54,67,52,89,72,88,84,50,100,88,62,85,48,65,39,54,63,32,49,29,36,37,30,42,79,46,72,53,92,57,90,72,60,52,91,54,70,30,47,45,68,41,70,40,62,76,66,46,80,39,80,45,45,61,66,71,37,26,30,39,60,51,52,51,54,52,44,62,67,49,53,80,27,39,65,78,73,71,96,64,95,63,92,74,80,94,70,97,60,96,64,84,56,86,74,69,79,47,82,80,80,48,62,51,49,44,20,39,10,33,87,82,62,56,34,25,60,83,58,62,74,91,70,63,49,60,35,55,74,56,60,79,36,88,54,61,39,62,66,84,70,72,17,35,31,38,39,46,38,67,64,39,51,75,75,34,48,36,70,72,58,65,71,43,65,44,75,39,75,47,31,59,55,40,47,52,64,72,68,47,80,83,50,70,65,58,23,50,51,63,56,36,45,72,40,77,48,93,63,62,44,73,36,81,90,79,74,41,71,36,51,29,36,41,28,41,40,82,73,38,79,36,78,52,87,56,86,46,87,42,102,87,57,38,44,27,52,100

Mean predicted aligned error: 12.49 Å